Protein AF-A2FIH8-F1 (afdb_monomer_lite)

Organism: Trichomonas vaginalis (strain ATCC PRA-98 / G3) (NCBI:txid412133)

pLDDT: mean 88.47, std 16.07, range [28.8, 98.81]

Structure (mmCIF, N/CA/C/O backbone):
data_AF-A2FIH8-F1
#
_entry.id   AF-A2FIH8-F1
#
loop_
_atom_site.group_PDB
_atom_site.id
_atom_site.type_symbol
_atom_site.label_atom_id
_atom_site.label_alt_id
_atom_site.label_comp_id
_atom_site.label_asym_id
_atom_site.label_entity_id
_atom_site.label_seq_id
_atom_site.pdbx_PDB_ins_code
_atom_site.Cartn_x
_atom_site.Cartn_y
_atom_site.Cartn_z
_atom_site.occupancy
_atom_site.B_iso_or_equiv
_atom_site.auth_seq_id
_atom_site.auth_comp_id
_atom_site.auth_asym_id
_atom_site.auth_atom_id
_atom_site.pdbx_PDB_model_num
ATOM 1 N N . MET A 1 1 ? -11.593 -13.345 50.453 1.00 40.41 1 MET A N 1
ATOM 2 C CA . MET A 1 1 ? -13.016 -12.948 50.441 1.00 40.41 1 MET A CA 1
ATOM 3 C C . MET A 1 1 ? -13.560 -13.349 49.084 1.00 40.41 1 MET A C 1
ATOM 5 O O . MET A 1 1 ? -12.862 -13.125 48.109 1.00 40.41 1 MET A O 1
ATOM 9 N N . LYS A 1 2 ? -14.701 -14.042 49.009 1.00 42.09 2 LYS A N 1
ATOM 10 C CA . LYS A 1 2 ? -15.338 -14.335 47.717 1.00 42.09 2 LYS A CA 1
ATOM 11 C C . LYS A 1 2 ? -15.876 -13.006 47.192 1.00 42.09 2 LYS A C 1
ATOM 13 O O . LYS A 1 2 ? -16.877 -12.533 47.719 1.00 42.09 2 LYS A O 1
ATOM 18 N N . GLU A 1 3 ? -15.170 -12.375 46.261 1.00 52.50 3 GLU A N 1
ATOM 19 C CA . GLU A 1 3 ? -15.692 -11.205 45.562 1.00 52.50 3 GLU A CA 1
ATOM 20 C C . GLU A 1 3 ? -16.969 -11.637 44.844 1.00 52.50 3 GLU A C 1
ATOM 22 O O . GLU A 1 3 ? -16.988 -12.576 44.047 1.00 52.50 3 GLU A O 1
ATOM 27 N N . HIS A 1 4 ? -18.085 -11.041 45.248 1.00 57.72 4 HIS A N 1
ATOM 28 C CA . HIS A 1 4 ? -19.348 -11.223 44.567 1.00 57.72 4 HIS A CA 1
ATOM 29 C C . HIS A 1 4 ? -19.239 -10.493 43.229 1.00 57.72 4 HIS A C 1
ATOM 31 O O . HIS A 1 4 ? -19.389 -9.276 43.194 1.00 57.72 4 HIS A O 1
ATOM 37 N N . ASN A 1 5 ? -18.972 -11.227 42.148 1.00 67.12 5 ASN A N 1
ATOM 38 C CA . ASN A 1 5 ? -19.037 -10.679 40.795 1.00 67.12 5 ASN A CA 1
ATOM 39 C C . ASN A 1 5 ? -20.421 -10.066 40.569 1.00 67.12 5 ASN A C 1
ATOM 41 O O . ASN A 1 5 ? -21.445 -10.763 40.620 1.00 67.12 5 ASN A O 1
ATOM 45 N N . ILE A 1 6 ? -20.459 -8.759 40.336 1.00 81.56 6 ILE A N 1
ATOM 46 C CA . ILE A 1 6 ? -21.687 -8.039 40.027 1.00 81.56 6 ILE A CA 1
ATOM 47 C C . ILE A 1 6 ? -21.989 -8.306 38.554 1.00 81.56 6 ILE A C 1
ATOM 49 O O . ILE A 1 6 ? -21.209 -7.962 37.674 1.00 81.56 6 ILE A O 1
ATOM 53 N N . LYS A 1 7 ? -23.133 -8.924 38.244 1.00 86.50 7 LYS A N 1
ATOM 54 C CA . LYS A 1 7 ? -23.483 -9.206 36.839 1.00 86.50 7 LYS A CA 1
ATOM 55 C C . LYS A 1 7 ? -23.610 -7.935 35.999 1.00 86.50 7 LYS A C 1
ATOM 57 O O . LYS A 1 7 ? -23.255 -7.935 34.828 1.00 86.50 7 LYS A O 1
ATOM 62 N N . SER A 1 8 ? -24.158 -6.869 36.577 1.00 89.50 8 SER A N 1
ATOM 63 C CA . SER A 1 8 ? -24.327 -5.599 35.883 1.00 89.50 8 SER A CA 1
ATOM 64 C C . SER A 1 8 ? -24.445 -4.434 36.861 1.00 89.50 8 SER A C 1
ATOM 66 O O . SER A 1 8 ? -25.097 -4.565 37.898 1.00 89.50 8 SER A O 1
ATOM 68 N N . ILE A 1 9 ? -23.833 -3.303 36.510 1.00 87.88 9 ILE A N 1
ATOM 69 C CA . ILE A 1 9 ? -24.056 -1.994 37.131 1.00 87.88 9 ILE A CA 1
ATOM 70 C C . ILE A 1 9 ? -24.791 -1.111 36.121 1.00 87.88 9 ILE A C 1
ATOM 72 O O . ILE A 1 9 ? -24.395 -1.039 34.957 1.00 87.88 9 ILE A O 1
ATOM 76 N N . ILE A 1 10 ? -25.848 -0.438 36.576 1.00 89.75 10 ILE A N 1
ATOM 77 C CA . ILE A 1 10 ? -26.603 0.535 35.783 1.00 89.75 10 ILE A CA 1
ATOM 78 C C . ILE A 1 10 ? -26.381 1.914 36.402 1.00 89.75 10 ILE A C 1
ATOM 80 O O . ILE A 1 10 ? -26.689 2.118 37.577 1.00 89.75 10 ILE A O 1
ATOM 84 N N . ILE A 1 11 ? -25.855 2.843 35.610 1.00 86.69 11 ILE A N 1
ATOM 85 C CA . ILE A 1 11 ? -25.694 4.253 35.971 1.00 86.69 11 ILE A CA 1
ATOM 86 C C . ILE A 1 11 ? -26.791 5.016 35.230 1.00 86.69 11 ILE A C 1
ATOM 88 O O . ILE A 1 11 ? -26.694 5.188 34.021 1.00 86.69 11 ILE A O 1
ATOM 92 N N . ASP A 1 12 ? -27.848 5.426 35.931 1.00 87.25 12 ASP A N 1
ATOM 93 C CA . ASP A 1 12 ? -28.987 6.162 35.360 1.00 87.25 12 ASP A CA 1
ATOM 94 C C . ASP A 1 12 ? -29.260 7.401 36.215 1.00 87.25 12 ASP A C 1
ATOM 96 O O . ASP A 1 12 ? -30.013 7.364 37.190 1.00 87.25 12 ASP A O 1
ATOM 100 N N . ILE A 1 13 ? -28.549 8.482 35.896 1.00 82.25 13 ILE A N 1
ATOM 101 C CA . ILE A 1 13 ? -28.681 9.770 36.575 1.00 82.25 13 ILE A CA 1
ATOM 102 C C . ILE A 1 13 ? -29.328 10.735 35.588 1.00 82.25 13 ILE A C 1
ATOM 104 O O . ILE A 1 13 ? -28.809 10.960 34.491 1.00 82.25 13 ILE A O 1
ATOM 108 N N . ASN A 1 14 ? -30.470 11.293 35.988 1.00 81.38 14 ASN A N 1
ATOM 109 C CA . ASN A 1 14 ? -31.190 12.293 35.216 1.00 81.38 14 ASN A CA 1
ATOM 110 C C . ASN A 1 14 ? -31.171 13.623 35.956 1.00 81.38 14 ASN A C 1
ATOM 112 O O . ASN A 1 14 ? -31.549 13.684 37.127 1.00 81.38 14 ASN A O 1
ATOM 116 N N . ASP A 1 15 ? -30.766 14.673 35.256 1.00 74.94 15 ASP A N 1
ATOM 117 C CA . ASP A 1 15 ? -30.843 16.046 35.735 1.00 74.94 15 ASP A CA 1
ATOM 118 C C . ASP A 1 15 ? -31.382 16.935 34.611 1.00 74.94 15 ASP A C 1
ATOM 120 O O . ASP A 1 15 ? -31.087 16.738 33.430 1.00 74.94 15 ASP A O 1
ATOM 124 N N . ASN A 1 16 ? -32.225 17.890 34.988 1.00 70.31 16 ASN A N 1
ATOM 125 C CA . ASN A 1 16 ? -32.771 18.897 34.082 1.00 70.31 16 ASN A CA 1
ATOM 126 C C . ASN A 1 16 ? -31.943 20.191 34.107 1.00 70.31 16 ASN A C 1
ATOM 128 O O . ASN A 1 16 ? -32.297 21.146 33.414 1.00 70.31 16 ASN A O 1
ATOM 132 N N . SER A 1 17 ? -30.886 20.252 34.923 1.00 66.88 17 SER A N 1
ATOM 133 C CA . SER A 1 17 ? -29.901 21.326 34.875 1.00 66.88 17 SER A CA 1
ATOM 134 C C . SER A 1 17 ? -29.022 21.177 33.622 1.00 66.88 17 SER A C 1
ATOM 136 O O . SER A 1 17 ? -28.568 20.087 33.283 1.00 66.88 17 SER A O 1
ATOM 138 N N . ASP A 1 18 ? -28.830 22.274 32.885 1.00 64.19 18 ASP A N 1
ATOM 139 C CA . ASP A 1 18 ? -28.063 22.306 31.629 1.00 64.19 18 ASP A CA 1
ATOM 140 C C . ASP A 1 18 ? -26.560 22.509 31.905 1.00 64.19 18 ASP A C 1
ATOM 142 O O . ASP A 1 18 ? -25.910 23.369 31.309 1.00 64.19 18 ASP A O 1
ATOM 146 N N . ASP A 1 19 ? -26.011 21.784 32.889 1.00 70.25 19 ASP A N 1
ATOM 147 C CA . ASP A 1 19 ? -24.574 21.831 33.170 1.00 70.25 19 ASP A CA 1
ATOM 148 C C . ASP A 1 19 ? -23.824 21.053 32.082 1.00 70.25 19 ASP A C 1
ATOM 150 O O . ASP A 1 19 ? -23.879 19.824 31.991 1.00 70.25 19 ASP A O 1
ATOM 154 N N . SER A 1 20 ? -23.146 21.796 31.209 1.00 61.72 20 SER A N 1
ATOM 155 C CA . SER A 1 20 ? -22.473 21.257 30.030 1.00 61.72 20 SER A CA 1
ATOM 156 C C . SER A 1 20 ? -21.194 20.472 30.344 1.00 61.72 20 SER A C 1
ATOM 158 O O . SER A 1 20 ? -20.646 19.865 29.428 1.00 61.72 20 SER A O 1
ATOM 160 N N . ASN A 1 21 ? -20.708 20.480 31.593 1.00 68.69 21 ASN A N 1
ATOM 161 C CA . ASN A 1 21 ? -19.395 19.936 31.973 1.00 68.69 21 ASN A CA 1
ATOM 162 C C . ASN A 1 21 ? -19.459 18.689 32.869 1.00 68.69 21 ASN A C 1
ATOM 164 O O . ASN A 1 21 ? -18.487 18.350 33.542 1.00 68.69 21 ASN A O 1
ATOM 168 N N . THR A 1 22 ? -20.586 17.984 32.902 1.00 85.12 22 THR A N 1
ATOM 169 C CA . THR A 1 22 ? -20.729 16.768 33.709 1.00 85.12 22 THR A CA 1
ATOM 170 C C . THR A 1 22 ? -19.931 15.598 33.117 1.00 85.12 22 THR A C 1
ATOM 172 O O . THR A 1 22 ? -20.224 15.063 32.039 1.00 85.12 22 THR A O 1
ATOM 175 N N . GLU A 1 23 ? -18.922 15.164 33.866 1.00 89.56 23 GLU A N 1
ATOM 176 C CA . GLU A 1 23 ? -17.960 14.136 33.469 1.00 89.56 23 GLU A CA 1
ATOM 177 C C . GLU A 1 23 ? -18.119 12.873 34.321 1.00 89.56 23 GLU A C 1
ATOM 179 O O . GLU A 1 23 ? -18.250 12.934 35.545 1.00 89.56 23 GLU A O 1
ATOM 184 N N . LEU A 1 24 ? -18.137 11.710 33.668 1.00 90.44 24 LEU A N 1
ATOM 185 C CA . LEU A 1 24 ? -18.090 10.428 34.358 1.00 90.44 24 LEU A CA 1
ATOM 186 C C . LEU A 1 24 ? -16.641 10.102 34.717 1.00 90.44 24 LEU A C 1
ATOM 188 O O . LEU A 1 24 ? -15.840 9.786 33.840 1.00 90.44 24 LEU A O 1
ATOM 192 N N . GLU A 1 25 ? -16.326 10.144 36.006 1.00 89.94 25 GLU A N 1
ATOM 193 C CA . GLU A 1 25 ? -14.991 9.839 36.519 1.00 89.94 25 GLU A CA 1
ATOM 194 C C . GLU A 1 25 ? -14.814 8.352 36.861 1.00 89.94 25 GLU A C 1
ATOM 196 O O . GLU A 1 25 ? -15.781 7.608 37.078 1.00 89.94 25 GLU A O 1
ATOM 201 N N . SER A 1 26 ? -13.550 7.927 36.959 1.00 87.25 26 SER A N 1
ATOM 202 C CA . SER A 1 26 ? -13.189 6.565 37.352 1.00 87.25 26 SER A CA 1
ATOM 203 C C . SER A 1 26 ? -13.689 6.229 38.756 1.00 87.25 26 SER A C 1
ATOM 205 O O . SER A 1 26 ? -13.557 7.020 39.689 1.00 87.25 26 SER A O 1
ATOM 207 N N . GLN A 1 27 ? -14.231 5.025 38.921 1.00 82.00 27 GLN A N 1
ATOM 208 C CA . GLN A 1 27 ? -14.691 4.520 40.208 1.00 82.00 27 GLN A CA 1
ATOM 209 C C . GLN A 1 27 ? -14.147 3.117 40.448 1.00 82.00 27 GLN A C 1
ATOM 211 O O . GLN A 1 27 ? -14.195 2.249 39.574 1.00 82.00 27 GLN A O 1
ATOM 216 N N . SER A 1 28 ? -13.685 2.862 41.673 1.00 79.38 28 SER A N 1
ATOM 217 C CA . SER A 1 28 ? -13.065 1.584 42.049 1.00 79.38 28 SER A CA 1
ATOM 218 C C . SER A 1 28 ? -14.000 0.382 41.910 1.00 79.38 28 SER A C 1
ATOM 220 O O . SER A 1 28 ? -13.530 -0.738 41.754 1.00 79.38 28 SER A O 1
ATOM 222 N N . TYR A 1 29 ? -15.318 0.592 41.950 1.00 77.44 29 TYR A N 1
ATOM 223 C CA . TYR A 1 29 ? -16.305 -0.481 41.847 1.00 77.44 29 TYR A CA 1
ATOM 224 C C . TYR A 1 29 ? -16.631 -0.891 40.403 1.00 77.44 29 TYR A C 1
ATOM 226 O O . TYR A 1 29 ? -17.295 -1.909 40.209 1.00 77.44 29 TYR A O 1
ATOM 234 N N . TYR A 1 30 ? -16.172 -0.156 39.381 1.00 81.25 30 TYR A N 1
ATOM 235 C CA . TYR A 1 30 ? -16.390 -0.539 37.979 1.00 81.25 30 TYR A CA 1
ATOM 236 C C . TYR A 1 30 ? -15.738 -1.882 37.630 1.00 81.25 30 TYR A C 1
ATOM 238 O O . TYR A 1 30 ? -16.295 -2.651 36.849 1.00 81.25 30 TYR A O 1
ATOM 246 N N . SER A 1 31 ? -14.603 -2.208 38.253 1.00 75.94 31 SER A N 1
ATOM 247 C CA . SER A 1 31 ? -13.896 -3.481 38.064 1.00 75.94 31 SER A CA 1
ATOM 248 C C . SER A 1 31 ? -14.617 -4.696 38.656 1.00 75.94 31 SER A C 1
ATOM 250 O O . SER A 1 31 ? -14.272 -5.826 38.322 1.00 75.94 31 SER A O 1
ATOM 252 N N . LEU A 1 32 ? -15.626 -4.488 39.509 1.00 82.88 32 LEU A N 1
ATOM 253 C CA . LEU A 1 32 ? -16.391 -5.565 40.148 1.00 82.88 32 LEU A CA 1
ATOM 254 C C . LEU A 1 32 ? -17.546 -6.075 39.273 1.00 82.88 32 LEU A C 1
ATOM 256 O O . LEU A 1 32 ? -18.202 -7.057 39.635 1.00 82.88 32 LEU A O 1
ATOM 260 N N . ALA A 1 33 ? -17.834 -5.391 38.162 1.00 85.25 33 ALA A N 1
ATOM 261 C CA . ALA A 1 33 ? -18.976 -5.666 37.306 1.00 85.25 33 ALA A CA 1
ATOM 262 C C . ALA A 1 33 ? -18.586 -6.377 36.011 1.00 85.25 33 ALA A C 1
ATOM 264 O O . ALA A 1 33 ? -17.587 -6.034 35.394 1.00 85.25 33 ALA A O 1
ATOM 265 N N . GLU A 1 34 ? -19.420 -7.310 35.546 1.00 86.31 34 GLU A N 1
ATOM 266 C CA . GLU A 1 34 ? -19.250 -7.918 34.220 1.00 86.31 34 GLU A CA 1
ATOM 267 C C . GLU A 1 34 ? -19.699 -6.994 33.080 1.00 86.31 34 GLU A C 1
ATOM 269 O O . GLU A 1 34 ? -19.125 -7.013 31.987 1.00 86.31 34 GLU A O 1
ATOM 274 N N . LYS A 1 35 ? -20.712 -6.162 33.341 1.00 88.50 35 LYS A N 1
ATOM 275 C CA . LYS A 1 35 ? -21.293 -5.214 32.387 1.00 88.50 35 LYS A CA 1
ATOM 276 C C . LYS A 1 35 ? -21.629 -3.884 33.056 1.00 88.50 35 LYS A C 1
ATOM 278 O O . LYS A 1 35 ? -22.243 -3.873 34.124 1.00 88.50 35 LYS A O 1
ATOM 283 N N . ILE A 1 36 ? -21.320 -2.774 32.391 1.00 88.62 36 ILE A N 1
ATOM 284 C CA . ILE A 1 36 ? -21.755 -1.432 32.800 1.00 88.62 36 ILE A CA 1
ATOM 285 C C . ILE A 1 36 ? -22.676 -0.856 31.726 1.00 88.62 36 ILE A C 1
ATOM 287 O O . ILE A 1 36 ? -22.338 -0.830 30.543 1.00 88.62 36 ILE A O 1
ATOM 291 N N . GLU A 1 37 ? -23.856 -0.406 32.141 1.00 89.50 37 GLU A N 1
ATOM 292 C CA . GLU A 1 37 ? -24.815 0.272 31.273 1.00 89.50 37 GLU A CA 1
ATOM 293 C C . GLU A 1 37 ? -24.999 1.714 31.752 1.00 89.50 37 GLU A C 1
ATOM 295 O O . GLU A 1 37 ? -25.418 1.946 32.889 1.00 89.50 37 GLU A O 1
ATOM 300 N N . ILE A 1 38 ? -24.668 2.678 30.893 1.00 87.81 38 ILE A N 1
ATOM 301 C CA . ILE A 1 38 ? -24.764 4.108 31.200 1.00 87.81 38 ILE A CA 1
ATOM 302 C C . ILE A 1 38 ? -25.980 4.683 30.470 1.00 87.81 38 ILE A C 1
ATOM 304 O O . ILE A 1 38 ? -26.053 4.670 29.236 1.00 87.81 38 ILE A O 1
ATOM 308 N N . LYS A 1 39 ? -26.934 5.176 31.257 1.00 85.81 39 LYS A N 1
ATOM 309 C CA . LYS A 1 39 ? -28.219 5.758 30.857 1.00 85.81 39 LYS A CA 1
ATOM 310 C C . LYS A 1 39 ? -28.384 7.155 31.454 1.00 85.81 39 LYS A C 1
ATOM 312 O O . LYS A 1 39 ? -27.552 7.632 32.224 1.00 85.81 39 LYS A O 1
ATOM 317 N N . GLY A 1 40 ? -29.486 7.790 31.077 1.00 83.12 40 GLY A N 1
ATOM 318 C CA . GLY A 1 40 ? -29.867 9.109 31.554 1.00 83.12 40 GLY A CA 1
ATOM 319 C C . GLY A 1 40 ? -29.187 10.241 30.789 1.00 83.12 40 GLY A C 1
ATOM 320 O O . GLY A 1 40 ? -28.516 10.024 29.776 1.00 83.12 40 GLY A O 1
ATOM 321 N N . ASN A 1 41 ? -29.415 11.469 31.239 1.00 84.06 41 ASN A N 1
ATOM 322 C CA . ASN A 1 41 ? -28.978 12.682 30.546 1.00 84.06 41 ASN A CA 1
ATOM 323 C C . ASN A 1 41 ? -27.984 13.541 31.345 1.00 84.06 41 ASN A C 1
ATOM 325 O O . ASN A 1 41 ? -27.585 14.597 30.845 1.00 84.06 41 ASN A O 1
ATOM 329 N N . PHE A 1 42 ? -27.606 13.110 32.557 1.00 86.38 42 PHE A N 1
ATOM 330 C CA . PHE A 1 42 ? -26.732 13.890 33.428 1.00 86.38 42 PHE A CA 1
ATOM 331 C C . PHE A 1 42 ? -25.346 14.051 32.819 1.00 86.38 42 PHE A C 1
ATOM 333 O O . PHE A 1 42 ? -24.975 15.169 32.502 1.00 86.38 42 PHE A O 1
ATOM 340 N N . PHE A 1 43 ? -24.614 12.955 32.597 1.00 88.44 43 PHE A N 1
ATOM 341 C CA . PHE A 1 43 ? -23.251 12.995 32.061 1.00 88.44 43 PHE A CA 1
ATOM 342 C C . PHE A 1 43 ? -23.225 13.345 30.567 1.00 88.44 43 PHE A C 1
ATOM 344 O O . PHE A 1 43 ? -23.979 12.774 29.767 1.00 88.44 43 PHE A O 1
ATOM 351 N N . LYS A 1 44 ? -22.315 14.243 30.182 1.00 89.19 44 LYS A N 1
ATOM 352 C CA . LYS A 1 44 ? -22.032 14.596 28.779 1.00 89.19 44 LYS A CA 1
ATOM 353 C C . LYS A 1 44 ? -20.745 13.958 28.257 1.00 89.19 44 LYS A C 1
ATOM 355 O O . LYS A 1 44 ? -20.652 13.683 27.062 1.00 89.19 44 LYS A O 1
ATOM 360 N N . LYS A 1 45 ? -19.804 13.644 29.150 1.00 92.06 45 LYS A N 1
ATOM 361 C CA . LYS A 1 45 ? -18.473 13.132 28.811 1.00 92.06 45 LYS A CA 1
ATOM 362 C C . LYS A 1 45 ? -18.102 11.901 29.640 1.00 92.06 45 LYS A C 1
ATOM 364 O O . LYS A 1 45 ? -18.418 11.831 30.827 1.00 92.06 45 LYS A O 1
ATOM 369 N N . ILE A 1 46 ? -17.394 10.950 29.031 1.00 93.81 46 ILE A N 1
ATOM 370 C CA . ILE A 1 46 ? -16.589 9.969 29.777 1.00 93.81 46 ILE A CA 1
ATOM 371 C C . ILE A 1 46 ? -15.234 10.593 30.049 1.00 93.81 46 ILE A C 1
ATOM 373 O O . ILE A 1 46 ? -14.559 11.010 29.107 1.00 93.81 46 ILE A O 1
ATOM 377 N N . GLY A 1 47 ? -14.846 10.637 31.314 1.00 94.69 47 GLY A N 1
ATOM 378 C CA . GLY A 1 47 ? -13.610 11.272 31.705 1.00 94.69 47 GLY A CA 1
ATOM 379 C C . GLY A 1 47 ? -12.353 10.528 31.299 1.00 94.69 47 GLY A C 1
ATOM 380 O O . GLY A 1 47 ? -12.374 9.343 30.936 1.00 94.69 47 GLY A O 1
ATOM 381 N N . ASP A 1 48 ? -11.239 11.241 31.391 1.00 95.88 48 ASP A N 1
ATOM 382 C CA . ASP A 1 48 ? -9.926 10.697 31.072 1.00 95.88 48 ASP A CA 1
ATOM 383 C C . ASP A 1 48 ? -9.633 9.477 31.956 1.00 95.88 48 ASP A C 1
ATOM 385 O O . ASP A 1 48 ? -9.846 9.487 33.172 1.00 95.88 48 ASP A O 1
ATOM 389 N N . ARG A 1 49 ? -9.143 8.395 31.341 1.00 94.94 49 ARG A N 1
ATOM 390 C CA . ARG A 1 49 ? -8.822 7.121 32.016 1.00 94.94 49 ARG A CA 1
ATOM 391 C C . ARG A 1 49 ? -9.958 6.519 32.866 1.00 94.94 49 ARG A C 1
ATOM 393 O O . ARG A 1 49 ? -9.686 5.653 33.698 1.00 94.94 49 ARG A O 1
ATOM 400 N N . CYS A 1 50 ? -11.219 6.917 32.661 1.00 93.81 50 CYS A N 1
ATOM 401 C CA . CYS A 1 50 ? -12.362 6.504 33.490 1.00 93.81 50 CYS A CA 1
ATOM 402 C C . CYS A 1 50 ? -12.459 4.976 33.682 1.00 93.81 50 CYS A C 1
ATOM 404 O O . CYS A 1 50 ? -12.665 4.483 34.794 1.00 93.81 50 CYS A O 1
ATOM 406 N N . PHE A 1 51 ? -12.255 4.227 32.601 1.00 93.31 51 PHE A N 1
ATOM 407 C CA . PHE A 1 51 ? -12.268 2.766 32.530 1.00 93.31 51 PHE A CA 1
ATOM 408 C C . PHE A 1 51 ? -10.912 2.200 32.079 1.00 93.31 51 PHE A C 1
ATOM 410 O O . PHE A 1 51 ? -10.861 1.139 31.451 1.00 93.31 51 PHE A O 1
ATOM 417 N N . ALA A 1 52 ? -9.810 2.894 32.369 1.00 92.75 52 ALA A N 1
ATOM 418 C CA . ALA A 1 52 ? -8.480 2.382 32.068 1.00 92.75 52 ALA A CA 1
ATOM 419 C C . ALA A 1 52 ? -8.083 1.261 33.043 1.00 92.75 52 ALA A C 1
ATOM 421 O O . ALA A 1 52 ? -8.432 1.297 34.223 1.00 92.75 52 ALA A O 1
ATOM 422 N N . ASN A 1 53 ? -7.298 0.292 32.567 1.00 90.75 53 ASN A N 1
ATOM 423 C CA . ASN A 1 53 ? -6.736 -0.808 33.365 1.00 90.75 53 ASN A CA 1
ATOM 424 C C . ASN A 1 53 ? -7.794 -1.598 34.164 1.00 90.75 53 ASN A C 1
ATOM 426 O O . ASN A 1 53 ? -7.580 -1.948 35.326 1.00 90.75 53 ASN A O 1
ATOM 430 N N . THR A 1 54 ? -8.955 -1.853 33.558 1.00 84.94 54 THR A N 1
ATOM 431 C CA . THR A 1 54 ? -10.047 -2.583 34.218 1.00 84.94 54 THR A CA 1
ATOM 432 C C . THR A 1 54 ? -9.699 -4.056 34.449 1.00 84.94 54 THR A C 1
ATOM 434 O O . THR A 1 54 ? -8.914 -4.669 33.722 1.00 84.94 54 THR A O 1
ATOM 437 N N . ASP A 1 55 ? -10.291 -4.635 35.496 1.00 75.56 55 ASP A N 1
ATOM 438 C CA . ASP A 1 55 ? -10.062 -6.028 35.893 1.00 75.56 55 ASP A CA 1
ATOM 439 C C . ASP A 1 55 ? -10.770 -7.027 34.950 1.00 75.56 55 ASP A C 1
ATOM 441 O O . ASP A 1 55 ? -11.611 -6.665 34.128 1.00 75.56 55 ASP A O 1
ATOM 445 N N . ILE A 1 56 ? -10.437 -8.313 35.072 1.00 74.75 56 ILE A N 1
ATOM 446 C CA . ILE A 1 56 ? -10.877 -9.441 34.241 1.00 74.75 56 ILE A CA 1
ATOM 447 C C . ILE A 1 56 ? -12.390 -9.630 34.168 1.00 74.75 56 ILE A C 1
ATOM 449 O O . ILE A 1 56 ? -12.873 -10.328 33.273 1.00 74.75 56 ILE A O 1
ATOM 453 N N . PHE A 1 57 ? -13.140 -9.045 35.097 1.00 80.75 57 PHE A N 1
ATOM 454 C CA . PHE A 1 57 ? -14.584 -9.195 35.133 1.00 80.75 57 PHE A CA 1
ATOM 455 C C . PHE A 1 57 ? -15.284 -8.322 34.091 1.00 80.75 57 PHE A C 1
ATOM 457 O O . PHE A 1 57 ? -16.204 -8.828 33.452 1.00 80.75 57 PHE A O 1
ATOM 464 N N . LEU A 1 58 ? -14.835 -7.081 33.858 1.00 83.06 58 LEU A N 1
ATOM 465 C CA . LEU A 1 58 ? -15.541 -6.127 32.998 1.00 83.06 58 LEU A CA 1
ATOM 466 C C . LEU A 1 58 ? -15.373 -6.459 31.514 1.00 83.06 58 LEU A C 1
ATOM 468 O O . LEU A 1 58 ? -14.300 -6.291 30.938 1.00 83.06 58 LEU A O 1
ATOM 472 N N . LYS A 1 59 ? -16.466 -6.898 30.887 1.00 85.06 59 LYS A N 1
ATOM 473 C CA . LYS A 1 59 ? -16.491 -7.376 29.496 1.00 85.06 59 LYS A CA 1
ATOM 474 C C . LYS A 1 59 ? -17.263 -6.474 28.550 1.00 85.06 59 LYS A C 1
ATOM 476 O O . LYS A 1 59 ? -16.997 -6.495 27.352 1.00 85.06 59 LYS A O 1
ATOM 481 N N . GLU A 1 60 ? -18.241 -5.721 29.033 1.00 85.38 60 GLU A N 1
ATOM 482 C CA . GLU A 1 60 ? -19.130 -4.961 28.153 1.00 85.38 60 GLU A CA 1
ATOM 483 C C . GLU A 1 60 ? -19.484 -3.607 28.756 1.00 85.38 60 GLU A C 1
ATOM 485 O O . GLU A 1 60 ? -19.858 -3.513 29.928 1.00 85.38 60 GLU A O 1
ATOM 490 N N . ILE A 1 61 ? -19.407 -2.567 27.928 1.00 84.00 61 ILE A N 1
ATOM 491 C CA . ILE A 1 61 ? -19.881 -1.227 28.267 1.00 84.00 61 ILE A CA 1
ATOM 492 C C . ILE A 1 61 ? -20.836 -0.773 27.169 1.00 84.00 61 ILE A C 1
ATOM 494 O O . ILE A 1 61 ? -20.486 -0.761 25.986 1.00 84.00 61 ILE A O 1
ATOM 498 N N . VAL A 1 62 ? -22.056 -0.424 27.576 1.00 81.75 62 VAL A N 1
ATOM 499 C CA . VAL A 1 62 ? -23.110 0.068 26.683 1.00 81.75 62 VAL A CA 1
ATOM 500 C C . VAL A 1 62 ? -23.496 1.471 27.107 1.00 81.75 62 VAL A C 1
ATOM 502 O O . VAL A 1 62 ? -23.824 1.705 28.272 1.00 81.75 62 VAL A O 1
ATOM 505 N N . ILE A 1 63 ? -23.479 2.393 26.148 1.00 82.56 63 ILE A N 1
ATOM 506 C CA . ILE A 1 63 ? -23.816 3.796 26.376 1.00 82.56 63 ILE A CA 1
ATOM 507 C C . ILE A 1 63 ? -25.067 4.120 25.570 1.00 82.56 63 ILE A C 1
ATOM 509 O O . ILE A 1 63 ? -25.076 4.033 24.342 1.00 82.56 63 ILE A O 1
ATOM 513 N N . SER A 1 64 ? -26.137 4.464 26.279 1.00 73.25 64 SER A N 1
ATOM 514 C CA . SER A 1 64 ? -27.434 4.867 25.713 1.00 73.25 64 SER A CA 1
ATOM 515 C C . SER A 1 64 ? -27.911 6.202 26.301 1.00 73.25 64 SER A C 1
ATOM 517 O O . SER A 1 64 ? -29.107 6.479 26.345 1.00 73.25 64 SER A O 1
ATOM 519 N N . SER A 1 65 ? -26.968 6.997 26.803 1.00 72.81 65 SER A N 1
ATOM 520 C CA . SER A 1 65 ? -27.165 8.294 27.449 1.00 72.81 65 SER A CA 1
ATOM 521 C C . SER A 1 65 ? -26.924 9.459 26.482 1.00 72.81 65 SER A C 1
ATOM 523 O O . SER A 1 65 ? -26.595 9.267 25.312 1.00 72.81 65 SER A O 1
ATOM 525 N N . SER A 1 66 ? -27.035 10.694 26.981 1.00 81.06 66 SER A N 1
ATOM 526 C CA . SER A 1 66 ? -26.633 11.903 26.244 1.00 81.06 66 SER A CA 1
ATOM 527 C C . SER A 1 66 ? -25.115 12.126 26.159 1.00 81.06 66 SER A C 1
ATOM 529 O O . SER A 1 66 ? -24.697 13.229 25.812 1.00 81.06 66 SER A O 1
ATOM 531 N N . ILE A 1 67 ? -24.292 11.134 26.523 1.00 89.25 67 ILE A N 1
ATOM 532 C CA . ILE A 1 67 ? -22.833 11.251 26.443 1.00 89.25 67 ILE A CA 1
ATOM 533 C C . ILE A 1 67 ? -22.428 11.382 24.977 1.00 89.25 67 ILE A C 1
ATOM 535 O O . ILE A 1 67 ? -22.742 10.507 24.164 1.00 89.25 67 ILE A O 1
ATOM 539 N N . ASN A 1 68 ? -21.715 12.460 24.663 1.00 91.31 68 ASN A N 1
ATOM 540 C CA . ASN A 1 68 ? -21.267 12.789 23.316 1.00 91.31 68 ASN A CA 1
ATOM 541 C C . ASN A 1 68 ? -19.733 12.833 23.175 1.00 91.31 68 ASN A C 1
ATOM 543 O O . ASN A 1 68 ? -19.255 12.827 22.042 1.00 91.31 68 ASN A O 1
ATOM 547 N N . GLU A 1 69 ? -18.980 12.799 24.280 1.00 93.81 69 GLU A N 1
ATOM 548 C CA . GLU A 1 69 ? -17.513 12.871 24.293 1.00 93.81 69 GLU A CA 1
ATOM 549 C C . GLU A 1 69 ? -16.874 11.716 25.087 1.00 93.81 69 GLU A C 1
ATOM 551 O O . GLU A 1 69 ? -17.383 11.301 26.135 1.00 93.81 69 GLU A O 1
ATOM 556 N N . ILE A 1 70 ? -15.722 11.228 24.613 1.00 95.50 70 ILE A N 1
ATOM 557 C CA . ILE A 1 70 ? -14.821 10.336 25.359 1.00 95.50 70 ILE A CA 1
ATOM 558 C C . ILE A 1 70 ? -13.456 11.009 25.545 1.00 95.50 70 ILE A C 1
ATOM 560 O O . ILE A 1 70 ? -12.833 11.401 24.560 1.00 95.50 70 ILE A O 1
ATOM 564 N N . GLY A 1 71 ? -12.987 11.086 26.790 1.00 96.81 71 GLY A N 1
ATOM 565 C CA . GLY A 1 71 ? -11.682 11.623 27.174 1.00 96.81 71 GLY A CA 1
ATOM 566 C C . GLY A 1 71 ? -10.480 10.747 26.804 1.00 96.81 71 GLY A C 1
ATOM 567 O O . GLY A 1 71 ? -10.609 9.650 26.248 1.00 96.81 71 GLY A O 1
ATOM 568 N N . ASP A 1 72 ? -9.286 11.248 27.114 1.00 97.56 72 ASP A N 1
ATOM 569 C CA . ASP A 1 72 ? -8.016 10.598 26.784 1.00 97.56 72 ASP A CA 1
ATOM 570 C C . ASP A 1 72 ? -7.866 9.271 27.532 1.00 97.56 72 ASP A C 1
ATOM 572 O O . ASP A 1 72 ? -8.127 9.171 28.736 1.00 97.56 72 ASP A O 1
ATOM 576 N N . GLU A 1 73 ? -7.416 8.237 26.816 1.00 97.88 73 GLU A N 1
ATOM 577 C CA . GLU A 1 73 ? -7.125 6.916 27.391 1.00 97.88 73 GLU A CA 1
ATOM 578 C C . GLU A 1 73 ? -8.305 6.300 28.175 1.00 97.88 73 GLU A C 1
ATOM 580 O O . GLU A 1 73 ? -8.096 5.442 29.035 1.00 97.88 73 GLU A O 1
ATOM 585 N N . ALA A 1 74 ? -9.548 6.726 27.909 1.00 96.62 74 ALA A N 1
ATOM 586 C CA . ALA A 1 74 ? -10.709 6.397 28.737 1.00 96.62 74 ALA A CA 1
ATOM 587 C C . ALA A 1 74 ? -10.918 4.891 28.957 1.00 96.62 74 ALA A C 1
ATOM 589 O O . ALA A 1 74 ? -11.405 4.509 30.014 1.00 96.62 74 ALA A O 1
ATOM 590 N N . PHE A 1 75 ? -10.524 4.040 28.008 1.00 96.75 75 PHE A N 1
ATOM 591 C CA . PHE A 1 75 ? -10.575 2.579 28.101 1.00 96.75 75 PHE A CA 1
ATOM 592 C C . PHE A 1 75 ? -9.200 1.933 27.891 1.00 96.75 75 PHE A C 1
ATOM 594 O O . PHE A 1 75 ? -9.131 0.740 27.611 1.00 96.75 75 PHE A O 1
ATOM 601 N N . LYS A 1 76 ? -8.094 2.670 28.028 1.00 97.38 76 LYS A N 1
ATOM 602 C CA . LYS A 1 76 ? -6.752 2.123 27.795 1.00 97.38 76 LYS A CA 1
ATOM 603 C C . LYS A 1 76 ? -6.486 0.889 28.660 1.00 97.38 76 LYS A C 1
ATOM 605 O O . LYS A 1 76 ? -6.735 0.906 29.866 1.00 97.38 76 LYS A O 1
ATOM 610 N N . SER A 1 77 ? -5.963 -0.178 28.063 1.00 96.00 77 SER A N 1
ATOM 611 C CA . SER A 1 77 ? -5.693 -1.462 28.727 1.00 96.00 77 SER A CA 1
ATOM 612 C C . SER A 1 77 ? -6.922 -2.081 29.407 1.00 96.00 77 SER A C 1
ATOM 614 O O . SER A 1 77 ? -6.789 -2.884 30.334 1.00 96.00 77 SER A O 1
ATOM 616 N N . SER A 1 78 ? -8.129 -1.693 28.989 1.00 93.62 78 SER A N 1
ATOM 617 C CA . SER A 1 78 ? -9.374 -2.252 29.503 1.00 93.62 78 SER A CA 1
ATOM 618 C C . SER A 1 78 ? -9.598 -3.660 28.957 1.00 93.62 78 SER A C 1
ATOM 620 O O . SER A 1 78 ? -9.206 -3.997 27.836 1.00 93.62 78 SER A O 1
ATOM 622 N N . ARG A 1 79 ? -10.256 -4.508 29.748 1.00 91.50 79 ARG A N 1
ATOM 623 C CA . ARG A 1 79 ? -10.544 -5.904 29.384 1.00 91.50 79 ARG A CA 1
ATOM 624 C C . ARG A 1 79 ? -11.905 -6.098 28.723 1.00 91.50 79 ARG A C 1
ATOM 626 O O . ARG A 1 79 ? -12.322 -7.239 28.520 1.00 91.50 79 ARG A O 1
ATOM 633 N N . ILE A 1 80 ? -12.555 -4.997 28.345 1.00 93.62 80 ILE A N 1
ATOM 634 C CA . ILE A 1 80 ? -13.803 -5.028 27.591 1.00 93.62 80 ILE A CA 1
ATOM 635 C C . ILE A 1 80 ? -13.635 -5.823 26.295 1.00 93.62 80 ILE A C 1
ATOM 637 O O . ILE A 1 80 ? -12.647 -5.696 25.580 1.00 93.62 80 ILE A O 1
ATOM 641 N N . GLU A 1 81 ? -14.636 -6.634 25.983 1.00 95.06 81 GLU A N 1
ATOM 642 C CA . GLU A 1 81 ? -14.738 -7.390 24.741 1.00 95.06 81 GLU A CA 1
ATOM 643 C C . GLU A 1 81 ? -15.559 -6.637 23.691 1.00 95.06 81 GLU A C 1
ATOM 645 O O . GLU A 1 81 ? -15.412 -6.888 22.493 1.00 95.06 81 GLU A O 1
ATOM 650 N N . LYS A 1 82 ? -16.450 -5.729 24.112 1.00 93.69 82 LYS A N 1
ATOM 651 C CA . LYS A 1 82 ? -17.350 -4.998 23.211 1.00 93.69 82 LYS A CA 1
ATOM 652 C C . LYS A 1 82 ? -17.599 -3.573 23.687 1.00 93.69 82 LYS A C 1
ATOM 654 O O . LYS A 1 82 ? -17.841 -3.352 24.875 1.00 93.69 82 LYS A O 1
ATOM 659 N N . PHE A 1 83 ? -17.629 -2.646 22.733 1.00 93.44 83 PHE A N 1
ATOM 660 C CA . PHE A 1 83 ? -18.046 -1.263 22.942 1.00 93.44 83 PHE A CA 1
ATOM 661 C C . PHE A 1 83 ? -19.073 -0.835 21.889 1.00 93.44 83 PHE A C 1
ATOM 663 O O . PHE A 1 83 ? -18.859 -1.033 20.688 1.00 93.44 83 PHE A O 1
ATOM 670 N N . GLN A 1 84 ? -20.176 -0.227 22.331 1.00 91.00 84 GLN A N 1
ATOM 671 C CA . GLN A 1 84 ? -21.213 0.299 21.444 1.00 91.00 84 GLN A CA 1
ATOM 672 C C . GLN A 1 84 ? -21.762 1.638 21.948 1.00 91.00 84 GLN A C 1
ATOM 674 O O . GLN A 1 84 ? -22.174 1.753 23.105 1.00 91.00 84 GLN A O 1
ATOM 679 N N . SER A 1 85 ? -21.828 2.619 21.045 1.00 88.75 85 SER A N 1
ATOM 680 C CA . SER A 1 85 ? -22.527 3.889 21.251 1.00 88.75 85 SER A CA 1
ATOM 681 C C . SER A 1 85 ? -22.863 4.560 19.917 1.00 88.75 85 SER A C 1
ATOM 683 O O . SER A 1 85 ? -22.005 4.674 19.052 1.00 88.75 85 SER A O 1
ATOM 685 N N . ASP A 1 86 ? -24.085 5.066 19.763 1.00 84.69 86 ASP A N 1
ATOM 686 C CA . ASP A 1 86 ? -24.454 5.917 18.620 1.00 84.69 86 ASP A CA 1
ATOM 687 C C . ASP A 1 86 ? -24.486 7.415 18.980 1.00 84.69 86 ASP A C 1
ATOM 689 O O . ASP A 1 86 ? -24.640 8.251 18.094 1.00 84.69 86 ASP A O 1
ATOM 693 N N . SER A 1 87 ? -24.333 7.761 20.264 1.00 88.50 87 SER A N 1
ATOM 694 C CA . SER A 1 87 ? -24.421 9.139 20.772 1.00 88.50 87 SER A CA 1
ATOM 695 C C . SER A 1 87 ? -23.084 9.881 20.775 1.00 88.50 87 SER A C 1
ATOM 697 O O . SER A 1 87 ? -23.067 11.109 20.815 1.00 88.50 87 SER A O 1
ATOM 699 N N . ILE A 1 88 ? -21.969 9.147 20.757 1.00 90.44 88 ILE A N 1
ATOM 700 C CA . ILE A 1 88 ? -20.624 9.717 20.853 1.00 90.44 88 ILE A CA 1
ATOM 701 C C . ILE A 1 88 ? -20.225 10.356 19.525 1.00 90.44 88 ILE A C 1
ATOM 703 O O . ILE A 1 88 ? -20.184 9.690 18.490 1.00 90.44 88 ILE A O 1
ATOM 707 N N . MET A 1 89 ? -19.909 11.646 19.594 1.00 91.75 89 MET A N 1
ATOM 708 C CA . MET A 1 89 ? -19.567 12.512 18.469 1.00 91.75 89 MET A CA 1
ATOM 709 C C . MET A 1 89 ? -18.079 12.858 18.441 1.00 91.75 89 MET A C 1
ATOM 711 O O . MET A 1 89 ? -17.524 13.056 17.361 1.00 91.75 89 MET A O 1
ATOM 715 N N . THR A 1 90 ? -17.434 12.923 19.609 1.00 93.69 90 THR A N 1
ATOM 716 C CA . THR A 1 90 ? -16.011 13.241 19.766 1.00 93.69 90 THR A CA 1
ATOM 717 C C . THR A 1 90 ? -15.322 12.222 20.670 1.00 93.69 90 THR A C 1
ATOM 719 O O . THR A 1 90 ? -15.906 11.666 21.600 1.00 93.69 90 THR A O 1
ATOM 722 N N . ALA A 1 91 ? -14.056 11.950 20.376 1.00 96.50 91 ALA A N 1
ATOM 723 C CA . ALA A 1 91 ? -13.217 11.047 21.146 1.00 96.50 91 ALA A CA 1
ATOM 724 C C . ALA A 1 91 ? -11.781 11.576 21.136 1.00 96.50 91 ALA A C 1
ATOM 726 O O . ALA A 1 91 ? -11.299 12.020 20.090 1.00 96.50 91 ALA A O 1
ATOM 727 N N . SER A 1 92 ? -11.111 11.523 22.282 1.00 96.88 92 SER A N 1
ATOM 728 C CA . SER A 1 92 ? -9.724 11.965 22.427 1.00 96.88 92 SER A CA 1
ATOM 729 C C . SER A 1 92 ? -8.727 10.838 22.122 1.00 96.88 92 SER A C 1
ATOM 731 O O . SER A 1 92 ? -9.067 9.813 21.538 1.00 96.88 92 SER A O 1
ATOM 733 N N . THR A 1 93 ? -7.450 11.034 22.417 1.00 97.50 93 THR A N 1
ATOM 734 C CA . THR A 1 93 ? -6.367 10.166 21.939 1.00 97.50 93 THR A CA 1
ATOM 735 C C . THR A 1 93 ? -6.298 8.865 22.761 1.00 97.50 93 THR A C 1
ATOM 737 O O . THR A 1 93 ? -6.648 8.831 23.942 1.00 97.50 93 THR A O 1
ATOM 740 N N . ASN A 1 94 ? -5.875 7.761 22.132 1.00 98.12 94 ASN A N 1
ATOM 741 C CA . ASN A 1 94 ? -5.617 6.468 22.792 1.00 98.12 94 ASN A CA 1
ATOM 742 C C . ASN A 1 94 ? -6.821 5.830 23.529 1.00 98.12 94 ASN A C 1
ATOM 744 O O . ASN A 1 94 ? -6.618 5.036 24.447 1.00 98.12 94 ASN A O 1
ATOM 748 N N . VAL A 1 95 ? -8.068 6.138 23.141 1.00 98.06 95 VAL A N 1
ATOM 749 C CA . VAL A 1 95 ? -9.290 5.696 23.853 1.00 98.06 95 VAL A CA 1
ATOM 750 C C . VAL A 1 95 ? -9.285 4.215 24.239 1.00 98.06 95 VAL A C 1
ATOM 752 O O . VAL A 1 95 ? -9.535 3.898 25.395 1.00 98.06 95 VAL A O 1
ATOM 755 N N . PHE A 1 96 ? -8.999 3.327 23.291 1.00 98.25 96 PHE A N 1
ATOM 756 C CA . PHE A 1 96 ? -8.980 1.872 23.439 1.00 98.25 96 PHE A CA 1
ATOM 757 C C . PHE A 1 96 ? -7.571 1.285 23.274 1.00 98.25 96 PHE A C 1
ATOM 759 O O . PHE A 1 96 ? -7.444 0.093 23.002 1.00 98.25 96 PHE A O 1
ATOM 766 N N . GLU A 1 97 ? -6.505 2.079 23.410 1.00 98.56 97 GLU A N 1
ATOM 767 C CA . GLU A 1 97 ? -5.132 1.558 23.318 1.00 98.56 97 GLU A CA 1
ATOM 768 C C . GLU A 1 97 ? -4.948 0.338 24.235 1.00 98.56 97 GLU A C 1
ATOM 770 O O . GLU A 1 97 ? -5.411 0.333 25.374 1.00 98.56 97 GLU A O 1
ATOM 775 N N . ASP A 1 98 ? -4.287 -0.706 23.736 1.00 98.38 98 ASP A N 1
ATOM 776 C CA . ASP A 1 98 ? -3.984 -1.935 24.475 1.00 98.38 98 ASP A CA 1
ATOM 777 C C . ASP A 1 98 ? -5.221 -2.669 25.043 1.00 98.38 98 ASP A C 1
ATOM 779 O O . ASP A 1 98 ? -5.097 -3.498 25.949 1.00 98.38 98 ASP A O 1
ATOM 783 N N . CYS A 1 99 ? -6.427 -2.453 24.498 1.00 97.44 99 CYS A N 1
ATOM 784 C CA . CYS A 1 99 ? -7.590 -3.302 24.795 1.00 97.44 99 CYS A CA 1
ATOM 785 C C . CYS A 1 99 ? -7.443 -4.690 24.142 1.00 97.44 99 CYS A C 1
ATOM 787 O O . CYS A 1 99 ? -8.121 -5.022 23.168 1.00 97.44 99 CYS A O 1
ATOM 789 N N . LEU A 1 100 ? -6.560 -5.536 24.678 1.00 96.75 100 LEU A N 1
ATOM 790 C CA . LEU A 1 100 ? -6.146 -6.806 24.056 1.00 96.75 100 LEU A CA 1
ATOM 791 C C . LEU A 1 100 ? -7.278 -7.835 23.862 1.00 96.75 100 LEU A C 1
ATOM 793 O O . LEU A 1 100 ? -7.091 -8.812 23.136 1.00 96.75 100 LEU A O 1
ATOM 797 N N . TYR A 1 101 ? -8.425 -7.640 24.520 1.00 95.75 101 TYR A N 1
ATOM 798 C CA . TYR A 1 101 ? -9.597 -8.524 24.472 1.00 95.75 101 TYR A CA 1
ATOM 799 C C . TYR A 1 101 ? -10.789 -7.916 23.727 1.00 95.75 101 TYR A C 1
ATOM 801 O O . TYR A 1 101 ? -11.790 -8.607 23.534 1.00 95.75 101 TYR A O 1
ATOM 809 N N . LEU A 1 102 ? -10.694 -6.652 23.303 1.00 97.44 102 LEU A N 1
ATOM 810 C CA . LEU A 1 102 ? -11.761 -5.964 22.587 1.00 97.44 102 LEU A CA 1
ATOM 811 C C . LEU A 1 102 ? -11.937 -6.603 21.217 1.00 97.44 102 LEU A C 1
ATOM 813 O O . LEU A 1 102 ? -11.005 -6.622 20.425 1.00 97.44 102 LEU A O 1
ATOM 817 N N . LYS A 1 103 ? -13.135 -7.125 20.951 1.00 97.81 103 LYS A N 1
ATOM 818 C CA . LYS A 1 103 ? -13.508 -7.827 19.715 1.00 97.81 103 LYS A CA 1
ATOM 819 C C . LYS A 1 103 ? -14.305 -6.951 18.768 1.00 97.81 103 LYS A C 1
ATOM 821 O O . LYS A 1 103 ? -14.170 -7.089 17.553 1.00 97.81 103 LYS A O 1
ATOM 826 N N . THR A 1 104 ? -15.153 -6.070 19.300 1.00 96.94 104 THR A N 1
ATOM 827 C CA . THR A 1 104 ? -16.040 -5.248 18.468 1.00 96.94 104 THR A CA 1
ATOM 828 C C . THR A 1 104 ? -16.175 -3.819 18.971 1.00 96.94 104 THR A C 1
ATOM 830 O O . THR A 1 104 ? -16.467 -3.611 20.151 1.00 96.94 104 THR A O 1
ATOM 833 N N . ILE A 1 105 ? -16.088 -2.861 18.048 1.00 96.56 105 ILE A N 1
ATOM 834 C CA . ILE A 1 105 ? -16.438 -1.452 18.268 1.00 96.56 105 ILE A CA 1
ATOM 835 C C . ILE A 1 105 ? -17.561 -1.068 17.299 1.00 96.56 105 ILE A C 1
ATOM 837 O O . ILE A 1 105 ? -17.449 -1.292 16.093 1.00 96.56 105 ILE A O 1
ATOM 841 N N . SER A 1 106 ? -18.632 -0.465 17.810 1.00 94.31 106 SER A N 1
ATOM 842 C CA . SER A 1 106 ? -19.684 0.156 16.997 1.00 94.31 106 SER A CA 1
ATOM 843 C C . SER A 1 106 ? -19.920 1.586 17.471 1.00 94.31 106 SER A C 1
ATOM 845 O O . SER A 1 106 ? -20.501 1.791 18.536 1.00 94.31 106 SER A O 1
ATOM 847 N N . MET A 1 107 ? -19.460 2.561 16.686 1.00 91.69 107 MET A N 1
ATOM 848 C CA . MET A 1 107 ? -19.531 3.991 16.997 1.00 91.69 107 MET A CA 1
ATOM 849 C C . MET A 1 107 ? -19.955 4.801 15.776 1.00 91.69 107 MET A C 1
ATOM 851 O O . MET A 1 107 ? -19.121 5.370 15.075 1.00 91.69 107 MET A O 1
ATOM 855 N N . ASN A 1 108 ? -21.258 4.836 15.485 1.00 91.56 108 ASN A N 1
ATOM 856 C CA . ASN A 1 108 ? -21.731 5.473 14.254 1.00 91.56 108 ASN A CA 1
ATOM 857 C C . ASN A 1 108 ? -21.713 7.002 14.308 1.00 91.56 108 ASN A C 1
ATOM 859 O O . ASN A 1 108 ? -21.626 7.601 13.246 1.00 91.56 108 ASN A O 1
ATOM 863 N N . GLY A 1 109 ? -21.788 7.627 15.488 1.00 91.38 109 GLY A N 1
ATOM 864 C CA . GLY A 1 109 ? -21.807 9.090 15.633 1.00 91.38 109 GLY A CA 1
ATOM 865 C C . GLY A 1 109 ? -20.460 9.782 15.382 1.00 91.38 109 GLY A C 1
ATOM 866 O O . GLY A 1 109 ? -20.437 10.948 14.994 1.00 91.38 109 GLY A O 1
ATOM 867 N N . LEU A 1 110 ? -19.345 9.064 15.545 1.00 93.88 110 LEU A N 1
ATOM 868 C CA . LEU A 1 110 ? -17.996 9.626 15.519 1.00 93.88 110 LEU A CA 1
ATOM 869 C C . LEU A 1 110 ? -17.573 10.005 14.089 1.00 93.88 110 LEU A C 1
ATOM 871 O O . LEU A 1 110 ? -17.471 9.135 13.222 1.00 93.88 110 LEU A O 1
ATOM 875 N N . SER A 1 111 ? -17.298 11.290 13.845 1.00 92.94 111 SER A N 1
ATOM 876 C CA . SER A 1 111 ? -16.864 11.786 12.527 1.00 92.94 111 SER A CA 1
ATOM 877 C C . SER A 1 111 ? -15.353 11.695 12.305 1.00 92.94 111 SER A C 1
ATOM 879 O O . SER A 1 111 ? -14.895 11.474 11.186 1.00 92.94 111 SER A O 1
ATOM 881 N N . GLU A 1 112 ? -14.562 11.860 13.362 1.00 95.94 112 GLU A N 1
ATOM 882 C CA . GLU A 1 112 ? -13.102 11.793 13.316 1.00 95.94 112 GLU A CA 1
ATOM 883 C C . GLU A 1 112 ? -12.615 10.728 14.299 1.00 95.94 112 GLU A C 1
ATOM 885 O O . GLU A 1 112 ? -12.840 10.838 15.503 1.00 95.94 112 GLU A O 1
ATOM 890 N N . VAL A 1 113 ? -11.948 9.693 13.787 1.00 97.50 113 VAL A N 1
ATOM 891 C CA . VAL A 1 113 ? -11.308 8.671 14.619 1.00 97.50 113 VAL A CA 1
ATOM 892 C C . VAL A 1 113 ? -9.943 9.206 15.056 1.00 97.50 113 VAL A C 1
ATOM 894 O O . VAL A 1 113 ? -9.104 9.445 14.185 1.00 97.50 113 VAL A O 1
ATOM 897 N N . PRO A 1 114 ? -9.700 9.406 16.361 1.00 98.19 114 PRO A N 1
ATOM 898 C CA . PRO A 1 114 ? -8.518 10.095 16.876 1.00 98.19 114 PRO A CA 1
ATOM 899 C C . PRO A 1 114 ? -7.237 9.251 16.791 1.00 98.19 114 PRO A C 1
ATOM 901 O O . PRO A 1 114 ? -7.248 8.077 16.407 1.00 98.19 114 PRO A O 1
ATOM 904 N N . ASN A 1 115 ? -6.100 9.872 17.129 1.00 98.62 115 ASN A N 1
ATOM 905 C CA . ASN A 1 115 ? -4.796 9.207 17.112 1.00 98.62 115 ASN A CA 1
ATOM 906 C C . ASN A 1 115 ? -4.807 7.968 18.015 1.00 98.62 115 ASN A C 1
ATOM 908 O O . ASN A 1 115 ? -5.319 8.019 19.136 1.00 98.62 115 ASN A O 1
ATOM 912 N N . SER A 1 116 ? -4.219 6.871 17.529 1.00 98.62 116 SER A N 1
ATOM 913 C CA . SER A 1 116 ? -4.034 5.630 18.300 1.00 98.62 116 SER A CA 1
ATOM 914 C C . SER A 1 116 ? -5.314 5.089 18.960 1.00 98.62 116 SER A C 1
ATOM 916 O O . SER A 1 116 ? -5.245 4.384 19.964 1.00 98.62 116 SER A O 1
ATOM 918 N N . PHE A 1 117 ? -6.485 5.414 18.401 1.00 98.44 117 PHE A N 1
ATOM 919 C CA . PHE A 1 117 ? -7.804 5.152 18.975 1.00 98.44 117 PHE A CA 1
ATOM 920 C C . PHE A 1 117 ? -7.998 3.731 19.523 1.00 98.44 117 PHE A C 1
ATOM 922 O O . PHE A 1 117 ? -8.517 3.584 20.618 1.00 98.44 117 PHE A O 1
ATOM 929 N N . ALA A 1 118 ? -7.571 2.706 18.795 1.00 98.44 118 ALA A N 1
ATOM 930 C CA . ALA A 1 118 ? -7.597 1.293 19.167 1.00 98.44 118 ALA A CA 1
ATOM 931 C C . ALA A 1 118 ? -6.232 0.635 18.887 1.00 98.44 118 ALA A C 1
ATOM 933 O O . ALA A 1 118 ? -6.146 -0.493 18.399 1.00 98.44 118 ALA A O 1
ATOM 934 N N . TYR A 1 119 ? -5.147 1.359 19.171 1.00 98.69 119 TYR A N 1
ATOM 935 C CA . TYR A 1 119 ? -3.781 0.867 18.997 1.00 98.69 119 TYR A CA 1
ATOM 936 C C . TYR A 1 119 ? -3.573 -0.463 19.738 1.00 98.69 119 TYR A C 1
ATOM 938 O O . TYR A 1 119 ? -3.948 -0.593 20.903 1.00 98.69 119 TYR A O 1
ATOM 946 N N . ASN A 1 120 ? -2.977 -1.450 19.063 1.00 98.62 120 ASN A N 1
ATOM 947 C CA . ASN A 1 120 ? -2.637 -2.764 19.616 1.00 98.62 120 ASN A CA 1
ATOM 948 C C . ASN A 1 120 ? -3.842 -3.554 20.186 1.00 98.62 120 ASN A C 1
ATOM 950 O O . ASN A 1 120 ? -3.701 -4.395 21.074 1.00 98.62 120 ASN A O 1
ATOM 954 N N . CYS A 1 121 ? -5.054 -3.345 19.658 1.00 98.56 121 CYS A N 1
ATOM 955 C CA . CYS A 1 121 ? -6.213 -4.187 19.978 1.00 98.56 121 CYS A CA 1
ATOM 956 C C . CYS A 1 121 ? -6.155 -5.525 19.217 1.00 98.56 121 CYS A C 1
ATOM 958 O O . CYS A 1 121 ? -6.827 -5.724 18.204 1.00 98.56 121 CYS A O 1
ATOM 960 N N . LEU A 1 122 ? -5.337 -6.464 19.702 1.00 98.31 122 LEU A N 1
ATOM 961 C CA . LEU A 1 122 ? -4.989 -7.700 18.983 1.00 98.31 122 LEU A CA 1
ATOM 962 C C . LEU A 1 122 ? -6.188 -8.595 18.613 1.00 98.31 122 LEU A C 1
ATOM 964 O O . LEU A 1 122 ? -6.131 -9.297 17.601 1.00 98.31 122 LEU A O 1
ATOM 968 N N . GLN A 1 123 ? -7.261 -8.585 19.412 1.00 98.44 123 GLN A N 1
ATOM 969 C CA . GLN A 1 123 ? -8.481 -9.378 19.186 1.00 98.44 123 GLN A CA 1
ATOM 970 C C . GLN A 1 123 ? -9.605 -8.603 18.488 1.00 98.44 123 GLN A C 1
ATOM 972 O O . GLN A 1 123 ? -10.683 -9.162 18.307 1.00 98.44 123 GLN A O 1
ATOM 977 N N . LEU A 1 124 ? -9.384 -7.348 18.082 1.00 98.62 124 LEU A N 1
ATOM 978 C CA . LEU A 1 124 ? -10.426 -6.540 17.451 1.00 98.62 124 LEU A CA 1
ATOM 979 C C . LEU A 1 124 ? -10.747 -7.113 16.078 1.00 98.62 124 LEU A C 1
ATOM 981 O O . LEU A 1 124 ? -9.929 -7.033 15.175 1.00 98.62 124 LEU A O 1
ATOM 985 N N . GLU A 1 125 ? -11.928 -7.703 15.925 1.00 98.38 125 GLU A N 1
ATOM 986 C CA . GLU A 1 125 ? -12.367 -8.389 14.707 1.00 98.38 125 GLU A CA 1
ATOM 987 C C . GLU A 1 125 ? -13.179 -7.467 13.791 1.00 98.38 125 GLU A C 1
ATOM 989 O O . GLU A 1 125 ? -13.083 -7.570 12.561 1.00 98.38 125 GLU A O 1
ATOM 994 N N . SER A 1 126 ? -13.982 -6.576 14.390 1.00 97.75 126 SER A N 1
ATOM 995 C CA . SER A 1 126 ? -14.952 -5.738 13.683 1.00 97.75 126 SER A CA 1
ATOM 996 C C . SER A 1 126 ? -15.027 -4.317 14.231 1.00 97.75 126 SER A C 1
ATOM 998 O O . SER A 1 126 ? -15.254 -4.116 15.425 1.00 97.75 126 SER A O 1
ATOM 1000 N N . VAL A 1 127 ? -14.978 -3.333 13.334 1.00 97.19 127 VAL A N 1
ATOM 1001 C CA . VAL A 1 127 ? -15.275 -1.926 13.642 1.00 97.19 127 VAL A CA 1
ATOM 1002 C C . VAL A 1 127 ? -16.341 -1.400 12.684 1.00 97.19 127 VAL A C 1
ATOM 1004 O O . VAL A 1 127 ? -16.255 -1.610 11.472 1.00 97.19 127 VAL A O 1
ATOM 1007 N N . ILE A 1 128 ? -17.352 -0.733 13.242 1.00 95.69 128 ILE A N 1
ATOM 1008 C CA . ILE A 1 128 ? -18.448 -0.096 12.504 1.00 95.69 128 ILE A CA 1
ATOM 1009 C C . ILE A 1 128 ? -18.499 1.381 12.901 1.00 95.69 128 ILE A C 1
ATOM 1011 O O . ILE A 1 128 ? -18.775 1.700 14.058 1.00 95.69 128 ILE A O 1
ATOM 1015 N N . MET A 1 129 ? -18.229 2.273 11.948 1.00 93.75 129 MET A N 1
ATOM 1016 C CA . MET A 1 129 ? -18.194 3.727 12.145 1.00 93.75 129 MET A CA 1
ATOM 1017 C C . MET A 1 129 ? -18.730 4.446 10.903 1.00 93.75 129 MET A C 1
ATOM 1019 O O . MET A 1 129 ? -17.983 4.988 10.088 1.00 93.75 129 MET A O 1
ATOM 1023 N N . LYS A 1 130 ? -20.053 4.421 10.723 1.00 92.19 130 LYS A N 1
ATOM 1024 C CA . LYS A 1 130 ? -20.699 4.862 9.473 1.00 92.19 130 LYS A CA 1
ATOM 1025 C C . LYS A 1 130 ? -20.548 6.349 9.148 1.00 92.19 130 LYS A C 1
ATOM 1027 O O . LYS A 1 130 ? -20.638 6.689 7.975 1.00 92.19 130 LYS A O 1
ATOM 1032 N N . ASN A 1 131 ? -20.314 7.213 10.137 1.00 93.31 131 ASN A N 1
ATOM 1033 C CA . ASN A 1 131 ? -20.131 8.650 9.899 1.00 93.31 131 ASN A CA 1
ATOM 1034 C C . ASN A 1 131 ? -18.661 9.087 9.939 1.00 93.31 131 ASN A C 1
ATOM 1036 O O . ASN A 1 131 ? -18.393 10.274 9.770 1.00 93.31 131 ASN A O 1
ATOM 1040 N N . ALA A 1 132 ? -17.715 8.163 10.146 1.00 94.56 132 ALA A N 1
ATOM 1041 C CA . ALA A 1 132 ? -16.301 8.509 10.167 1.00 94.56 132 ALA A CA 1
ATOM 1042 C C . ALA A 1 132 ? -15.849 8.982 8.779 1.00 94.56 132 ALA A C 1
ATOM 1044 O O . ALA A 1 132 ? -15.975 8.255 7.791 1.00 94.56 132 ALA A O 1
ATOM 1045 N N . THR A 1 133 ? -15.308 10.197 8.723 1.00 95.44 133 THR A N 1
ATOM 1046 C CA . THR A 1 133 ? -14.731 10.808 7.522 1.00 95.44 133 THR A CA 1
ATOM 1047 C C . THR A 1 133 ? -13.210 10.853 7.594 1.00 95.44 133 THR A C 1
ATOM 1049 O O . THR A 1 133 ? -12.550 10.736 6.572 1.00 95.44 133 THR A O 1
ATOM 1052 N N . VAL A 1 134 ? -12.626 10.977 8.786 1.00 96.62 134 VAL A N 1
ATOM 1053 C CA . VAL A 1 134 ? -11.169 11.065 8.964 1.00 96.62 134 VAL A CA 1
ATOM 1054 C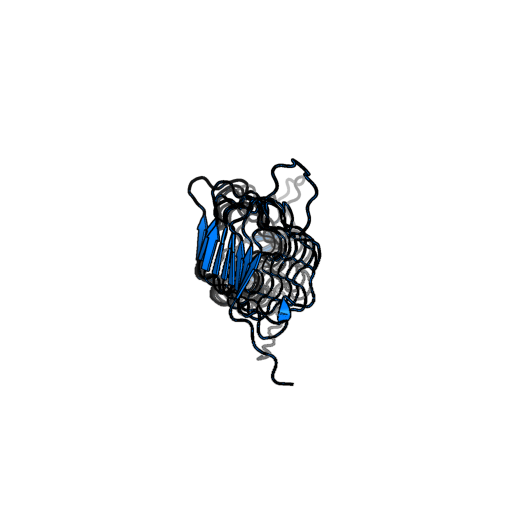 C . VAL A 1 134 ? -10.705 9.998 9.939 1.00 96.62 134 VAL A C 1
ATOM 1056 O O . VAL A 1 134 ? -11.269 9.848 11.022 1.00 96.62 134 VAL A O 1
ATOM 1059 N N . ILE A 1 135 ? -9.643 9.283 9.572 1.00 97.88 135 ILE A N 1
ATOM 1060 C CA . ILE A 1 135 ? -8.986 8.305 10.436 1.00 97.88 135 ILE A CA 1
ATOM 1061 C C . ILE A 1 135 ? -7.576 8.800 10.716 1.00 97.88 135 ILE A C 1
ATOM 1063 O O . ILE A 1 135 ? -6.744 8.875 9.816 1.00 97.88 135 ILE A O 1
ATOM 1067 N N . LYS A 1 136 ? -7.289 9.169 11.961 1.00 98.44 136 LYS A N 1
ATOM 1068 C CA . LYS A 1 136 ? -5.997 9.746 12.339 1.00 98.44 136 LYS A CA 1
ATOM 1069 C C . LYS A 1 136 ? -4.876 8.699 12.415 1.00 98.44 136 LYS A C 1
ATOM 1071 O O . LYS A 1 136 ? -5.130 7.490 12.378 1.00 98.44 136 LYS A O 1
ATOM 1076 N N . PRO A 1 137 ? -3.609 9.154 12.484 1.00 98.81 137 PRO A N 1
ATOM 1077 C CA . PRO A 1 137 ? -2.453 8.287 12.662 1.00 98.81 137 PRO A CA 1
ATOM 1078 C C . PRO A 1 137 ? -2.631 7.187 13.715 1.00 98.81 137 PRO A C 1
ATOM 1080 O O . PRO A 1 137 ? -3.121 7.424 14.817 1.00 98.81 137 PRO A O 1
ATOM 1083 N N . PHE A 1 138 ? -2.194 5.980 13.360 1.00 98.81 138 PHE A N 1
ATOM 1084 C CA . PHE A 1 138 ? -2.151 4.792 14.216 1.00 98.81 138 PHE A CA 1
ATOM 1085 C C . PHE A 1 138 ? -3.496 4.311 14.792 1.00 98.81 138 PHE A C 1
ATOM 1087 O O . PHE A 1 138 ? -3.491 3.418 15.636 1.00 98.81 138 PHE A O 1
ATOM 1094 N N . ALA A 1 139 ? -4.637 4.845 14.332 1.00 98.56 139 ALA A N 1
ATOM 1095 C CA . ALA A 1 139 ? -5.959 4.576 14.906 1.00 98.56 139 ALA A CA 1
ATOM 1096 C C . ALA A 1 139 ? -6.279 3.084 15.129 1.00 98.56 139 ALA A C 1
ATOM 1098 O O . ALA A 1 139 ? -6.860 2.748 16.151 1.00 98.56 139 ALA A O 1
ATOM 1099 N N . PHE A 1 140 ? -5.874 2.193 14.224 1.00 98.62 140 PHE A N 1
ATOM 1100 C CA . PHE A 1 140 ? -6.053 0.737 14.318 1.00 98.62 140 PHE A CA 1
ATOM 1101 C C . PHE A 1 140 ? -4.738 -0.020 14.059 1.00 98.62 140 PHE A C 1
ATOM 1103 O O . PHE A 1 140 ? -4.732 -1.134 13.525 1.00 98.62 140 PHE A O 1
ATOM 1110 N N . TYR A 1 141 ? -3.603 0.589 14.413 1.00 98.81 141 TYR A N 1
ATOM 1111 C CA . TYR A 1 141 ? -2.290 -0.044 14.293 1.00 98.81 141 TYR A CA 1
ATOM 1112 C C . TYR A 1 141 ? -2.237 -1.345 15.109 1.00 98.81 141 TYR A C 1
ATOM 1114 O O . TYR A 1 141 ? -2.697 -1.381 16.249 1.00 98.81 141 TYR A O 1
ATOM 1122 N N . GLU A 1 142 ? -1.677 -2.412 14.531 1.00 98.56 142 GLU A N 1
ATOM 1123 C CA . GLU A 1 142 ? -1.561 -3.736 15.171 1.00 98.56 142 GLU A CA 1
ATOM 1124 C C . GLU A 1 142 ? -2.895 -4.367 15.607 1.00 98.56 142 GLU A C 1
ATOM 1126 O O . GLU A 1 142 ? -2.922 -5.291 16.417 1.00 98.56 142 GLU A O 1
ATOM 1131 N N . CYS A 1 143 ? -4.018 -3.974 14.999 1.00 98.62 143 CYS A N 1
ATOM 1132 C CA . CYS A 1 143 ? -5.273 -4.720 15.117 1.00 98.62 143 CYS A CA 1
ATOM 1133 C C . CYS A 1 143 ? -5.233 -5.988 14.244 1.00 98.62 143 CYS A C 1
ATOM 1135 O O . CYS A 1 143 ? -5.912 -6.091 13.220 1.00 98.62 143 CYS A O 1
ATOM 1137 N N . ILE A 1 144 ? -4.406 -6.964 14.630 1.00 98.50 144 ILE A N 1
ATOM 1138 C CA . ILE A 1 144 ? -4.067 -8.132 13.800 1.00 98.50 144 ILE A CA 1
ATOM 1139 C C . ILE A 1 144 ? -5.263 -9.031 13.463 1.00 98.50 144 ILE A C 1
ATOM 1141 O O . ILE A 1 144 ? -5.198 -9.759 12.476 1.00 98.50 144 ILE A O 1
ATOM 1145 N N . SER A 1 145 ? -6.357 -8.974 14.228 1.00 98.50 145 SER A N 1
ATOM 1146 C CA . SER A 1 145 ? -7.592 -9.727 13.952 1.00 98.50 145 SER A CA 1
ATOM 1147 C C . SER A 1 145 ? -8.621 -8.936 13.133 1.00 98.50 145 SER A C 1
ATOM 1149 O O . SER A 1 145 ? -9.627 -9.509 12.704 1.00 98.50 145 SER A O 1
ATOM 1151 N N . LEU A 1 146 ? -8.376 -7.644 12.871 1.00 98.50 146 LEU A N 1
ATOM 1152 C CA . LEU A 1 146 ? -9.361 -6.750 12.262 1.00 98.50 146 LEU A CA 1
ATOM 1153 C C . LEU A 1 146 ? -9.553 -7.126 10.806 1.00 98.50 146 LEU A C 1
ATOM 1155 O O . LEU A 1 146 ? -8.706 -6.842 9.962 1.00 98.50 146 LEU A O 1
ATOM 1159 N N . SER A 1 147 ? -10.670 -7.788 10.530 1.00 96.81 147 SER A N 1
ATOM 1160 C CA . SER A 1 147 ? -11.010 -8.318 9.207 1.00 96.81 147 SER A CA 1
ATOM 1161 C C . SER A 1 147 ? -12.285 -7.704 8.643 1.00 96.81 147 SER A C 1
ATOM 1163 O O . SER A 1 147 ? -12.491 -7.738 7.426 1.00 96.81 147 SER A O 1
ATOM 1165 N N . LYS A 1 148 ? -13.113 -7.104 9.507 1.00 96.06 148 LYS A N 1
ATOM 1166 C CA . LYS A 1 148 ? -14.339 -6.409 9.136 1.00 96.06 148 LYS A CA 1
ATOM 1167 C C . LYS A 1 148 ? -14.249 -4.929 9.509 1.00 96.06 148 LYS A C 1
ATOM 1169 O O . LYS A 1 148 ? -14.178 -4.577 10.683 1.00 96.06 148 LYS A O 1
ATOM 1174 N N . PHE A 1 149 ? -14.304 -4.066 8.503 1.00 90.50 149 PHE A N 1
ATOM 1175 C CA . PHE A 1 149 ? -14.302 -2.619 8.688 1.00 90.50 149 PHE A CA 1
ATOM 1176 C C . PHE A 1 149 ? -15.416 -1.996 7.844 1.00 90.50 149 PHE A C 1
ATOM 1178 O O . PHE A 1 149 ? -15.408 -2.129 6.622 1.00 90.50 149 PHE A O 1
ATOM 1185 N N . GLU A 1 150 ? -16.396 -1.373 8.500 1.00 91.69 150 GLU A N 1
ATOM 1186 C CA . GLU A 1 150 ? -17.508 -0.661 7.858 1.00 91.69 150 GLU A CA 1
ATOM 1187 C C . GLU A 1 150 ? -17.417 0.833 8.196 1.00 91.69 150 GLU A C 1
ATOM 1189 O O . GLU A 1 150 ? -17.553 1.218 9.359 1.00 91.69 150 GLU A O 1
ATOM 1194 N N . PHE A 1 151 ? -17.207 1.669 7.180 1.00 86.38 151 PHE A N 1
ATOM 1195 C CA . PHE A 1 151 ? -17.038 3.119 7.303 1.00 86.38 151 PHE A CA 1
ATOM 1196 C C . PHE A 1 151 ? -17.934 3.874 6.316 1.00 86.38 151 PHE A C 1
ATOM 1198 O O . PHE A 1 151 ? -18.514 3.275 5.409 1.00 86.38 151 PHE A O 1
ATOM 1205 N N . GLY A 1 152 ? -18.072 5.183 6.536 1.00 81.38 152 GLY A N 1
ATOM 1206 C CA . GLY A 1 152 ? -18.767 6.097 5.630 1.00 81.38 152 GLY A CA 1
ATOM 1207 C C . GLY A 1 152 ? -17.902 6.545 4.452 1.00 81.38 152 GLY A C 1
ATOM 1208 O O . GLY A 1 152 ? -17.129 5.782 3.883 1.00 81.38 152 GLY A O 1
ATOM 1209 N N . THR A 1 153 ? -18.005 7.819 4.089 1.00 90.44 153 THR A N 1
ATOM 1210 C CA . THR A 1 153 ? -17.185 8.452 3.045 1.00 90.44 153 THR A CA 1
ATOM 1211 C C . THR A 1 153 ? -15.857 8.943 3.632 1.00 90.44 153 THR A C 1
ATOM 1213 O O . THR A 1 153 ? -15.665 10.146 3.817 1.00 90.44 153 THR A O 1
ATOM 1216 N N . VAL A 1 154 ? -14.960 8.015 3.987 1.00 94.62 154 VAL A N 1
ATOM 1217 C CA . VAL A 1 154 ? -13.635 8.370 4.529 1.00 94.62 154 VAL A CA 1
ATOM 1218 C C . VAL A 1 154 ? -12.830 9.148 3.486 1.00 94.62 154 VAL A C 1
ATOM 1220 O O . VAL A 1 154 ? -12.576 8.656 2.387 1.00 94.62 154 VAL A O 1
ATOM 1223 N N . THR A 1 155 ? -12.424 10.361 3.854 1.00 96.00 155 THR A N 1
ATOM 1224 C CA . THR A 1 155 ? -11.604 11.264 3.049 1.00 96.00 155 THR A CA 1
ATOM 1225 C C . THR A 1 155 ? -10.115 11.007 3.270 1.00 96.00 155 THR A C 1
ATOM 1227 O O . THR A 1 155 ? -9.331 11.067 2.324 1.00 96.00 155 THR A O 1
ATOM 1230 N N . ASP A 1 156 ? -9.713 10.648 4.495 1.00 96.94 156 ASP A N 1
ATOM 1231 C CA . ASP A 1 156 ? -8.299 10.572 4.871 1.00 96.94 156 ASP A CA 1
ATOM 1232 C C . ASP A 1 156 ? -7.991 9.362 5.762 1.00 96.94 156 ASP A C 1
ATOM 1234 O O . ASP A 1 156 ? -8.565 9.190 6.843 1.00 96.94 156 ASP A O 1
ATOM 1238 N N . PHE A 1 157 ? -7.023 8.552 5.325 1.00 97.75 157 PHE A N 1
ATOM 1239 C CA . PHE A 1 157 ? -6.434 7.469 6.114 1.00 97.75 157 PHE A CA 1
ATOM 1240 C C . PHE A 1 157 ? -5.078 7.913 6.663 1.00 97.75 157 PHE A C 1
ATOM 1242 O O . PHE A 1 157 ? -4.142 8.143 5.906 1.00 97.75 157 PHE A O 1
ATOM 1249 N N . GLY A 1 158 ? -4.934 8.020 7.979 1.00 98.38 158 GLY A N 1
ATOM 1250 C CA . GLY A 1 158 ? -3.720 8.523 8.617 1.00 98.38 158 GLY A CA 1
ATOM 1251 C C . GLY A 1 158 ? -2.520 7.577 8.521 1.00 98.38 158 GLY A C 1
ATOM 1252 O O . GLY A 1 158 ? -2.654 6.393 8.194 1.00 98.38 158 GLY A O 1
ATOM 1253 N N . LEU A 1 159 ? -1.338 8.112 8.860 1.00 98.69 159 LEU A N 1
ATOM 1254 C CA . LEU A 1 159 ? -0.073 7.373 8.998 1.00 98.69 159 LEU A CA 1
ATOM 1255 C C . LEU A 1 159 ? -0.291 6.070 9.775 1.00 98.69 159 LEU A C 1
ATOM 1257 O O . LEU A 1 159 ? -0.752 6.109 10.914 1.00 98.69 159 LEU A O 1
ATOM 1261 N N . SER A 1 160 ? 0.036 4.931 9.165 1.00 98.75 160 SER A N 1
ATOM 1262 C CA . SER A 1 160 ? -0.041 3.604 9.793 1.00 98.75 160 SER A CA 1
ATOM 1263 C C . SER A 1 160 ? -1.398 3.253 10.432 1.00 98.75 160 SER A C 1
ATOM 1265 O O . SER A 1 160 ? -1.459 2.387 11.304 1.00 98.75 160 SER A O 1
ATOM 1267 N N . SER A 1 161 ? -2.492 3.901 10.012 1.00 98.56 161 SER A N 1
ATOM 1268 C CA . SER A 1 161 ? -3.821 3.763 10.631 1.00 98.56 161 SER A CA 1
ATOM 1269 C C . SER A 1 161 ? -4.369 2.333 10.631 1.00 98.56 161 SER A C 1
ATOM 1271 O O . SER A 1 161 ? -5.051 1.972 11.577 1.00 98.56 161 SER A O 1
ATOM 1273 N N . PHE A 1 162 ? -4.033 1.509 9.639 1.00 98.56 162 PHE A N 1
ATOM 1274 C CA . PHE A 1 162 ? -4.423 0.097 9.497 1.00 98.56 162 PHE A CA 1
ATOM 1275 C C . PHE A 1 162 ? -3.214 -0.823 9.259 1.00 98.56 162 PHE A C 1
ATOM 1277 O O . PHE A 1 162 ? -3.333 -1.897 8.652 1.00 98.56 162 PHE A O 1
ATOM 1284 N N . GLN A 1 163 ? -2.028 -0.416 9.714 1.00 98.75 163 GLN A N 1
ATOM 1285 C CA . GLN A 1 163 ? -0.829 -1.236 9.590 1.00 98.75 163 GLN A CA 1
ATOM 1286 C C . GLN A 1 163 ? -0.976 -2.524 10.414 1.00 98.75 163 GLN A C 1
ATOM 1288 O O . GLN A 1 163 ? -1.404 -2.486 11.568 1.00 98.75 163 GLN A O 1
ATOM 1293 N N . LYS A 1 164 ? -0.580 -3.662 9.823 1.00 98.62 164 LYS A N 1
ATOM 1294 C CA . LYS A 1 164 ? -0.692 -5.013 10.412 1.00 98.62 164 LYS A CA 1
ATOM 1295 C C . LYS A 1 164 ? -2.135 -5.412 10.772 1.00 98.62 164 LYS A C 1
ATOM 1297 O O . LYS A 1 164 ? -2.376 -5.980 11.832 1.00 98.62 164 LYS A O 1
ATOM 1302 N N . THR A 1 165 ? -3.094 -5.137 9.888 1.00 98.62 165 THR A N 1
ATOM 1303 C CA . THR A 1 165 ? -4.495 -5.585 10.028 1.00 98.62 165 THR A CA 1
ATOM 1304 C C . THR A 1 165 ? -4.811 -6.807 9.159 1.00 98.62 165 THR A C 1
ATOM 1306 O O . THR A 1 165 ? -4.139 -7.079 8.164 1.00 98.62 165 THR A O 1
ATOM 1309 N N . SER A 1 166 ? -5.875 -7.539 9.488 1.00 98.31 166 SER A N 1
ATOM 1310 C CA . SER A 1 166 ? -6.359 -8.689 8.700 1.00 98.31 166 SER A CA 1
ATOM 1311 C C . SER A 1 166 ? -7.413 -8.318 7.645 1.00 98.31 166 SER A C 1
ATOM 1313 O O . SER A 1 166 ? -8.163 -9.180 7.173 1.00 98.31 166 SER A O 1
ATOM 1315 N N . LEU A 1 167 ? -7.491 -7.040 7.257 1.00 97.62 167 LEU A N 1
ATOM 1316 C CA . LEU A 1 167 ? -8.428 -6.570 6.240 1.00 97.62 167 LEU A CA 1
ATOM 1317 C C . LEU A 1 167 ? -8.109 -7.224 4.902 1.00 97.62 167 LEU A C 1
ATOM 1319 O O . LEU A 1 167 ? -6.985 -7.141 4.425 1.00 97.62 167 LEU A O 1
ATOM 1323 N N . LYS A 1 168 ? -9.111 -7.854 4.282 1.00 97.19 168 LYS A N 1
ATOM 1324 C CA . LYS A 1 168 ? -8.947 -8.540 2.988 1.00 97.19 168 LYS A CA 1
ATOM 1325 C C . LYS A 1 168 ? -9.291 -7.670 1.791 1.00 97.19 168 LYS A C 1
ATOM 1327 O O . LYS A 1 168 ? -8.785 -7.904 0.697 1.00 97.19 168 LYS A O 1
ATOM 1332 N N . LYS A 1 169 ? -10.190 -6.707 1.972 1.00 96.38 169 LYS A N 1
ATOM 1333 C CA . LYS A 1 169 ? -10.679 -5.833 0.909 1.00 96.38 169 LYS A CA 1
ATOM 1334 C C . LYS A 1 169 ? -10.779 -4.410 1.418 1.00 96.38 169 LYS A C 1
ATOM 1336 O O . LYS A 1 169 ? -11.097 -4.204 2.587 1.00 96.38 169 LYS A O 1
ATOM 1341 N N . LEU A 1 170 ? -10.557 -3.465 0.519 1.00 95.31 170 LEU A N 1
ATOM 1342 C CA . LEU A 1 170 ? -10.732 -2.047 0.775 1.00 95.31 170 LEU A CA 1
ATOM 1343 C C . LEU A 1 170 ? -11.357 -1.395 -0.455 1.00 95.31 170 LEU A C 1
ATOM 1345 O O . LEU A 1 170 ? -10.840 -1.539 -1.562 1.00 95.31 170 LEU A O 1
ATOM 1349 N N . THR A 1 171 ? -12.448 -0.671 -0.249 1.00 94.25 171 THR A N 1
ATOM 1350 C CA . THR A 1 171 ? -13.004 0.229 -1.259 1.00 94.25 171 THR A CA 1
ATOM 1351 C C . THR A 1 171 ? -12.575 1.642 -0.896 1.00 94.25 171 THR A C 1
ATOM 1353 O O . THR A 1 171 ? -1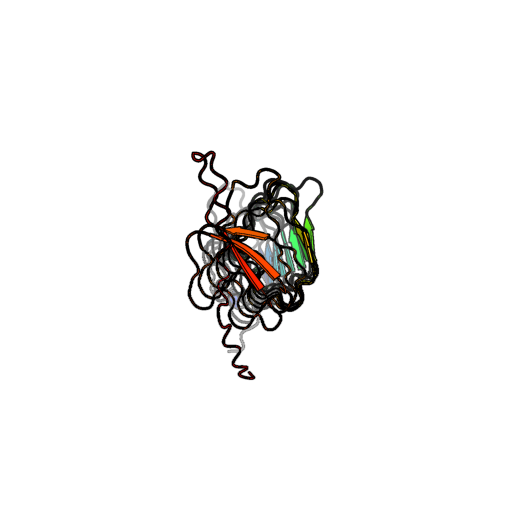2.824 2.080 0.221 1.00 94.25 171 THR A O 1
ATOM 1356 N N . ILE A 1 172 ? -11.892 2.336 -1.800 1.00 94.00 172 ILE A N 1
ATOM 1357 C CA . ILE A 1 172 ? -11.487 3.731 -1.626 1.00 94.00 172 ILE A CA 1
ATOM 1358 C C . ILE A 1 172 ? -12.640 4.621 -2.105 1.00 94.00 172 ILE A C 1
ATOM 1360 O O . ILE A 1 172 ? -12.943 4.583 -3.305 1.00 94.00 172 ILE A O 1
ATOM 1364 N N . PRO A 1 173 ? -13.276 5.403 -1.210 1.00 92.62 173 PRO A N 1
ATOM 1365 C CA . PRO A 1 173 ? -14.351 6.314 -1.588 1.00 92.62 173 PRO A CA 1
ATOM 1366 C C . PRO A 1 173 ? -13.872 7.370 -2.581 1.00 92.62 173 PRO A C 1
ATOM 1368 O O . PRO A 1 173 ? -12.716 7.801 -2.524 1.00 92.62 173 PRO A O 1
ATOM 1371 N N . LYS A 1 174 ? -14.763 7.851 -3.450 1.00 91.81 174 LYS A N 1
ATOM 1372 C CA . LYS A 1 174 ? -14.421 8.908 -4.423 1.00 91.81 174 LYS A CA 1
ATOM 1373 C C . LYS A 1 174 ? -14.022 10.236 -3.763 1.00 91.81 174 LYS A C 1
ATOM 1375 O O . LYS A 1 174 ? -13.352 11.044 -4.400 1.00 91.81 174 LYS A O 1
ATOM 1380 N N . GLU A 1 175 ? -14.451 10.474 -2.522 1.00 93.00 175 GLU A N 1
ATOM 1381 C CA . GLU A 1 175 ? -14.081 11.634 -1.703 1.00 93.00 175 GLU A CA 1
ATOM 1382 C C . GLU A 1 175 ? -12.711 11.487 -1.023 1.00 93.00 175 GLU A C 1
ATOM 1384 O O . GLU A 1 175 ? -12.247 12.442 -0.402 1.00 93.00 175 GLU A O 1
ATOM 1389 N N . CYS A 1 176 ? -12.057 10.323 -1.121 1.00 95.19 176 CYS A N 1
ATOM 1390 C CA . CYS A 1 176 ? -10.741 10.116 -0.530 1.00 95.19 176 CYS A CA 1
ATOM 1391 C C . CYS A 1 176 ? -9.702 11.038 -1.175 1.00 95.19 176 CYS A C 1
ATOM 1393 O O . CYS A 1 176 ? -9.527 11.042 -2.390 1.00 95.19 176 CYS A O 1
ATOM 1395 N N . THR A 1 177 ? -9.002 11.812 -0.352 1.00 95.00 177 THR A N 1
ATOM 1396 C CA . THR A 1 177 ? -7.955 12.755 -0.756 1.00 95.00 177 THR A CA 1
ATOM 1397 C C . THR A 1 177 ? -6.568 12.281 -0.356 1.00 95.00 177 THR A C 1
ATOM 1399 O O . THR A 1 177 ? -5.597 12.556 -1.070 1.00 95.00 177 THR A O 1
ATOM 1402 N N . GLU A 1 178 ? -6.451 11.536 0.746 1.00 95.88 178 GLU A N 1
ATOM 1403 C CA . GLU A 1 178 ? -5.162 11.076 1.253 1.00 95.88 178 GLU A CA 1
ATOM 1404 C C . GLU A 1 178 ? -5.196 9.644 1.800 1.00 95.88 178 GLU A C 1
ATOM 1406 O O . GLU A 1 178 ? -6.046 9.257 2.604 1.00 95.88 178 GLU A O 1
ATOM 1411 N N . ILE A 1 179 ? -4.174 8.877 1.418 1.00 97.44 179 ILE A N 1
ATOM 1412 C CA . ILE A 1 179 ? -3.779 7.637 2.079 1.00 97.44 179 ILE A CA 1
ATOM 1413 C C . ILE A 1 179 ? -2.370 7.839 2.636 1.00 97.44 179 ILE A C 1
ATOM 1415 O O . ILE A 1 179 ? -1.394 7.993 1.897 1.00 97.44 179 ILE A O 1
ATOM 1419 N N . GLY A 1 180 ? -2.285 7.869 3.960 1.00 97.94 180 GLY A N 1
ATOM 1420 C CA . GLY A 1 180 ? -1.095 8.168 4.738 1.00 97.94 180 GLY A CA 1
ATOM 1421 C C . GLY A 1 180 ? 0.025 7.148 4.560 1.00 97.94 180 GLY A C 1
ATOM 1422 O O . GLY A 1 180 ? -0.173 6.034 4.070 1.00 97.94 180 GLY A O 1
ATOM 1423 N N . ALA A 1 181 ? 1.235 7.535 4.974 1.00 97.75 181 ALA A N 1
ATOM 1424 C CA . ALA A 1 181 ? 2.387 6.650 4.859 1.00 97.75 181 ALA A CA 1
ATOM 1425 C C . ALA A 1 181 ? 2.138 5.374 5.675 1.00 97.75 181 ALA A C 1
ATOM 1427 O O . ALA A 1 181 ? 1.542 5.429 6.750 1.00 97.75 181 ALA A O 1
ATOM 1428 N N . SER A 1 182 ? 2.531 4.221 5.143 1.00 98.25 182 SER A N 1
ATOM 1429 C CA . SER A 1 182 ? 2.324 2.908 5.764 1.00 98.25 182 SER A CA 1
ATOM 1430 C C . SER A 1 182 ? 0.880 2.588 6.196 1.00 98.25 182 SER A C 1
ATOM 1432 O O . SER A 1 182 ? 0.694 1.626 6.939 1.00 98.25 182 SER A O 1
ATOM 1434 N N . ALA A 1 183 ? -0.142 3.334 5.741 1.00 98.38 183 ALA A N 1
ATOM 1435 C CA . ALA A 1 183 ? -1.514 3.232 6.249 1.00 98.38 183 ALA A CA 1
ATOM 1436 C C . ALA A 1 183 ? -2.043 1.793 6.274 1.00 98.38 183 ALA A C 1
ATOM 1438 O O . ALA A 1 183 ? -2.658 1.409 7.257 1.00 98.38 183 ALA A O 1
ATOM 1439 N N . PHE A 1 184 ? -1.733 0.978 5.264 1.00 98.44 184 PHE A N 1
ATOM 1440 C CA . PHE A 1 184 ? -2.126 -0.431 5.178 1.00 98.44 184 PHE A CA 1
ATOM 1441 C C . PHE A 1 184 ? -0.920 -1.376 5.046 1.00 98.44 184 PHE A C 1
ATOM 1443 O O . PHE A 1 184 ? -1.053 -2.498 4.544 1.00 98.44 184 PHE A O 1
ATOM 1450 N N . GLN A 1 185 ? 0.268 -0.952 5.489 1.00 98.50 185 GLN A N 1
ATOM 1451 C CA . GLN A 1 185 ? 1.474 -1.777 5.420 1.00 98.50 185 GLN A CA 1
ATOM 1452 C C . GLN A 1 185 ? 1.285 -3.079 6.217 1.00 98.50 185 GLN A C 1
ATOM 1454 O O . GLN A 1 185 ? 0.733 -3.056 7.317 1.00 98.50 185 GLN A O 1
ATOM 1459 N N . PHE A 1 186 ? 1.754 -4.216 5.696 1.00 98.44 186 PHE A N 1
ATOM 1460 C CA . PHE A 1 186 ? 1.570 -5.545 6.313 1.00 98.44 186 PHE A CA 1
ATOM 1461 C C . PHE A 1 186 ? 0.105 -5.963 6.534 1.00 98.44 186 PHE A C 1
ATOM 1463 O O . PHE A 1 186 ? -0.151 -6.905 7.284 1.00 98.44 186 PHE A O 1
ATOM 1470 N N . SER A 1 187 ? -0.864 -5.281 5.917 1.00 98.00 187 SER A N 1
ATOM 1471 C CA . SER A 1 187 ? -2.248 -5.749 5.947 1.00 98.00 187 SER A CA 1
ATOM 1472 C C . SER A 1 187 ? -2.442 -6.960 5.031 1.00 98.00 187 SER A C 1
ATOM 1474 O O . SER A 1 187 ? -1.720 -7.151 4.047 1.00 98.00 187 SER A O 1
ATOM 1476 N N . LEU A 1 188 ? -3.459 -7.774 5.311 1.00 98.12 188 LEU A N 1
ATOM 1477 C CA . LEU A 1 188 ? -3.821 -8.921 4.470 1.00 98.12 188 LEU A CA 1
ATOM 1478 C C . LEU A 1 188 ? -4.666 -8.541 3.240 1.00 98.12 188 LEU A C 1
ATOM 1480 O O . LEU A 1 188 ? -5.392 -9.388 2.715 1.00 98.12 188 LEU A O 1
ATOM 1484 N N . LEU A 1 189 ? -4.576 -7.289 2.769 1.00 98.31 189 LEU A N 1
ATOM 1485 C CA . LEU A 1 189 ? -5.387 -6.793 1.658 1.00 98.31 189 LEU A CA 1
ATOM 1486 C C . LEU A 1 189 ? -5.109 -7.603 0.393 1.00 98.31 189 LEU A C 1
ATOM 1488 O O . LEU A 1 189 ? -3.993 -7.602 -0.117 1.00 98.31 189 LEU A O 1
ATOM 1492 N N . GLU A 1 190 ? -6.141 -8.265 -0.125 1.00 97.88 190 GLU A N 1
ATOM 1493 C CA . GLU A 1 190 ? -6.110 -9.043 -1.365 1.00 97.88 190 GLU A CA 1
ATOM 1494 C C . GLU A 1 190 ? -6.596 -8.235 -2.576 1.00 97.88 190 GLU A C 1
ATOM 1496 O O . GLU A 1 190 ? -6.192 -8.511 -3.712 1.00 97.88 190 GLU A O 1
ATOM 1501 N N . SER A 1 191 ? -7.463 -7.244 -2.345 1.00 97.19 191 SER A N 1
ATOM 1502 C CA . SER A 1 191 ? -8.004 -6.357 -3.377 1.00 97.19 191 SER A CA 1
ATOM 1503 C C . SER A 1 191 ? -8.270 -4.952 -2.847 1.00 97.19 191 SER A C 1
ATOM 1505 O O . SER A 1 191 ? -8.833 -4.791 -1.761 1.00 97.19 191 SER A O 1
ATOM 1507 N N . ILE A 1 192 ? -7.945 -3.955 -3.665 1.00 96.25 192 ILE A N 1
ATOM 1508 C CA . ILE A 1 192 ? -8.351 -2.563 -3.478 1.00 96.25 192 ILE A CA 1
ATOM 1509 C C . ILE A 1 192 ? -9.172 -2.157 -4.698 1.00 96.25 192 ILE A C 1
ATOM 1511 O O . ILE A 1 192 ? -8.760 -2.411 -5.832 1.00 96.25 192 ILE A O 1
ATOM 1515 N N . GLU A 1 193 ? -10.323 -1.547 -4.456 1.00 95.00 193 GLU A N 1
ATOM 1516 C CA . GLU A 1 193 ? -11.218 -1.025 -5.487 1.00 95.00 193 GLU A CA 1
ATOM 1517 C C . GLU A 1 193 ? -11.375 0.482 -5.280 1.00 95.00 193 GLU A C 1
ATOM 1519 O O . GLU A 1 193 ? -11.672 0.922 -4.176 1.00 95.00 193 GLU A O 1
ATOM 1524 N N . PHE A 1 194 ? -11.163 1.280 -6.324 1.00 93.81 194 PHE A N 1
ATOM 1525 C CA . PHE A 1 194 ? -11.442 2.716 -6.291 1.00 93.81 194 PHE A CA 1
ATOM 1526 C C . PHE A 1 194 ? -12.848 2.952 -6.834 1.00 93.81 194 PHE A C 1
ATOM 1528 O O . PHE A 1 194 ? -13.190 2.422 -7.894 1.00 93.81 194 PHE A O 1
ATOM 1535 N N . GLU A 1 195 ? -13.660 3.744 -6.138 1.00 93.44 195 GLU A N 1
ATOM 1536 C CA . GLU A 1 195 ? -14.986 4.112 -6.638 1.00 93.44 195 GLU A CA 1
ATOM 1537 C C . GLU A 1 195 ? -14.908 4.900 -7.956 1.00 93.44 195 GLU A C 1
ATOM 1539 O O . GLU A 1 195 ? -13.890 5.512 -8.304 1.00 93.44 195 GLU A O 1
ATOM 1544 N N . GLU A 1 196 ? -16.006 4.920 -8.713 1.00 89.62 196 GLU A N 1
ATOM 1545 C CA . GLU A 1 196 ? -16.057 5.663 -9.970 1.00 89.62 196 GLU A CA 1
ATOM 1546 C C . GLU A 1 196 ? -15.772 7.156 -9.765 1.00 89.62 196 GLU A C 1
ATOM 1548 O O . GLU A 1 196 ? -16.379 7.814 -8.915 1.00 89.62 196 GLU A O 1
ATOM 1553 N N . ARG A 1 197 ? -14.925 7.715 -10.642 1.00 85.88 197 ARG A N 1
ATOM 1554 C CA . ARG A 1 197 ? -14.479 9.125 -10.639 1.00 85.88 197 ARG A CA 1
ATOM 1555 C C . ARG A 1 197 ? -13.530 9.496 -9.496 1.00 85.88 197 ARG A C 1
ATOM 1557 O O . ARG A 1 197 ? -13.262 10.681 -9.303 1.00 85.88 197 ARG A O 1
ATOM 1564 N N . THR A 1 198 ? -12.975 8.509 -8.798 1.00 87.81 198 THR A N 1
ATOM 1565 C CA . THR A 1 198 ? -11.874 8.733 -7.861 1.00 87.81 198 THR A CA 1
ATOM 1566 C C . THR A 1 198 ? -10.671 9.349 -8.582 1.00 87.81 198 THR A C 1
ATOM 1568 O O . THR A 1 198 ? -10.128 8.748 -9.509 1.00 87.81 198 THR A O 1
ATOM 1571 N N . THR A 1 199 ? -10.266 10.559 -8.185 1.00 86.44 199 THR A N 1
ATOM 1572 C CA . THR A 1 199 ? -9.139 11.309 -8.772 1.00 86.44 199 THR A CA 1
ATOM 1573 C C . THR A 1 199 ? -8.471 12.184 -7.712 1.00 86.44 199 THR A C 1
ATOM 1575 O O . THR A 1 199 ? -9.073 12.463 -6.681 1.00 86.44 199 THR A O 1
ATOM 1578 N N . ASN A 1 200 ? -7.251 12.667 -7.977 1.00 87.44 200 ASN A N 1
ATOM 1579 C CA . ASN A 1 200 ? -6.512 13.594 -7.102 1.00 87.44 200 ASN A CA 1
ATOM 1580 C C . ASN A 1 200 ? -6.192 13.038 -5.701 1.00 87.44 200 ASN A C 1
ATOM 1582 O O . ASN A 1 200 ? -6.090 13.800 -4.741 1.00 87.44 200 ASN A O 1
ATOM 1586 N N . ILE A 1 201 ? -6.002 11.721 -5.590 1.00 91.81 201 ILE A N 1
ATOM 1587 C CA . ILE A 1 201 ? -5.587 11.084 -4.335 1.00 91.81 201 ILE A CA 1
ATOM 1588 C C . ILE A 1 201 ? -4.074 11.203 -4.165 1.00 91.81 201 ILE A C 1
ATOM 1590 O O . ILE A 1 201 ? -3.300 10.892 -5.075 1.00 91.81 201 ILE A O 1
ATOM 1594 N N . THR A 1 202 ? -3.636 11.580 -2.968 1.00 93.81 202 THR A N 1
ATOM 1595 C CA . THR A 1 202 ? -2.236 11.440 -2.555 1.00 93.81 202 THR A CA 1
ATOM 1596 C C . THR A 1 202 ? -2.050 10.139 -1.787 1.00 93.81 202 THR A C 1
ATOM 1598 O O . THR A 1 202 ? -2.591 9.979 -0.696 1.00 93.81 202 THR A O 1
ATOM 1601 N N . ILE A 1 203 ? -1.259 9.214 -2.333 1.00 94.88 203 ILE A N 1
ATOM 1602 C CA . ILE A 1 203 ? -0.911 7.956 -1.670 1.00 94.88 203 ILE A CA 1
ATOM 1603 C C . ILE A 1 203 ? 0.562 8.009 -1.262 1.00 94.88 203 ILE A C 1
ATOM 1605 O O . ILE A 1 203 ? 1.471 7.992 -2.099 1.00 94.88 203 ILE A O 1
ATOM 1609 N N . LYS A 1 204 ? 0.794 8.113 0.046 1.00 95.75 204 LYS A N 1
ATOM 1610 C CA . LYS A 1 204 ? 2.123 8.300 0.634 1.00 95.75 204 LYS A CA 1
ATOM 1611 C C . LYS A 1 204 ? 2.918 6.990 0.704 1.00 95.75 204 LYS A C 1
ATOM 1613 O O . LYS A 1 204 ? 2.410 5.897 0.451 1.00 95.75 204 LYS A O 1
ATOM 1618 N N . SER A 1 205 ? 4.196 7.132 1.058 1.00 95.00 205 SER A N 1
ATOM 1619 C CA . SER A 1 205 ? 5.186 6.055 1.085 1.00 95.00 205 SER A CA 1
ATOM 1620 C C . SER A 1 205 ? 4.712 4.809 1.832 1.00 95.00 205 SER A C 1
ATOM 1622 O O . SER A 1 205 ? 4.181 4.888 2.936 1.00 95.00 205 SER A O 1
ATOM 1624 N N . ASN A 1 206 ? 4.937 3.635 1.241 1.00 96.12 206 ASN A N 1
ATOM 1625 C CA . ASN A 1 206 ? 4.659 2.320 1.822 1.00 96.12 206 ASN A CA 1
ATOM 1626 C C . ASN A 1 206 ? 3.197 2.022 2.167 1.00 96.12 206 ASN A C 1
ATOM 1628 O O . ASN A 1 206 ? 2.945 1.023 2.844 1.00 96.12 206 ASN A O 1
ATOM 1632 N N . ALA A 1 207 ? 2.235 2.834 1.710 1.00 97.25 207 ALA A N 1
ATOM 1633 C CA . ALA A 1 207 ? 0.827 2.674 2.070 1.00 97.25 207 ALA A CA 1
ATOM 1634 C C . ALA A 1 207 ? 0.302 1.246 1.846 1.00 97.25 207 ALA A C 1
ATOM 1636 O O . ALA A 1 207 ? -0.452 0.761 2.684 1.00 97.25 207 ALA A O 1
ATOM 1637 N N . PHE A 1 208 ? 0.747 0.555 0.788 1.00 97.62 208 PHE A N 1
ATOM 1638 C CA . PHE A 1 208 ? 0.357 -0.826 0.474 1.00 97.62 208 PHE A CA 1
ATOM 1639 C C . PHE A 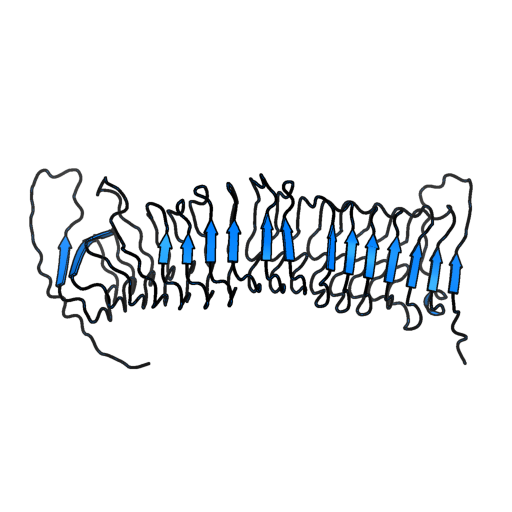1 208 ? 1.539 -1.808 0.431 1.00 97.62 208 PHE A C 1
ATOM 1641 O O . PHE A 1 208 ? 1.418 -2.890 -0.148 1.00 97.62 208 PHE A O 1
ATOM 1648 N N . SER A 1 209 ? 2.676 -1.475 1.049 1.00 97.81 209 SER A N 1
ATOM 1649 C CA . SER A 1 209 ? 3.835 -2.375 1.098 1.00 97.81 209 SER A CA 1
ATOM 1650 C C . SER A 1 209 ? 3.540 -3.619 1.948 1.00 97.81 209 SER A C 1
ATOM 1652 O O . SER A 1 209 ? 2.844 -3.546 2.963 1.00 97.81 209 SER A O 1
ATOM 1654 N N . ASN A 1 210 ? 4.108 -4.768 1.573 1.00 98.06 210 ASN A N 1
ATOM 1655 C CA . ASN A 1 210 ? 3.882 -6.064 2.232 1.00 98.06 210 ASN A CA 1
ATOM 1656 C C . ASN A 1 210 ? 2.395 -6.497 2.300 1.00 98.06 210 ASN A C 1
ATOM 1658 O O . ASN A 1 210 ? 1.989 -7.189 3.234 1.00 98.06 210 ASN A O 1
ATOM 1662 N N . THR A 1 211 ? 1.574 -6.105 1.321 1.00 98.38 211 THR A N 1
ATOM 1663 C CA . THR A 1 211 ? 0.175 -6.558 1.214 1.00 98.38 211 THR A CA 1
ATOM 1664 C C . THR A 1 211 ? 0.036 -7.839 0.384 1.00 98.38 211 THR A C 1
ATOM 1666 O O . THR A 1 211 ? 0.980 -8.301 -0.265 1.00 98.38 211 THR A O 1
ATOM 1669 N N . GLN A 1 212 ? -1.160 -8.432 0.398 1.00 98.06 212 GLN A N 1
ATOM 1670 C CA . GLN A 1 212 ? -1.509 -9.655 -0.338 1.00 98.06 212 GLN A CA 1
ATOM 1671 C C . GLN A 1 212 ? -2.208 -9.357 -1.680 1.00 98.06 212 GLN A C 1
ATOM 1673 O O . GLN A 1 212 ? -2.938 -10.194 -2.221 1.00 98.06 212 GLN A O 1
ATOM 1678 N N . LEU A 1 213 ? -2.001 -8.157 -2.234 1.00 98.25 213 LEU A N 1
ATOM 1679 C CA . LEU A 1 213 ? -2.645 -7.733 -3.472 1.00 98.25 213 LEU A CA 1
ATOM 1680 C C . LEU A 1 213 ? -2.229 -8.647 -4.621 1.00 98.25 213 LEU A C 1
ATOM 1682 O O . LEU A 1 213 ? -1.047 -8.912 -4.818 1.00 98.25 213 LEU A O 1
ATOM 1686 N N . LYS A 1 214 ? -3.204 -9.106 -5.409 1.00 97.62 214 LYS A N 1
ATOM 1687 C CA . LYS A 1 214 ? -2.958 -9.918 -6.619 1.00 97.62 214 LYS A CA 1
ATOM 1688 C C . LYS A 1 214 ? -2.868 -9.057 -7.875 1.00 97.62 214 LYS A C 1
ATOM 1690 O O . LYS A 1 214 ? -2.107 -9.369 -8.792 1.00 97.62 214 LYS A O 1
ATOM 1695 N N . LYS A 1 215 ? -3.646 -7.979 -7.910 1.00 98.06 215 LYS A N 1
ATOM 1696 C CA . LYS A 1 215 ? -3.670 -6.968 -8.965 1.00 98.06 215 LYS A CA 1
ATOM 1697 C C . LYS A 1 215 ? -4.034 -5.615 -8.366 1.00 98.06 215 LYS A C 1
ATOM 1699 O O . LYS A 1 215 ? -4.680 -5.578 -7.317 1.00 98.06 215 LYS A O 1
ATOM 1704 N N . ILE A 1 216 ? -3.671 -4.541 -9.051 1.00 96.88 216 ILE A N 1
ATOM 1705 C CA . ILE A 1 216 ? -4.080 -3.189 -8.683 1.00 96.88 216 ILE A CA 1
ATOM 1706 C C . ILE A 1 216 ? -4.226 -2.314 -9.927 1.00 96.88 216 ILE A C 1
ATOM 1708 O O . ILE A 1 216 ? -3.360 -2.327 -10.803 1.00 96.88 216 ILE A O 1
ATOM 1712 N N . ASP A 1 217 ? -5.318 -1.556 -9.969 1.00 95.31 217 ASP A N 1
ATOM 1713 C CA . ASP A 1 217 ? -5.627 -0.587 -11.015 1.00 95.31 217 ASP A CA 1
ATOM 1714 C C . ASP A 1 217 ? -5.717 0.800 -10.349 1.00 95.31 217 ASP A C 1
ATOM 1716 O O . ASP A 1 217 ? -6.648 1.065 -9.589 1.00 95.31 217 ASP A O 1
ATOM 1720 N N . ILE A 1 218 ? -4.710 1.656 -10.560 1.00 93.25 218 ILE A N 1
ATOM 1721 C CA . ILE A 1 218 ? -4.619 2.997 -9.955 1.00 93.25 218 ILE A CA 1
ATOM 1722 C C . ILE A 1 218 ? -5.179 4.046 -10.935 1.00 93.25 218 ILE A C 1
ATOM 1724 O O . ILE A 1 218 ? -4.694 4.112 -12.072 1.00 93.25 218 ILE A O 1
ATOM 1728 N N . PRO A 1 219 ? -6.160 4.877 -10.522 1.00 89.44 219 PRO A N 1
ATOM 1729 C CA . PRO A 1 219 ? -6.827 5.833 -11.407 1.00 89.44 219 PRO A CA 1
ATOM 1730 C C . PRO A 1 219 ? -5.957 7.053 -11.779 1.00 89.44 219 PRO A C 1
ATOM 1732 O O . PRO A 1 219 ? -4.760 7.139 -11.485 1.00 89.44 219 PRO A O 1
ATOM 1735 N N . ASP A 1 220 ? -6.561 8.001 -12.495 1.00 84.88 220 ASP A N 1
ATOM 1736 C CA . ASP A 1 220 ? -5.931 9.251 -12.921 1.00 84.88 220 ASP A CA 1
ATOM 1737 C C . ASP A 1 220 ? -5.586 10.178 -11.742 1.00 84.88 220 ASP A C 1
ATOM 1739 O O . ASP A 1 220 ? -6.322 10.296 -10.760 1.00 84.88 220 ASP A O 1
ATOM 1743 N N . LYS A 1 221 ? -4.487 10.922 -11.904 1.00 82.56 221 LYS A N 1
ATOM 1744 C CA . LYS A 1 221 ? -4.003 11.988 -11.015 1.00 82.56 221 LYS A CA 1
ATOM 1745 C C . LYS A 1 221 ? -3.738 11.515 -9.587 1.00 82.56 221 LYS A C 1
ATOM 1747 O O . LYS A 1 221 ? -4.054 12.216 -8.631 1.00 82.56 221 LYS A O 1
ATOM 1752 N N . VAL A 1 222 ? -3.147 10.333 -9.449 1.00 80.69 222 VAL A N 1
ATOM 1753 C CA . VAL A 1 222 ? -2.705 9.808 -8.156 1.00 80.69 222 VAL A CA 1
ATOM 1754 C C . VAL A 1 222 ? -1.217 10.094 -7.974 1.00 80.69 222 VAL A C 1
ATOM 1756 O O . VAL A 1 222 ? -0.395 9.676 -8.791 1.00 80.69 222 VAL A O 1
ATOM 1759 N N . SER A 1 223 ? -0.863 10.799 -6.901 1.00 80.06 223 SER A N 1
ATOM 1760 C CA . SER A 1 223 ? 0.537 10.966 -6.498 1.00 80.06 223 SER A CA 1
ATOM 1761 C C . SER A 1 223 ? 0.971 9.728 -5.721 1.00 80.06 223 SER A C 1
ATOM 1763 O O . SER A 1 223 ? 0.332 9.382 -4.727 1.00 80.06 223 SER A O 1
ATOM 1765 N N . ILE A 1 224 ? 2.019 9.043 -6.186 1.00 80.75 224 ILE A N 1
ATOM 1766 C CA . ILE A 1 224 ? 2.474 7.765 -5.626 1.00 80.75 224 ILE A CA 1
ATOM 1767 C C . ILE A 1 224 ? 3.904 7.854 -5.092 1.00 80.75 224 ILE A C 1
ATOM 1769 O O . ILE A 1 224 ? 4.798 8.404 -5.738 1.00 80.75 224 ILE A O 1
ATOM 1773 N N . GLN A 1 225 ? 4.130 7.264 -3.917 1.00 83.81 225 GLN A N 1
ATOM 1774 C CA . GLN A 1 225 ? 5.459 7.071 -3.338 1.00 83.81 225 GLN A CA 1
ATOM 1775 C C . GLN A 1 225 ? 5.567 5.650 -2.767 1.00 83.81 225 GLN A C 1
ATOM 1777 O O . GLN A 1 225 ? 4.707 5.222 -2.008 1.00 83.81 225 GLN A O 1
ATOM 1782 N N . ASN A 1 226 ? 6.618 4.921 -3.142 1.00 82.12 226 ASN A N 1
ATOM 1783 C CA . ASN A 1 226 ? 7.080 3.625 -2.625 1.00 82.12 226 ASN A CA 1
ATOM 1784 C C . ASN A 1 226 ? 5.932 2.662 -2.279 1.00 82.12 226 ASN A C 1
ATOM 1786 O O . ASN A 1 226 ? 5.771 2.276 -1.126 1.00 82.12 226 ASN A O 1
ATOM 1790 N N . LEU A 1 227 ? 5.067 2.357 -3.248 1.00 88.75 227 LEU A N 1
ATOM 1791 C CA . LEU A 1 227 ? 3.707 1.932 -2.923 1.00 88.75 227 LEU A CA 1
ATOM 1792 C C . LEU A 1 227 ? 3.543 0.433 -2.642 1.00 88.75 227 LEU A C 1
ATOM 1794 O O . LEU A 1 227 ? 2.806 0.056 -1.733 1.00 88.75 227 LEU A O 1
ATOM 1798 N N . PHE A 1 228 ? 4.206 -0.411 -3.428 1.00 95.75 228 PHE A N 1
ATOM 1799 C CA . PHE A 1 228 ? 3.974 -1.855 -3.483 1.00 95.75 228 PHE A CA 1
ATOM 1800 C C . PHE A 1 228 ? 5.207 -2.668 -3.094 1.00 95.75 228 PHE A C 1
ATOM 1802 O O . PHE A 1 228 ? 5.315 -3.829 -3.484 1.00 95.75 228 PHE A O 1
ATOM 1809 N N . GLN A 1 229 ? 6.155 -2.102 -2.346 1.00 96.94 229 GLN A N 1
ATOM 1810 C CA . GLN A 1 229 ? 7.354 -2.838 -1.950 1.00 96.94 229 GLN A CA 1
ATOM 1811 C C . GLN A 1 229 ? 6.974 -4.146 -1.237 1.00 96.94 229 GLN A C 1
ATOM 1813 O O . GLN A 1 229 ? 6.118 -4.163 -0.352 1.00 96.94 229 GLN A O 1
ATOM 1818 N N . GLU A 1 230 ? 7.615 -5.249 -1.628 1.00 98.00 230 GLU A N 1
ATOM 1819 C CA . GLU A 1 230 ? 7.437 -6.578 -1.031 1.00 98.00 230 GLU A CA 1
ATOM 1820 C C . GLU A 1 230 ? 5.991 -7.117 -1.102 1.00 98.00 230 GLU A C 1
ATOM 1822 O O . GLU A 1 230 ? 5.599 -7.987 -0.328 1.00 98.00 230 GLU A O 1
ATOM 1827 N N . CYS A 1 231 ? 5.191 -6.675 -2.081 1.00 98.19 231 CYS A N 1
ATOM 1828 C CA . CYS A 1 231 ? 3.925 -7.336 -2.418 1.00 98.19 231 CYS A CA 1
ATOM 1829 C C . CYS A 1 231 ? 4.210 -8.654 -3.157 1.00 98.19 231 CYS A C 1
ATOM 1831 O O . CYS A 1 231 ? 4.158 -8.743 -4.386 1.00 98.19 231 CYS A O 1
ATOM 1833 N N . PHE A 1 232 ? 4.571 -9.695 -2.403 1.00 98.06 232 PHE A N 1
ATOM 1834 C CA . PHE A 1 232 ? 5.167 -10.922 -2.943 1.00 98.06 232 PHE A CA 1
ATOM 1835 C C . PHE A 1 232 ? 4.282 -11.686 -3.935 1.00 98.06 232 PHE A C 1
ATOM 1837 O O . PHE A 1 232 ? 4.819 -12.419 -4.770 1.00 98.06 232 PHE A O 1
ATOM 1844 N N . ILE A 1 233 ? 2.958 -11.515 -3.869 1.00 98.19 233 ILE A N 1
ATOM 1845 C CA . ILE A 1 233 ? 1.980 -12.196 -4.733 1.00 98.19 233 ILE A CA 1
ATOM 1846 C C . ILE A 1 233 ? 1.307 -11.284 -5.772 1.00 98.19 233 ILE A C 1
ATOM 1848 O O . ILE A 1 233 ? 0.463 -11.760 -6.535 1.00 98.19 233 ILE A O 1
ATOM 1852 N N . LEU A 1 234 ? 1.704 -10.008 -5.846 1.00 98.56 234 LEU A N 1
ATOM 1853 C CA . LEU A 1 234 ? 1.203 -9.055 -6.838 1.00 98.56 234 LEU A CA 1
ATOM 1854 C C . LEU A 1 234 ? 1.659 -9.468 -8.230 1.00 98.56 234 LEU A C 1
ATOM 1856 O O . LEU A 1 234 ? 2.853 -9.626 -8.449 1.00 98.56 234 LEU A O 1
ATOM 1860 N N . LYS A 1 235 ? 0.715 -9.651 -9.160 1.00 98.56 235 LYS A N 1
ATOM 1861 C CA . LYS A 1 235 ? 0.974 -10.109 -10.535 1.00 98.56 235 LYS A CA 1
ATOM 1862 C C . LYS A 1 235 ? 0.890 -9.001 -11.571 1.00 98.56 235 LYS A C 1
ATOM 1864 O O . LYS A 1 235 ? 1.650 -9.017 -12.538 1.00 98.56 235 LYS A O 1
ATOM 1869 N N . THR A 1 236 ? -0.018 -8.050 -11.375 1.00 98.50 236 THR A N 1
ATOM 1870 C CA . THR A 1 236 ? -0.309 -7.016 -12.370 1.00 98.50 236 THR A CA 1
ATOM 1871 C C . THR A 1 236 ? -0.503 -5.663 -11.707 1.00 98.50 236 THR A C 1
ATOM 1873 O O . THR A 1 236 ? -1.230 -5.553 -10.721 1.00 98.50 236 THR A O 1
ATOM 1876 N N . ILE A 1 237 ? 0.129 -4.643 -12.281 1.00 98.19 237 ILE A N 1
ATOM 1877 C CA . ILE A 1 237 ? -0.076 -3.237 -11.929 1.00 98.19 237 ILE A CA 1
ATOM 1878 C C . ILE A 1 237 ? -0.539 -2.501 -13.187 1.00 98.19 237 ILE A C 1
ATOM 1880 O O . ILE A 1 237 ? 0.147 -2.558 -14.211 1.00 98.19 237 ILE A O 1
ATOM 1884 N N . THR A 1 238 ? -1.653 -1.780 -13.089 1.00 97.56 238 THR A N 1
ATOM 1885 C CA . THR A 1 238 ? -2.128 -0.846 -14.116 1.00 97.56 238 THR A CA 1
ATOM 1886 C C . THR A 1 238 ? -2.154 0.561 -13.537 1.00 97.56 238 THR A C 1
ATOM 1888 O O . THR A 1 238 ? -2.763 0.794 -12.494 1.00 97.56 238 THR A O 1
ATOM 1891 N N . LEU A 1 239 ? -1.498 1.497 -14.214 1.00 95.25 239 LEU A N 1
ATOM 1892 C CA . LEU A 1 239 ? -1.435 2.911 -13.863 1.00 95.25 239 LEU A CA 1
ATOM 1893 C C . LEU A 1 239 ? -1.997 3.753 -15.009 1.00 95.25 239 LEU A C 1
ATOM 1895 O O . LEU A 1 239 ? -1.878 3.395 -16.182 1.00 95.25 239 LEU A O 1
ATOM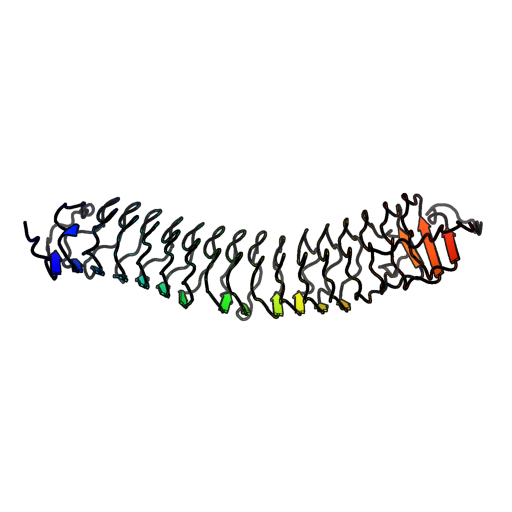 1899 N N . SER A 1 240 ? -2.570 4.900 -14.667 1.00 91.94 240 SER A N 1
ATOM 1900 C CA . SER A 1 240 ? -3.018 5.886 -15.646 1.00 91.94 240 SER A CA 1
ATOM 1901 C C . SER A 1 240 ? -1.881 6.550 -16.434 1.00 91.94 240 SER A C 1
ATOM 1903 O O . SER A 1 240 ? -0.728 6.597 -16.006 1.00 91.94 240 SER A O 1
ATOM 1905 N N . ASN A 1 241 ? -2.236 7.188 -17.557 1.00 91.75 241 ASN A N 1
ATOM 1906 C CA .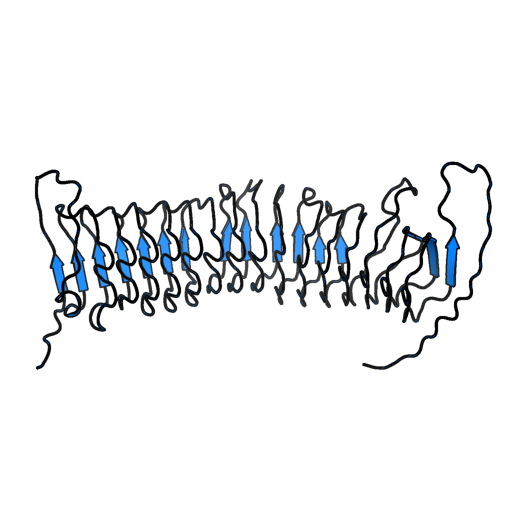 ASN A 1 241 ? -1.329 8.034 -18.348 1.00 91.75 241 ASN A CA 1
ATOM 1907 C C . ASN A 1 241 ? -0.803 9.262 -17.582 1.00 91.75 241 ASN A C 1
ATOM 1909 O O . ASN A 1 241 ? 0.157 9.891 -18.010 1.00 91.75 241 ASN A O 1
ATOM 1913 N N . SER A 1 242 ? -1.446 9.638 -16.475 1.00 92.44 242 SER A N 1
ATOM 1914 C CA . SER A 1 242 ? -1.067 10.822 -15.696 1.00 92.44 242 SER A CA 1
ATOM 1915 C C . SER A 1 242 ? 0.165 10.616 -14.807 1.00 92.44 242 SER A C 1
ATOM 1917 O O . SER A 1 242 ? 0.753 11.590 -14.339 1.00 92.44 242 SER A O 1
ATOM 1919 N N . ILE A 1 243 ? 0.562 9.364 -14.568 1.00 93.12 243 ILE A N 1
ATOM 1920 C CA . ILE A 1 243 ? 1.687 9.019 -13.698 1.00 93.12 243 ILE A CA 1
ATOM 1921 C C . ILE A 1 243 ? 2.970 9.003 -14.537 1.00 93.12 243 ILE A C 1
ATOM 1923 O O . ILE A 1 243 ? 3.297 8.005 -15.176 1.00 93.12 243 ILE A O 1
ATOM 1927 N N . SER A 1 244 ? 3.698 10.122 -14.532 1.00 93.94 244 SER A N 1
ATOM 1928 C CA . SER A 1 244 ? 4.946 10.295 -15.293 1.00 93.94 244 SER A CA 1
ATOM 1929 C C . SER A 1 244 ? 6.187 9.720 -14.610 1.00 93.94 244 SER A C 1
ATOM 1931 O O . SER A 1 244 ? 7.190 9.448 -15.270 1.00 93.94 244 SER A O 1
ATOM 1933 N N . GLN A 1 245 ? 6.133 9.497 -13.297 1.00 94.69 245 GLN A N 1
ATOM 1934 C CA . GLN A 1 245 ? 7.262 9.005 -12.519 1.00 94.69 245 GLN A CA 1
ATOM 1935 C C . GLN A 1 245 ? 6.852 7.826 -11.642 1.00 94.69 245 GLN A C 1
ATOM 1937 O O . GLN A 1 245 ? 5.897 7.917 -10.870 1.00 94.69 245 GLN A O 1
ATOM 1942 N N . LEU A 1 246 ? 7.633 6.748 -11.704 1.00 95.94 246 LEU A N 1
ATOM 1943 C CA . LEU A 1 246 ? 7.580 5.661 -10.732 1.00 95.94 246 LEU A CA 1
ATOM 1944 C C . LEU A 1 246 ? 8.664 5.906 -9.689 1.00 95.94 246 LEU A C 1
ATOM 1946 O O . LEU A 1 246 ? 9.845 5.999 -10.024 1.00 95.94 246 LEU A O 1
ATOM 1950 N N . SER A 1 247 ? 8.238 6.079 -8.441 1.00 95.25 247 SER A N 1
ATOM 1951 C CA . SER A 1 247 ? 9.095 6.461 -7.320 1.00 95.25 247 SER A CA 1
ATOM 1952 C C . SER A 1 247 ? 10.121 5.385 -6.959 1.00 95.25 247 SER A C 1
ATOM 1954 O O . SER A 1 247 ? 10.095 4.257 -7.459 1.00 95.25 247 SER A O 1
ATOM 1956 N N . GLU A 1 248 ? 11.005 5.723 -6.022 1.00 95.69 248 GLU A N 1
ATOM 1957 C CA . GLU A 1 248 ? 11.946 4.761 -5.463 1.00 95.69 248 GLU A CA 1
ATOM 1958 C C . GLU A 1 248 ? 11.206 3.553 -4.876 1.00 95.69 248 GLU A C 1
ATOM 1960 O O . GLU A 1 248 ? 10.083 3.667 -4.389 1.00 95.69 248 GLU A O 1
ATOM 1965 N N . PHE A 1 249 ? 11.788 2.363 -4.987 1.00 96.62 249 PHE A N 1
ATOM 1966 C CA . PHE A 1 249 ? 11.217 1.117 -4.451 1.00 96.62 249 PHE A CA 1
ATOM 1967 C C . PHE A 1 249 ? 9.764 0.786 -4.864 1.00 96.62 249 PHE A C 1
ATOM 1969 O O . PHE A 1 249 ? 9.169 -0.106 -4.258 1.00 96.62 249 PHE A O 1
ATOM 1976 N N . PHE A 1 250 ? 9.198 1.452 -5.881 1.00 96.81 250 PHE A N 1
ATOM 1977 C CA . PHE A 1 250 ? 7.771 1.434 -6.238 1.00 96.81 250 PHE A CA 1
ATOM 1978 C C . PHE A 1 250 ? 7.095 0.055 -6.143 1.00 96.81 250 PHE A C 1
ATOM 1980 O O . PHE A 1 250 ? 6.050 -0.068 -5.513 1.00 96.81 250 PHE A O 1
ATOM 1987 N N . ALA A 1 251 ? 7.704 -0.972 -6.730 1.00 97.69 251 ALA A N 1
ATOM 1988 C CA . ALA A 1 251 ? 7.307 -2.375 -6.659 1.00 97.69 251 ALA A CA 1
ATOM 1989 C C . ALA A 1 251 ? 8.530 -3.276 -6.390 1.00 97.69 251 ALA A C 1
ATOM 1991 O O . ALA A 1 251 ? 8.643 -4.386 -6.914 1.00 97.69 251 ALA A O 1
ATOM 1992 N N . SER A 1 252 ? 9.486 -2.791 -5.591 1.00 98.00 252 SER A N 1
ATOM 1993 C CA . SER A 1 252 ? 10.698 -3.539 -5.246 1.00 98.00 252 SER A CA 1
ATOM 1994 C C . SER A 1 252 ? 10.347 -4.865 -4.570 1.00 98.00 252 SER A C 1
ATOM 1996 O O . SER A 1 252 ? 9.492 -4.915 -3.688 1.00 98.00 252 SER A O 1
ATOM 1998 N N . LYS A 1 253 ? 11.025 -5.947 -4.961 1.00 98.31 253 LYS A N 1
ATOM 1999 C CA . LYS A 1 253 ? 10.838 -7.315 -4.453 1.00 98.31 253 LYS A CA 1
ATOM 2000 C C . LYS A 1 253 ? 9.418 -7.879 -4.627 1.00 98.31 253 LYS A C 1
ATOM 2002 O O . LYS A 1 253 ? 9.047 -8.831 -3.940 1.00 98.31 253 LYS A O 1
ATOM 2007 N N . CYS A 1 254 ? 8.641 -7.382 -5.590 1.00 98.38 254 CYS A N 1
ATOM 2008 C CA . CYS A 1 254 ? 7.407 -8.039 -6.025 1.00 98.38 254 CYS A CA 1
ATOM 2009 C C . CYS A 1 254 ? 7.735 -9.289 -6.857 1.00 98.38 254 CYS A C 1
ATOM 2011 O O . CYS A 1 254 ? 7.744 -9.274 -8.088 1.00 98.38 254 CYS A O 1
ATOM 2013 N N . TYR A 1 255 ? 8.063 -10.394 -6.183 1.00 98.12 255 TYR A N 1
ATOM 2014 C CA . TYR A 1 255 ? 8.595 -11.598 -6.832 1.00 98.12 255 TYR A CA 1
ATOM 2015 C C . TYR A 1 255 ? 7.628 -12.269 -7.812 1.00 98.12 255 TYR A C 1
ATOM 2017 O O . TYR A 1 255 ? 8.093 -12.948 -8.727 1.00 98.12 255 TYR A O 1
ATOM 2025 N N . SER A 1 256 ? 6.317 -12.077 -7.650 1.00 98.44 256 SER A N 1
ATOM 2026 C CA . SER A 1 256 ? 5.290 -12.613 -8.555 1.00 98.44 256 SER A CA 1
ATOM 2027 C C . SER A 1 256 ? 4.839 -11.636 -9.640 1.00 98.44 256 SER A C 1
ATOM 2029 O O . SER A 1 256 ? 4.004 -12.023 -10.452 1.00 98.44 256 SER A O 1
ATOM 2031 N N . LEU A 1 257 ? 5.370 -10.407 -9.679 1.00 98.75 257 LEU A N 1
ATOM 2032 C CA . LEU A 1 257 ? 4.930 -9.391 -10.637 1.00 98.75 257 LEU A CA 1
ATOM 2033 C C . LEU A 1 257 ? 5.270 -9.851 -12.046 1.00 98.75 257 LEU A C 1
ATOM 2035 O O . LEU A 1 257 ? 6.429 -10.129 -12.321 1.00 98.75 257 LEU A O 1
ATOM 2039 N N . GLU A 1 258 ? 4.271 -9.949 -12.919 1.00 98.69 258 GLU A N 1
ATOM 2040 C CA . GLU A 1 258 ? 4.413 -10.434 -14.294 1.00 98.69 258 GLU A CA 1
ATOM 2041 C C . GLU A 1 258 ? 4.317 -9.295 -15.310 1.00 98.69 258 GLU A C 1
ATOM 2043 O O . GLU A 1 258 ? 5.058 -9.292 -16.297 1.00 98.69 258 GLU A O 1
ATOM 2048 N N . THR A 1 259 ? 3.428 -8.328 -15.071 1.00 98.62 259 THR A N 1
ATOM 2049 C CA . THR A 1 259 ? 3.132 -7.246 -16.020 1.00 98.62 259 THR A CA 1
ATOM 2050 C C . THR A 1 259 ? 2.933 -5.905 -15.326 1.00 98.62 259 THR A C 1
ATOM 2052 O O . THR A 1 259 ? 2.219 -5.826 -14.323 1.00 98.62 259 THR A O 1
ATOM 2055 N N . VAL A 1 260 ? 3.473 -4.841 -15.917 1.00 98.44 260 VAL A N 1
ATOM 2056 C CA . VAL A 1 260 ? 3.195 -3.453 -15.515 1.00 98.44 260 VAL A CA 1
ATOM 2057 C C . VAL A 1 260 ? 2.728 -2.668 -16.731 1.00 98.44 260 VAL A C 1
ATOM 2059 O O . VAL A 1 260 ? 3.436 -2.600 -17.732 1.00 98.44 260 VAL A O 1
ATOM 2062 N N . ASN A 1 261 ? 1.553 -2.060 -16.644 1.00 98.06 261 ASN A N 1
ATOM 2063 C CA . ASN A 1 261 ? 1.048 -1.136 -17.649 1.00 98.06 261 ASN A CA 1
ATOM 2064 C C . ASN A 1 261 ? 1.058 0.281 -17.064 1.00 98.06 261 ASN A C 1
ATOM 2066 O O . ASN A 1 261 ? 0.184 0.620 -16.275 1.00 98.06 261 ASN A O 1
ATOM 2070 N N . ALA A 1 262 ? 2.066 1.079 -17.410 1.00 96.56 262 ALA A N 1
ATOM 2071 C CA . ALA A 1 262 ? 2.258 2.452 -16.946 1.00 96.56 262 ALA A CA 1
ATOM 2072 C C . ALA A 1 262 ? 2.600 3.385 -18.129 1.00 96.56 262 ALA A C 1
ATOM 2074 O O . ALA A 1 262 ? 3.692 3.949 -18.184 1.00 96.56 262 ALA A O 1
ATOM 2075 N N . PRO A 1 263 ? 1.680 3.547 -19.095 1.00 95.81 263 PRO A N 1
ATOM 2076 C CA . PRO A 1 263 ? 1.914 4.230 -20.376 1.00 95.81 263 PRO A CA 1
ATOM 2077 C C . PRO A 1 263 ? 2.342 5.704 -20.269 1.00 95.81 263 PRO A C 1
ATOM 2079 O O . PRO A 1 263 ? 2.936 6.234 -21.203 1.00 95.81 263 PRO A O 1
ATOM 2082 N N . GLY A 1 264 ? 2.067 6.366 -19.142 1.00 94.44 264 GLY A N 1
ATOM 2083 C CA . GLY A 1 264 ? 2.530 7.729 -18.873 1.00 94.44 264 GLY A CA 1
ATOM 2084 C C . GLY A 1 264 ? 3.952 7.822 -18.317 1.00 94.44 264 GLY A C 1
ATOM 2085 O O . GLY A 1 264 ? 4.543 8.897 -18.357 1.00 94.44 264 GLY A O 1
ATOM 2086 N N . ALA A 1 265 ? 4.509 6.724 -17.796 1.00 95.31 265 ALA A N 1
ATOM 2087 C CA . ALA A 1 265 ? 5.752 6.760 -17.038 1.00 95.31 265 ALA A CA 1
ATOM 2088 C C . ALA A 1 265 ? 6.956 7.021 -17.952 1.00 95.31 265 ALA A C 1
ATOM 2090 O O . ALA A 1 265 ? 7.242 6.237 -18.857 1.00 95.31 265 ALA A O 1
ATOM 2091 N N . THR A 1 266 ? 7.681 8.104 -17.676 1.00 94.94 266 THR A N 1
ATOM 2092 C CA . THR A 1 266 ? 8.914 8.505 -18.366 1.00 94.94 266 THR A CA 1
ATOM 2093 C C . THR A 1 266 ? 10.139 8.455 -17.453 1.00 94.94 266 THR A C 1
ATOM 2095 O O . THR A 1 266 ? 11.265 8.455 -17.940 1.00 94.94 266 THR A O 1
ATOM 2098 N N . VAL A 1 267 ? 9.952 8.394 -16.133 1.00 95.94 267 VAL A N 1
ATOM 2099 C CA . VAL A 1 267 ? 11.043 8.348 -15.149 1.00 95.94 267 VAL A CA 1
ATOM 2100 C C . VAL A 1 267 ? 10.844 7.159 -14.219 1.00 95.94 267 VAL A C 1
ATOM 2102 O O . VAL A 1 267 ? 9.848 7.086 -13.497 1.00 95.94 267 VAL A O 1
ATOM 2105 N N . ILE A 1 268 ? 11.802 6.234 -14.211 1.00 97.69 268 ILE A N 1
ATOM 2106 C CA . ILE A 1 268 ? 11.785 5.044 -13.355 1.00 97.69 268 ILE A CA 1
ATOM 2107 C C . ILE A 1 268 ? 12.885 5.192 -12.307 1.00 97.69 268 ILE A C 1
ATOM 2109 O O . ILE A 1 268 ? 14.060 5.039 -12.630 1.00 97.69 268 ILE A O 1
ATOM 2113 N N . LYS A 1 269 ? 12.534 5.516 -11.061 1.00 97.75 269 LYS A N 1
ATOM 2114 C CA . LYS A 1 269 ? 13.516 5.843 -10.014 1.00 97.75 269 LYS A CA 1
ATOM 2115 C C . LYS A 1 269 ? 14.244 4.618 -9.451 1.00 97.75 269 LYS A C 1
ATOM 2117 O O . LYS A 1 269 ? 14.020 3.469 -9.840 1.00 97.75 269 LYS A O 1
ATOM 2122 N N . GLU A 1 270 ? 15.183 4.897 -8.551 1.00 98.06 270 GLU A N 1
ATOM 2123 C CA . GLU A 1 270 ? 16.053 3.902 -7.939 1.00 98.06 270 GLU A CA 1
ATOM 2124 C C . GLU A 1 270 ? 15.264 2.742 -7.303 1.00 98.06 270 GLU A C 1
ATOM 2126 O O . GLU A 1 270 ? 14.260 2.925 -6.618 1.00 98.06 270 GLU A O 1
ATOM 2131 N N . ASN A 1 271 ? 15.720 1.513 -7.550 1.00 98.19 271 ASN A N 1
ATOM 2132 C CA . ASN A 1 271 ? 15.124 0.277 -7.038 1.00 98.19 271 ASN A CA 1
ATOM 2133 C C . ASN A 1 271 ? 13.635 0.044 -7.383 1.00 98.19 271 ASN A C 1
ATOM 2135 O O . ASN A 1 271 ? 13.037 -0.872 -6.809 1.00 98.19 271 ASN A O 1
ATOM 2139 N N . ALA A 1 272 ? 13.028 0.810 -8.303 1.00 98.12 272 ALA A N 1
ATOM 2140 C CA . ALA A 1 272 ? 11.585 0.771 -8.573 1.00 98.12 272 ALA A CA 1
ATOM 2141 C C . ALA A 1 272 ? 11.033 -0.646 -8.815 1.00 98.12 272 ALA A C 1
ATOM 2143 O O . ALA A 1 272 ? 9.988 -0.992 -8.278 1.00 98.12 272 ALA A O 1
ATOM 2144 N N . PHE A 1 273 ? 11.760 -1.490 -9.546 1.00 98.56 273 PHE A N 1
ATOM 2145 C CA . PHE A 1 273 ? 11.430 -2.896 -9.802 1.00 98.56 273 PHE A CA 1
ATOM 2146 C C . PHE A 1 273 ? 12.558 -3.844 -9.380 1.00 98.56 273 PHE A C 1
ATOM 2148 O O . PHE A 1 273 ? 12.666 -4.960 -9.895 1.00 98.56 273 PHE A O 1
ATOM 2155 N N . TYR A 1 274 ? 13.395 -3.433 -8.422 1.00 98.62 274 TYR A N 1
ATOM 2156 C CA . TYR A 1 274 ? 14.504 -4.253 -7.936 1.00 98.62 274 TYR A CA 1
ATOM 2157 C C . TYR A 1 274 ? 14.022 -5.661 -7.568 1.00 98.62 274 TYR A C 1
ATOM 2159 O O . TYR A 1 274 ? 13.092 -5.823 -6.780 1.00 98.62 274 TYR A O 1
ATOM 2167 N N . PHE A 1 275 ? 14.654 -6.692 -8.125 1.00 98.44 275 PHE A N 1
ATOM 2168 C CA . PHE A 1 275 ? 14.357 -8.098 -7.845 1.00 98.44 275 PHE A CA 1
ATOM 2169 C C . PHE A 1 275 ? 12.944 -8.580 -8.241 1.00 98.44 275 PHE A C 1
ATOM 2171 O O . PHE A 1 275 ? 12.488 -9.610 -7.733 1.00 98.44 275 PHE A O 1
ATOM 2178 N N . CYS A 1 276 ? 12.267 -7.927 -9.194 1.00 98.50 276 CYS A N 1
ATOM 2179 C CA . CYS A 1 276 ? 11.022 -8.432 -9.799 1.00 98.50 276 CYS A CA 1
ATOM 2180 C C . CYS A 1 276 ? 11.298 -9.600 -10.765 1.00 98.50 276 CYS A C 1
ATOM 2182 O O . CYS A 1 276 ? 11.197 -9.496 -11.987 1.00 98.50 276 CYS A O 1
ATOM 2184 N N . LYS A 1 277 ? 11.684 -10.753 -10.210 1.00 97.00 277 LYS A N 1
ATOM 2185 C CA . LYS A 1 277 ? 12.203 -11.922 -10.948 1.00 97.00 277 LYS A CA 1
ATOM 2186 C C . LYS A 1 277 ? 11.259 -12.498 -12.009 1.00 97.00 277 LYS A C 1
ATOM 2188 O O . LYS A 1 277 ? 11.743 -13.153 -12.937 1.00 97.00 277 LYS A O 1
ATOM 2193 N N . ASN A 1 278 ? 9.950 -12.308 -11.861 1.00 98.31 278 ASN A N 1
ATOM 2194 C CA . ASN A 1 278 ? 8.939 -12.808 -12.791 1.00 98.31 278 ASN A CA 1
ATOM 2195 C C . ASN A 1 278 ? 8.388 -11.736 -13.732 1.00 98.31 278 ASN A C 1
ATOM 2197 O O . ASN A 1 278 ? 7.535 -12.076 -14.549 1.00 98.31 278 ASN A O 1
ATOM 2201 N N . LEU A 1 279 ? 8.896 -10.498 -13.675 1.00 98.75 279 LEU A N 1
ATOM 2202 C CA . LEU A 1 279 ? 8.421 -9.421 -14.538 1.00 98.75 279 LEU A CA 1
ATOM 2203 C C . LEU A 1 279 ? 8.781 -9.772 -15.978 1.00 98.75 279 LEU A C 1
ATOM 2205 O O . LEU A 1 279 ? 9.956 -9.962 -16.288 1.00 98.75 279 LEU A O 1
ATOM 2209 N N . LYS A 1 280 ? 7.767 -9.932 -16.830 1.00 98.44 280 LYS A N 1
ATOM 2210 C CA . LYS A 1 280 ? 7.902 -10.373 -18.226 1.00 98.44 280 LYS A CA 1
ATOM 2211 C C . LYS A 1 280 ? 7.791 -9.207 -19.191 1.00 98.44 280 LYS A C 1
ATOM 2213 O O . LYS A 1 280 ? 8.547 -9.160 -20.155 1.00 98.44 280 LYS A O 1
ATOM 2218 N N . ALA A 1 281 ? 6.851 -8.301 -18.941 1.00 96.88 281 ALA A N 1
ATOM 2219 C CA . ALA A 1 281 ? 6.535 -7.210 -19.848 1.00 96.88 281 ALA A CA 1
ATOM 2220 C C . ALA A 1 281 ? 6.176 -5.940 -19.078 1.00 96.88 281 ALA A C 1
ATOM 2222 O O . ALA A 1 281 ? 5.542 -5.984 -18.020 1.00 96.88 281 ALA A O 1
ATOM 2223 N N . VAL A 1 282 ? 6.560 -4.812 -19.657 1.00 98.00 282 VAL A N 1
ATOM 2224 C CA . VAL A 1 282 ? 6.217 -3.477 -19.177 1.00 98.00 282 VAL A CA 1
ATOM 2225 C C . VAL A 1 282 ? 5.732 -2.640 -20.352 1.00 98.00 282 VAL A C 1
ATOM 2227 O O . VAL A 1 282 ? 6.203 -2.812 -21.474 1.00 98.00 282 VAL A O 1
ATOM 2230 N N . THR A 1 283 ? 4.785 -1.749 -20.098 1.00 97.00 283 THR A N 1
ATOM 2231 C CA . THR A 1 283 ? 4.400 -0.676 -21.019 1.00 97.00 283 THR A CA 1
ATOM 2232 C C . THR A 1 283 ? 4.700 0.639 -20.326 1.00 97.00 283 THR A C 1
ATOM 2234 O O . THR A 1 283 ? 4.159 0.891 -19.252 1.00 97.00 283 THR A O 1
ATOM 2237 N N . PHE A 1 284 ? 5.572 1.443 -20.924 1.00 95.44 284 PHE A N 1
ATOM 2238 C CA . PHE A 1 284 ? 5.953 2.769 -20.446 1.00 95.44 284 PHE A CA 1
ATOM 2239 C C . PHE A 1 284 ? 5.765 3.799 -21.558 1.00 95.44 284 PHE A C 1
ATOM 2241 O O . PHE A 1 284 ? 5.537 3.429 -22.712 1.00 95.44 284 PHE A O 1
ATOM 2248 N N . GLY A 1 285 ? 5.861 5.078 -21.204 1.00 92.50 285 GLY A N 1
ATOM 2249 C CA . GLY A 1 285 ? 5.968 6.154 -22.180 1.00 92.50 285 GLY A CA 1
ATOM 2250 C C . GLY A 1 285 ? 7.387 6.256 -22.746 1.00 92.50 285 GLY A C 1
ATOM 2251 O O . GLY A 1 285 ? 8.180 5.313 -22.710 1.00 92.50 285 GLY A O 1
ATOM 2252 N N . SER A 1 286 ? 7.739 7.442 -23.232 1.00 91.06 286 SER A N 1
ATOM 2253 C CA . SER A 1 286 ? 9.102 7.780 -23.652 1.00 91.06 286 SER A CA 1
ATOM 2254 C C . SER A 1 286 ? 10.033 7.915 -22.440 1.00 91.06 286 SER A C 1
ATOM 2256 O O . SER A 1 286 ? 10.243 9.015 -21.933 1.00 91.06 286 SER A O 1
ATOM 2258 N N . VAL A 1 287 ? 10.572 6.796 -21.945 1.00 94.06 287 VAL A N 1
ATOM 2259 C CA . VAL A 1 287 ? 11.449 6.779 -20.760 1.00 94.06 287 VAL A CA 1
ATOM 2260 C C . VAL A 1 287 ? 12.736 7.590 -20.967 1.00 94.06 287 VAL A C 1
ATOM 2262 O O . VAL A 1 287 ? 13.564 7.284 -21.818 1.00 94.06 287 VAL A O 1
ATOM 2265 N N . THR A 1 288 ? 12.947 8.617 -20.154 1.00 94.00 288 THR A N 1
ATOM 2266 C CA . THR A 1 288 ? 14.151 9.460 -20.176 1.00 94.00 288 THR A CA 1
ATOM 2267 C C . THR A 1 288 ? 15.149 9.086 -19.082 1.00 94.00 288 THR A C 1
ATOM 2269 O O . THR A 1 288 ? 16.326 9.426 -19.187 1.00 94.00 288 THR A O 1
ATOM 2272 N N . GLU A 1 289 ? 14.712 8.361 -18.047 1.00 95.88 289 GLU A N 1
ATOM 2273 C CA . GLU A 1 289 ? 15.539 8.023 -16.888 1.00 95.88 289 GLU A CA 1
ATOM 2274 C C . GLU A 1 289 ? 15.248 6.619 -16.346 1.00 95.88 289 GLU A C 1
ATOM 2276 O O . GLU A 1 289 ? 14.111 6.283 -16.002 1.00 95.88 289 GLU A O 1
ATOM 2281 N N . PHE A 1 290 ? 16.319 5.844 -16.180 1.00 97.88 290 PHE A N 1
ATOM 2282 C CA . PHE A 1 290 ? 16.372 4.624 -15.387 1.00 97.88 290 PHE A CA 1
ATOM 2283 C C . PHE A 1 290 ? 17.318 4.837 -14.207 1.00 97.88 290 PHE A C 1
ATOM 2285 O O . PHE A 1 290 ? 18.534 4.894 -14.379 1.00 97.88 290 PHE A O 1
ATOM 2292 N N . GLY A 1 291 ? 16.773 4.936 -13.001 1.00 98.38 291 GLY A N 1
ATOM 2293 C CA . GLY A 1 291 ? 17.532 5.093 -11.767 1.00 98.38 291 GLY A CA 1
ATOM 2294 C C . GLY A 1 291 ? 18.367 3.859 -11.422 1.00 98.38 291 GLY A C 1
ATOM 2295 O O . GLY A 1 291 ? 18.216 2.777 -12.010 1.00 98.38 291 GLY A O 1
ATOM 2296 N N . SER A 1 292 ? 19.246 4.017 -10.434 1.00 98.69 292 SER A N 1
ATOM 2297 C CA . SER A 1 292 ? 20.127 2.947 -9.967 1.00 98.69 292 SER A CA 1
ATOM 2298 C C . SER A 1 292 ? 19.332 1.709 -9.552 1.00 98.69 292 SER A C 1
ATOM 2300 O O . SER A 1 292 ? 18.303 1.813 -8.887 1.00 98.69 292 SER A O 1
ATOM 2302 N N . ASN A 1 293 ? 19.780 0.523 -9.964 1.00 98.75 293 ASN A N 1
ATOM 2303 C CA . ASN A 1 293 ? 19.125 -0.761 -9.678 1.00 98.75 293 ASN A CA 1
ATOM 2304 C C . ASN A 1 293 ? 17.632 -0.858 -10.083 1.00 98.75 293 ASN A C 1
ATOM 2306 O O . ASN A 1 293 ? 16.953 -1.790 -9.646 1.00 98.75 293 ASN A O 1
ATOM 2310 N N . SER A 1 294 ? 17.105 0.067 -10.899 1.00 98.50 294 SER A N 1
ATOM 2311 C CA . SER A 1 294 ? 15.669 0.176 -11.218 1.00 98.50 294 SER A CA 1
ATOM 2312 C C . SER A 1 294 ? 15.047 -1.140 -11.688 1.00 98.50 294 SER A C 1
ATOM 2314 O O . SER A 1 294 ? 13.955 -1.473 -11.241 1.00 98.50 294 SER A O 1
ATOM 2316 N N . PHE A 1 295 ? 15.758 -1.926 -12.496 1.00 98.69 295 PHE A N 1
ATOM 2317 C CA . PHE A 1 295 ? 15.351 -3.256 -12.957 1.00 98.69 295 PHE A CA 1
ATOM 2318 C C . PHE A 1 295 ? 16.331 -4.365 -12.562 1.00 98.69 295 PHE A C 1
ATOM 2320 O O . PHE A 1 295 ? 16.214 -5.484 -13.064 1.00 98.69 295 PHE A O 1
ATOM 2327 N N . ALA A 1 296 ? 17.284 -4.122 -11.657 1.00 98.75 296 ALA A N 1
ATOM 2328 C CA . ALA A 1 296 ? 18.278 -5.137 -11.310 1.00 98.75 296 ALA A CA 1
ATOM 2329 C C . ALA A 1 296 ? 17.610 -6.464 -10.892 1.00 98.75 296 ALA A C 1
ATOM 2331 O O . ALA A 1 296 ? 16.673 -6.501 -10.093 1.00 98.75 296 ALA A O 1
ATOM 2332 N N . TYR A 1 297 ? 18.100 -7.565 -11.458 1.00 98.62 297 TYR A N 1
ATOM 2333 C CA . TYR A 1 297 ? 17.607 -8.936 -11.320 1.00 98.62 297 TYR A CA 1
ATOM 2334 C C . TYR A 1 297 ? 16.199 -9.211 -11.886 1.00 98.62 297 TYR A C 1
ATOM 2336 O O . TYR A 1 297 ? 15.624 -10.273 -11.609 1.00 98.62 297 TYR A O 1
ATOM 2344 N N . CYS A 1 298 ? 15.664 -8.343 -12.753 1.00 98.50 298 CYS A N 1
ATOM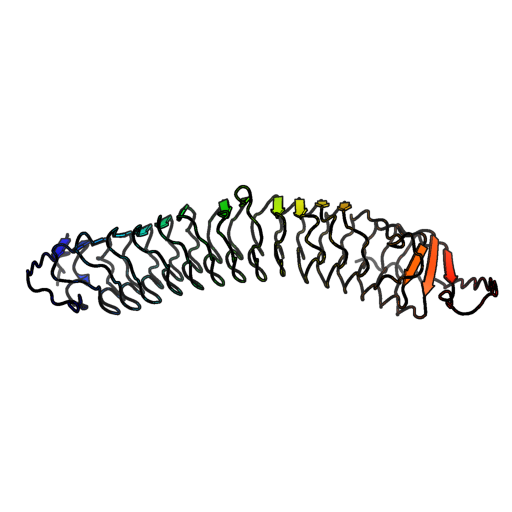 2345 C CA . CYS A 1 298 ? 14.477 -8.620 -13.575 1.00 98.50 298 CYS A CA 1
ATOM 2346 C C . CYS A 1 298 ? 14.809 -9.582 -14.730 1.00 98.50 298 CYS A C 1
ATOM 2348 O O . CYS A 1 298 ? 14.699 -9.263 -15.912 1.00 98.50 298 CYS A O 1
ATOM 2350 N N . LYS A 1 299 ? 15.233 -10.806 -14.395 1.00 97.06 299 LYS A N 1
ATOM 2351 C CA . LYS A 1 299 ? 15.784 -11.795 -15.344 1.00 97.06 299 LYS A CA 1
ATOM 2352 C C . LYS A 1 299 ? 14.849 -12.185 -16.498 1.00 97.06 299 LYS A C 1
ATOM 2354 O O . LYS A 1 299 ? 15.317 -12.714 -17.503 1.00 97.06 299 LYS A O 1
ATOM 2359 N N . ASN A 1 300 ? 13.542 -11.996 -16.324 1.00 98.00 300 ASN A N 1
ATOM 2360 C CA . ASN A 1 300 ? 12.517 -12.371 -17.293 1.00 98.00 300 ASN A CA 1
ATOM 2361 C C . ASN A 1 300 ? 11.995 -11.196 -18.128 1.00 98.00 300 ASN A C 1
ATOM 2363 O O . ASN A 1 300 ? 11.208 -11.448 -19.042 1.00 98.00 300 ASN A O 1
ATOM 2367 N N . LEU A 1 301 ? 12.443 -9.969 -17.845 1.00 98.31 301 LEU A N 1
ATOM 2368 C CA . LEU A 1 301 ? 11.910 -8.766 -18.465 1.00 98.31 301 LEU A CA 1
ATOM 2369 C C . LEU A 1 301 ? 12.331 -8.695 -19.927 1.00 98.31 301 LEU A C 1
ATOM 2371 O O . LEU A 1 301 ? 13.517 -8.580 -20.238 1.00 98.31 301 LEU A O 1
ATOM 2375 N N . VAL A 1 302 ? 11.340 -8.748 -20.811 1.00 97.44 302 VAL A N 1
ATOM 2376 C CA . VAL A 1 302 ? 11.487 -8.405 -22.220 1.00 97.44 302 VAL A CA 1
ATOM 2377 C C . VAL A 1 302 ? 11.088 -6.944 -22.361 1.00 97.44 302 VAL A C 1
ATOM 2379 O O . VAL A 1 302 ? 9.913 -6.595 -22.274 1.00 97.44 302 VAL A O 1
ATOM 2382 N N . TYR A 1 303 ? 12.088 -6.097 -22.555 1.00 95.88 303 TYR A N 1
ATOM 2383 C CA . TYR A 1 303 ? 11.923 -4.675 -22.813 1.00 95.88 303 TYR A CA 1
ATOM 2384 C C . TYR A 1 303 ? 12.964 -4.260 -23.845 1.00 95.88 303 TYR A C 1
ATOM 2386 O O . TYR A 1 303 ? 14.120 -4.687 -23.757 1.00 95.88 303 TYR A O 1
ATOM 2394 N N . GLU A 1 304 ? 12.538 -3.494 -24.844 1.00 93.88 304 GLU A N 1
ATOM 2395 C CA . GLU A 1 304 ? 13.430 -2.920 -25.841 1.00 93.88 304 GLU A CA 1
ATOM 2396 C C . GLU A 1 304 ? 13.752 -1.488 -25.439 1.00 93.88 304 GLU A C 1
ATOM 2398 O O . GLU A 1 304 ? 12.876 -0.627 -25.386 1.00 93.88 304 GLU A O 1
ATOM 2403 N N . ILE A 1 305 ? 15.018 -1.248 -25.118 1.00 91.00 305 ILE A N 1
ATOM 2404 C CA . ILE A 1 305 ? 15.508 0.097 -24.847 1.00 91.00 305 ILE A CA 1
ATOM 2405 C C . ILE A 1 305 ? 15.724 0.751 -26.205 1.00 91.00 305 ILE A C 1
ATOM 2407 O O . ILE A 1 305 ? 16.707 0.464 -26.890 1.00 91.00 305 ILE A O 1
ATOM 2411 N N . SER A 1 306 ? 14.774 1.589 -26.603 1.00 74.12 306 SER A N 1
ATOM 2412 C CA . SER A 1 306 ? 14.860 2.417 -27.800 1.00 74.12 306 SER A CA 1
ATOM 2413 C C . SER A 1 306 ? 15.220 3.858 -27.427 1.00 74.12 306 SER A C 1
ATOM 2415 O O . SER A 1 306 ? 14.896 4.297 -26.320 1.00 74.12 306 SER A O 1
ATOM 2417 N N . PRO A 1 307 ? 15.835 4.636 -28.337 1.00 63.88 307 PRO A N 1
ATOM 2418 C CA . PRO A 1 307 ? 15.837 6.090 -28.214 1.00 63.88 307 PRO A CA 1
ATOM 2419 C C . PRO A 1 307 ? 14.382 6.563 -28.099 1.00 63.88 307 PRO A C 1
ATOM 2421 O O . PRO A 1 307 ? 13.512 6.135 -28.857 1.00 63.88 307 PRO A O 1
ATOM 2424 N N . THR A 1 308 ? 14.091 7.352 -27.072 1.00 53.31 308 THR A N 1
ATOM 2425 C CA . THR A 1 308 ? 12.718 7.563 -26.595 1.00 53.31 308 THR A CA 1
ATOM 2426 C C . THR A 1 308 ? 11.960 8.665 -27.325 1.00 53.31 308 THR A C 1
ATOM 2428 O O . THR A 1 308 ? 10.780 8.890 -27.055 1.00 53.31 308 THR A O 1
ATOM 2431 N N . THR A 1 309 ? 12.586 9.286 -28.321 1.00 51.31 309 THR A N 1
ATOM 2432 C CA . THR A 1 309 ? 12.018 10.365 -29.125 1.00 51.31 309 THR A CA 1
ATOM 2433 C C . THR A 1 309 ? 12.387 10.201 -30.598 1.00 51.31 309 THR A C 1
ATOM 2435 O O . THR A 1 309 ? 13.497 9.798 -30.936 1.00 51.31 309 THR A O 1
ATOM 2438 N N . ASN A 1 310 ? 11.463 10.583 -31.490 1.00 49.81 310 ASN A N 1
ATOM 2439 C CA . ASN A 1 310 ? 11.747 10.781 -32.923 1.00 49.81 310 ASN A CA 1
ATOM 2440 C C . ASN A 1 310 ? 12.827 11.857 -33.160 1.00 49.81 310 ASN A C 1
ATOM 2442 O O . ASN A 1 310 ? 13.341 11.987 -34.265 1.00 49.81 310 ASN A O 1
ATOM 2446 N N . ASP A 1 311 ? 13.138 12.632 -32.121 1.00 54.41 311 ASP A N 1
ATOM 2447 C CA . ASP A 1 311 ? 14.269 13.539 -32.046 1.00 54.41 311 ASP A CA 1
ATOM 2448 C C . ASP A 1 311 ? 15.423 12.822 -31.328 1.00 54.41 311 ASP A C 1
ATOM 2450 O O . ASP A 1 311 ? 15.402 12.641 -30.112 1.00 54.41 311 ASP A O 1
ATOM 2454 N N . SER A 1 312 ? 16.413 12.345 -32.077 1.00 58.75 312 SER A N 1
ATOM 2455 C CA . SER A 1 312 ? 17.546 11.543 -31.594 1.00 58.75 312 SER A CA 1
ATOM 2456 C C . SER A 1 312 ? 18.557 12.330 -30.737 1.00 58.75 312 SER A C 1
ATOM 2458 O O . SER A 1 312 ? 19.721 11.942 -30.656 1.00 58.75 312 SER A O 1
ATOM 2460 N N . THR A 1 313 ? 18.145 13.449 -30.134 1.00 69.44 313 THR A N 1
ATOM 2461 C CA . THR A 1 313 ? 19.020 14.454 -29.506 1.00 69.44 313 THR A CA 1
ATOM 2462 C C . THR A 1 313 ? 18.909 14.534 -27.985 1.00 69.44 313 THR A C 1
ATOM 2464 O O . THR A 1 313 ? 19.721 15.219 -27.366 1.00 69.44 313 THR A O 1
ATOM 2467 N N . THR A 1 314 ? 17.982 13.809 -27.345 1.00 81.62 314 THR A N 1
ATOM 2468 C CA . THR A 1 314 ? 17.918 13.746 -25.872 1.00 81.62 314 THR A CA 1
ATOM 2469 C C . THR A 1 314 ? 18.517 12.433 -25.351 1.00 81.62 314 THR A C 1
ATOM 2471 O O . THR A 1 314 ? 17.995 11.362 -25.669 1.00 81.62 314 THR A O 1
ATOM 2474 N N . PRO A 1 315 ? 19.600 12.474 -24.550 1.00 88.69 315 PRO A N 1
ATOM 2475 C CA . PRO A 1 315 ? 20.214 11.272 -23.996 1.00 88.69 315 PRO A CA 1
ATOM 2476 C C . PRO A 1 315 ? 19.351 10.667 -22.885 1.00 88.69 315 PRO A C 1
ATOM 2478 O O . PRO A 1 315 ? 18.862 11.374 -22.004 1.00 88.69 315 PRO A O 1
ATOM 2481 N N . ILE A 1 316 ? 19.238 9.340 -22.874 1.00 91.88 316 ILE A N 1
ATOM 2482 C CA . ILE A 1 316 ? 18.622 8.593 -21.773 1.00 91.88 316 ILE A CA 1
ATOM 2483 C C . ILE A 1 316 ? 19.606 8.562 -20.599 1.00 91.88 316 ILE A C 1
ATOM 2485 O O . ILE A 1 316 ? 20.791 8.269 -20.774 1.00 91.88 316 ILE A O 1
ATOM 2489 N N . MET A 1 317 ? 19.125 8.818 -19.385 1.00 94.94 317 MET A N 1
ATOM 2490 C CA . MET A 1 317 ? 19.902 8.643 -18.157 1.00 94.94 317 MET A CA 1
ATOM 2491 C C . MET A 1 317 ? 19.795 7.196 -17.667 1.00 94.94 317 MET A C 1
ATOM 2493 O O . MET A 1 317 ? 18.694 6.692 -17.454 1.00 94.94 317 MET A O 1
ATOM 2497 N N . ILE A 1 318 ? 20.934 6.522 -17.476 1.00 96.81 318 ILE A N 1
ATOM 2498 C CA . ILE A 1 318 ? 20.986 5.120 -17.036 1.00 96.81 318 ILE A CA 1
ATOM 2499 C C . ILE A 1 318 ? 21.886 5.012 -15.804 1.00 96.81 318 ILE A C 1
ATOM 2501 O O . ILE A 1 318 ? 23.104 5.160 -15.899 1.00 96.81 318 ILE A O 1
ATOM 2505 N N . GLY A 1 319 ? 21.283 4.761 -14.645 1.00 98.12 319 GLY A N 1
ATOM 2506 C CA . GLY A 1 319 ? 21.945 4.671 -13.345 1.00 98.12 319 GLY A CA 1
ATOM 2507 C C . GLY A 1 319 ? 22.806 3.420 -13.157 1.00 98.12 319 GLY A C 1
ATOM 2508 O O . GLY A 1 319 ? 22.822 2.498 -13.980 1.00 98.12 319 GLY A O 1
ATOM 2509 N N . GLU A 1 320 ? 23.537 3.381 -12.041 1.00 98.56 320 GLU A N 1
ATOM 2510 C CA . GLU A 1 320 ? 24.355 2.223 -11.668 1.00 98.56 320 GLU A CA 1
ATOM 2511 C C . GLU A 1 320 ? 23.479 0.969 -11.584 1.00 98.56 320 GLU A C 1
ATOM 2513 O O . GLU A 1 320 ? 22.409 0.988 -10.975 1.00 98.56 320 GLU A O 1
ATOM 2518 N N . LYS A 1 321 ? 23.925 -0.140 -12.190 1.00 98.62 321 LYS A N 1
ATOM 2519 C CA . LYS A 1 321 ? 23.212 -1.431 -12.144 1.00 98.62 321 LYS A CA 1
ATOM 2520 C C . LYS A 1 321 ? 21.744 -1.378 -12.607 1.00 98.62 321 LYS A C 1
ATOM 2522 O O . LYS A 1 321 ? 20.997 -2.302 -12.294 1.00 98.62 321 LYS A O 1
ATOM 2527 N N . ALA A 1 322 ? 21.313 -0.352 -13.353 1.00 98.56 322 ALA A N 1
ATOM 2528 C CA . ALA A 1 322 ? 19.910 -0.171 -13.747 1.00 98.56 322 ALA A CA 1
ATOM 2529 C C . ALA A 1 322 ? 19.278 -1.452 -14.325 1.00 98.56 322 ALA A C 1
ATOM 2531 O O . ALA A 1 322 ? 18.185 -1.831 -13.917 1.00 98.56 322 ALA A O 1
ATOM 2532 N N . PHE A 1 323 ? 20.013 -2.178 -15.171 1.00 98.44 323 PHE A N 1
ATOM 2533 C CA . PHE A 1 323 ? 19.599 -3.436 -15.794 1.00 98.44 323 PHE A CA 1
ATOM 2534 C C . PHE A 1 323 ? 20.484 -4.629 -15.398 1.00 98.44 323 PHE A C 1
ATOM 2536 O O . PHE A 1 323 ? 20.610 -5.603 -16.142 1.00 98.44 323 PHE A O 1
ATOM 2543 N N . PHE A 1 324 ? 21.093 -4.593 -14.210 1.00 98.56 324 PHE A N 1
ATOM 2544 C CA . PHE A 1 324 ? 21.974 -5.659 -13.725 1.00 98.56 324 PHE A CA 1
ATOM 2545 C C . PHE A 1 324 ? 21.269 -7.027 -13.748 1.00 98.56 324 PHE A C 1
ATOM 2547 O O . PHE A 1 324 ? 20.181 -7.178 -13.201 1.00 98.56 324 PHE A O 1
ATOM 2554 N N . TYR A 1 325 ? 21.852 -8.033 -14.399 1.00 98.06 325 TYR A N 1
ATOM 2555 C CA . TYR A 1 325 ? 21.288 -9.373 -14.620 1.00 98.06 325 TYR A CA 1
ATOM 2556 C C . TYR A 1 325 ? 19.884 -9.405 -15.268 1.00 98.06 325 TYR A C 1
ATOM 2558 O O . TYR A 1 325 ? 19.114 -10.358 -15.078 1.00 98.06 325 TYR A O 1
ATOM 2566 N N . CYS A 1 326 ? 19.551 -8.412 -16.099 1.00 98.06 326 CYS A N 1
ATOM 2567 C CA . CYS A 1 326 ? 18.363 -8.431 -16.956 1.00 98.06 326 CYS A CA 1
ATOM 2568 C C . CYS A 1 326 ? 18.599 -9.258 -18.228 1.00 98.06 326 CYS A C 1
ATOM 2570 O O . CYS A 1 326 ? 18.822 -8.739 -19.320 1.00 98.06 326 CYS A O 1
ATOM 2572 N N . LYS A 1 327 ? 18.520 -10.585 -18.100 1.00 97.44 327 LYS A N 1
ATOM 2573 C CA . LYS A 1 327 ? 18.918 -11.530 -19.161 1.00 97.44 327 LYS A CA 1
ATOM 2574 C C . LYS A 1 327 ? 18.142 -11.402 -20.483 1.00 97.44 327 LYS A C 1
ATOM 2576 O O . LYS A 1 327 ? 18.639 -11.882 -21.500 1.00 97.44 327 LYS A O 1
ATOM 2581 N N . LYS A 1 328 ? 16.946 -10.800 -20.477 1.00 97.88 328 LYS A N 1
ATOM 2582 C CA . LYS A 1 328 ? 16.018 -10.723 -21.624 1.00 97.88 328 LYS A CA 1
ATOM 2583 C C . LYS A 1 328 ? 15.812 -9.320 -22.211 1.00 97.88 328 LYS A C 1
ATOM 2585 O O . LYS A 1 328 ? 15.045 -9.182 -23.165 1.00 97.88 328 LYS A O 1
ATOM 2590 N N . ILE A 1 329 ? 16.505 -8.305 -21.690 1.00 96.31 329 ILE A N 1
ATOM 2591 C CA . ILE A 1 329 ? 16.442 -6.949 -22.245 1.00 96.31 329 ILE A CA 1
ATOM 2592 C C . ILE A 1 329 ? 17.133 -6.895 -23.604 1.00 96.31 329 ILE A C 1
ATOM 2594 O O . ILE A 1 329 ? 18.178 -7.515 -23.814 1.00 96.31 329 ILE A O 1
ATOM 2598 N N . LYS A 1 330 ? 16.528 -6.139 -24.518 1.00 95.12 330 LYS A N 1
ATOM 2599 C CA . LYS A 1 330 ? 17.025 -5.899 -25.868 1.00 95.12 330 LYS A CA 1
ATOM 2600 C C . LYS A 1 330 ? 17.422 -4.436 -26.005 1.00 95.12 330 LYS A C 1
ATOM 2602 O O . LYS A 1 330 ? 16.756 -3.551 -25.475 1.00 95.12 330 LYS A O 1
ATOM 2607 N N . ALA A 1 331 ? 18.495 -4.202 -26.739 1.00 93.44 331 ALA A N 1
ATOM 2608 C CA . ALA A 1 331 ? 18.921 -2.879 -27.156 1.00 93.44 331 ALA A CA 1
ATOM 2609 C C . ALA A 1 331 ? 19.728 -3.023 -28.446 1.00 93.44 331 ALA A C 1
ATOM 2611 O O . ALA A 1 331 ? 20.527 -3.954 -28.565 1.00 93.44 331 ALA A O 1
ATOM 2612 N N . SER A 1 332 ? 19.507 -2.119 -29.396 1.00 90.81 332 SER A N 1
ATOM 2613 C CA . SER A 1 332 ? 20.226 -2.069 -30.676 1.00 90.81 332 SER A CA 1
ATOM 2614 C C . SER A 1 332 ? 20.976 -0.749 -30.852 1.00 90.81 332 SER A C 1
ATOM 2616 O O . SER A 1 332 ? 22.103 -0.748 -31.341 1.00 90.81 332 SER A O 1
ATOM 2618 N N . SER A 1 333 ? 20.387 0.357 -30.390 1.00 90.25 333 SER A N 1
ATOM 2619 C CA . SER A 1 333 ? 20.993 1.685 -30.370 1.00 90.25 333 SER A CA 1
ATOM 2620 C C . SER A 1 333 ? 20.603 2.427 -29.094 1.00 90.25 333 SER A C 1
ATOM 2622 O O . SER A 1 333 ? 19.419 2.496 -28.767 1.00 90.25 333 SER A O 1
ATOM 2624 N N . ILE A 1 334 ? 21.581 2.969 -28.364 1.00 90.25 334 ILE A N 1
ATOM 2625 C CA . ILE A 1 334 ? 21.350 3.744 -27.137 1.00 90.25 334 ILE A CA 1
ATOM 2626 C C . ILE A 1 334 ? 22.137 5.050 -27.201 1.00 90.25 334 ILE A C 1
ATOM 2628 O O . ILE A 1 334 ? 23.363 5.046 -27.323 1.00 90.25 334 ILE A O 1
ATOM 2632 N N . TYR A 1 335 ? 21.437 6.166 -27.019 1.00 90.44 335 TYR A N 1
ATOM 2633 C CA . TYR A 1 335 ? 22.060 7.451 -26.736 1.00 90.44 335 TYR A CA 1
ATOM 2634 C C . TYR A 1 335 ? 22.015 7.733 -25.230 1.00 90.44 335 TYR A C 1
ATOM 2636 O O . TYR A 1 335 ? 20.939 7.873 -24.651 1.00 90.44 335 TYR A O 1
ATOM 2644 N N . CYS A 1 336 ? 23.182 7.775 -24.585 1.00 90.62 336 CYS A N 1
ATOM 2645 C CA . CYS A 1 336 ? 23.330 7.977 -23.145 1.00 90.62 336 CYS A CA 1
ATOM 2646 C C . CYS A 1 336 ? 24.671 8.666 -22.873 1.00 90.62 336 CYS A C 1
ATOM 2648 O O . CYS A 1 336 ? 25.704 8.146 -23.277 1.00 90.62 336 CYS A O 1
ATOM 2650 N N . LEU A 1 337 ? 24.683 9.810 -22.173 1.00 90.44 337 LEU A N 1
ATOM 2651 C CA . LEU A 1 337 ? 25.932 10.553 -21.910 1.00 90.44 337 LEU A CA 1
ATOM 2652 C C . LEU A 1 337 ? 26.958 9.725 -21.125 1.00 90.44 337 LEU A C 1
ATOM 2654 O O . LEU A 1 337 ? 28.160 9.836 -21.362 1.00 90.44 337 LEU A O 1
ATOM 2658 N N . LYS A 1 338 ? 26.465 8.920 -20.177 1.00 92.69 338 LYS A N 1
ATOM 2659 C CA . LYS A 1 338 ? 27.265 8.133 -19.242 1.00 92.69 338 LYS A CA 1
ATOM 2660 C C . LYS A 1 338 ? 26.591 6.800 -18.955 1.00 92.69 338 LYS A C 1
ATOM 2662 O O . LYS A 1 338 ? 25.582 6.739 -18.252 1.00 92.69 338 LYS A O 1
ATOM 2667 N N . PHE A 1 339 ? 27.214 5.721 -19.410 1.00 94.12 339 PHE A N 1
ATOM 2668 C CA . PHE A 1 339 ? 26.851 4.370 -18.993 1.00 94.12 339 PHE A CA 1
ATOM 2669 C C . PHE A 1 339 ? 27.445 4.108 -17.606 1.00 94.12 339 PHE A C 1
ATOM 2671 O O . PHE A 1 339 ? 28.641 3.866 -17.487 1.00 94.12 339 PHE A O 1
ATOM 2678 N N . ASN A 1 340 ? 26.644 4.173 -16.540 1.00 96.81 340 ASN A N 1
ATOM 2679 C CA . ASN A 1 340 ? 27.146 3.982 -15.173 1.00 96.81 340 ASN A CA 1
ATOM 2680 C C . ASN A 1 340 ? 27.669 2.555 -14.907 1.00 96.81 340 ASN A C 1
ATOM 2682 O O . ASN A 1 340 ? 27.449 1.622 -15.685 1.00 96.81 340 ASN A O 1
ATOM 2686 N N . HIS A 1 341 ? 28.365 2.372 -13.780 1.00 97.25 341 HIS A N 1
ATOM 2687 C CA . HIS A 1 341 ? 28.956 1.087 -13.403 1.00 97.25 341 HIS A CA 1
ATOM 2688 C C . HIS A 1 341 ? 27.928 -0.052 -13.454 1.00 97.25 341 HIS A C 1
ATOM 2690 O O . HIS A 1 341 ? 26.805 0.076 -12.960 1.00 97.25 341 HIS A O 1
ATOM 2696 N N . TYR A 1 342 ? 28.308 -1.176 -14.066 1.00 97.94 342 TYR A N 1
ATOM 2697 C CA . TYR A 1 342 ? 27.477 -2.385 -14.162 1.00 97.94 342 TYR A CA 1
ATOM 2698 C C . TYR A 1 342 ? 26.061 -2.198 -14.755 1.00 97.94 342 TYR A C 1
ATOM 2700 O O . TYR A 1 342 ? 25.229 -3.093 -14.599 1.00 97.94 342 TYR A O 1
ATOM 2708 N N . CYS A 1 343 ? 25.747 -1.073 -15.413 1.00 97.56 343 CYS A N 1
ATOM 2709 C CA . CYS A 1 343 ? 24.371 -0.728 -15.798 1.00 97.56 343 CYS A CA 1
ATOM 2710 C C . CYS A 1 343 ? 23.681 -1.769 -16.694 1.00 97.56 343 CYS A C 1
ATOM 2712 O O . CYS A 1 343 ? 22.483 -1.979 -16.536 1.00 97.56 343 CYS A O 1
ATOM 2714 N N . PHE A 1 344 ? 24.428 -2.470 -17.545 1.00 97.69 344 PHE A N 1
ATOM 2715 C CA . PHE A 1 344 ? 23.966 -3.563 -18.404 1.00 97.69 344 PHE A CA 1
ATOM 2716 C C . PHE A 1 344 ? 24.604 -4.911 -18.064 1.00 97.69 344 PHE A C 1
ATOM 2718 O O . PHE A 1 344 ? 24.463 -5.865 -18.830 1.00 97.69 344 PHE A O 1
ATOM 2725 N N . ALA A 1 345 ? 25.306 -5.038 -16.936 1.00 97.38 345 ALA A N 1
ATOM 2726 C CA . ALA A 1 345 ? 26.038 -6.266 -16.672 1.00 97.38 345 ALA A CA 1
ATOM 2727 C C . ALA A 1 345 ? 25.079 -7.466 -16.549 1.00 97.38 345 ALA A C 1
ATOM 2729 O O . ALA A 1 345 ? 24.056 -7.372 -15.877 1.00 97.38 345 ALA A O 1
ATOM 2730 N N . GLY A 1 346 ? 25.376 -8.587 -17.207 1.00 96.81 346 GLY A N 1
ATOM 2731 C CA . GLY A 1 346 ? 24.514 -9.775 -17.255 1.00 96.81 346 GLY A CA 1
ATOM 2732 C C . GLY A 1 346 ? 23.336 -9.683 -18.238 1.00 96.81 346 GLY A C 1
ATOM 2733 O O . GLY A 1 346 ? 22.428 -10.521 -18.191 1.00 96.81 346 GLY A O 1
ATOM 2734 N N . CYS A 1 347 ? 23.309 -8.690 -19.136 1.00 97.00 347 CYS A N 1
ATOM 2735 C CA . CYS A 1 347 ? 22.287 -8.577 -20.183 1.00 97.00 347 CYS A CA 1
ATOM 2736 C C . CYS A 1 347 ? 22.579 -9.523 -21.359 1.00 97.00 347 CYS A C 1
ATOM 2738 O O . CYS A 1 347 ? 23.143 -9.140 -22.381 1.00 97.00 347 CYS A O 1
ATOM 2740 N N . HIS A 1 348 ? 22.176 -10.788 -21.228 1.00 95.44 348 HIS A N 1
ATOM 2741 C CA . HIS A 1 348 ? 22.504 -11.843 -22.198 1.00 95.44 348 HIS A CA 1
ATOM 2742 C C . HIS A 1 348 ? 21.770 -11.734 -23.546 1.00 95.44 348 HIS A C 1
ATOM 2744 O O . HIS A 1 348 ? 22.125 -12.451 -24.472 1.00 95.44 348 HIS A O 1
ATOM 2750 N N . SER A 1 349 ? 20.727 -10.912 -23.678 1.00 96.25 349 SER A N 1
ATOM 2751 C CA . SER A 1 349 ? 19.969 -10.800 -24.938 1.00 96.25 349 SER A CA 1
ATOM 2752 C C . SER A 1 349 ? 20.465 -9.686 -25.864 1.00 96.25 349 SER A C 1
ATOM 2754 O O . SER A 1 349 ? 19.999 -9.596 -26.998 1.00 96.25 349 SER A O 1
ATOM 2756 N N . ILE A 1 350 ? 21.424 -8.868 -25.420 1.00 94.12 350 ILE A N 1
ATOM 2757 C CA . ILE A 1 350 ? 22.074 -7.861 -26.265 1.00 94.12 350 ILE A CA 1
ATOM 2758 C C . ILE A 1 350 ? 23.175 -8.560 -27.069 1.00 94.12 350 ILE A C 1
ATOM 2760 O O . ILE A 1 350 ? 24.135 -9.069 -26.493 1.00 94.12 350 ILE A O 1
ATOM 2764 N N . THR A 1 351 ? 23.028 -8.604 -28.396 1.00 93.50 351 THR A N 1
ATOM 2765 C CA . THR A 1 351 ? 23.978 -9.288 -29.294 1.00 93.50 351 THR A CA 1
ATOM 2766 C C . THR A 1 351 ? 24.896 -8.341 -30.055 1.00 93.50 351 THR A C 1
ATOM 2768 O O . THR A 1 351 ? 26.030 -8.696 -30.363 1.00 93.50 351 THR A O 1
ATOM 2771 N N . SER A 1 352 ? 24.404 -7.150 -30.374 1.00 91.44 352 SER A N 1
ATOM 2772 C CA . SER A 1 352 ? 25.120 -6.089 -31.082 1.00 91.44 352 SER A CA 1
ATOM 2773 C C . SER A 1 352 ? 24.538 -4.755 -30.644 1.00 91.44 352 SER A C 1
ATOM 2775 O O . SER A 1 352 ? 23.315 -4.657 -30.527 1.00 91.44 352 SER A O 1
ATOM 2777 N N . LEU A 1 353 ? 25.377 -3.748 -30.416 1.00 91.50 353 LEU A N 1
ATOM 2778 C CA . LEU A 1 353 ? 24.926 -2.476 -29.861 1.00 91.50 353 LEU A CA 1
ATOM 2779 C C . LEU A 1 353 ? 25.671 -1.292 -30.480 1.00 91.50 353 LEU A C 1
ATOM 2781 O O . LEU A 1 353 ? 26.898 -1.282 -30.506 1.00 91.50 353 LEU A O 1
ATOM 2785 N N . SER A 1 354 ? 24.932 -0.277 -30.913 1.00 90.44 354 SER A N 1
ATOM 2786 C CA . SER A 1 354 ? 25.470 1.052 -31.208 1.00 90.44 354 SER A CA 1
ATOM 2787 C C . SER A 1 354 ? 25.236 1.962 -30.006 1.00 90.44 354 SER A C 1
ATOM 2789 O O . SER A 1 354 ? 24.104 2.092 -29.543 1.00 90.44 354 SER A O 1
ATOM 2791 N N . ILE A 1 355 ? 26.283 2.588 -29.476 1.00 89.88 355 ILE A N 1
ATOM 2792 C CA . ILE A 1 355 ? 26.166 3.527 -28.355 1.00 89.88 355 ILE A CA 1
ATOM 2793 C C . ILE A 1 355 ? 26.720 4.897 -28.717 1.00 89.88 355 ILE A C 1
ATOM 2795 O O . ILE A 1 355 ? 27.769 4.996 -29.346 1.00 89.88 355 ILE A O 1
ATOM 2799 N N . TYR A 1 356 ? 26.035 5.943 -28.265 1.00 90.19 356 TYR A N 1
ATOM 2800 C CA . TYR A 1 356 ? 26.477 7.333 -28.357 1.00 90.19 356 TYR A CA 1
ATOM 2801 C C . TYR A 1 356 ? 26.716 7.826 -26.931 1.00 90.19 356 TYR A C 1
ATOM 2803 O O . TYR A 1 356 ? 25.756 7.927 -26.165 1.00 90.19 356 TYR A O 1
ATOM 2811 N N . THR A 1 357 ? 27.975 8.052 -26.543 1.00 88.94 357 THR A N 1
ATOM 2812 C CA . THR A 1 357 ? 28.349 8.320 -25.139 1.00 88.94 357 THR A CA 1
ATOM 2813 C C . THR A 1 357 ? 29.634 9.132 -24.999 1.00 88.94 357 THR A C 1
ATOM 2815 O O . THR A 1 357 ? 30.469 9.140 -25.901 1.00 88.94 357 THR A O 1
ATOM 2818 N N . GLN A 1 358 ? 29.803 9.789 -23.849 1.00 89.81 358 GLN A N 1
ATOM 2819 C CA . GLN A 1 358 ? 31.066 10.397 -23.408 1.00 89.81 358 GLN A CA 1
ATOM 2820 C C . GLN A 1 358 ? 31.815 9.513 -22.401 1.00 89.81 358 GLN A C 1
ATOM 2822 O O . GLN A 1 358 ? 33.040 9.575 -22.325 1.00 89.81 358 GLN A O 1
ATOM 2827 N N . GLU A 1 359 ? 31.102 8.690 -21.627 1.00 90.81 359 GLU A N 1
ATOM 2828 C CA . GLU A 1 359 ? 31.687 7.902 -20.542 1.00 90.81 359 GLU A CA 1
ATOM 2829 C C . GLU A 1 359 ? 31.093 6.486 -20.482 1.00 90.81 359 GLU A C 1
ATOM 2831 O O . GLU A 1 359 ? 29.878 6.280 -20.579 1.00 90.81 359 GLU A O 1
ATOM 2836 N N . ILE A 1 360 ? 31.962 5.491 -20.282 1.00 93.62 360 ILE A N 1
ATOM 2837 C CA . ILE A 1 360 ? 31.578 4.106 -19.994 1.00 93.62 360 ILE A CA 1
ATOM 2838 C C . ILE A 1 360 ? 32.193 3.716 -18.654 1.00 93.62 360 ILE A C 1
ATOM 2840 O O . ILE A 1 360 ? 33.409 3.596 -18.514 1.00 93.62 360 ILE A O 1
ATOM 2844 N N . GLY A 1 361 ? 31.337 3.519 -17.660 1.00 93.19 361 GLY A N 1
ATOM 2845 C CA . GLY A 1 361 ? 31.717 3.113 -16.321 1.00 93.19 361 GLY A CA 1
ATOM 2846 C C . GLY A 1 361 ? 32.211 1.668 -16.266 1.00 93.19 361 GLY A C 1
ATOM 2847 O O . GLY A 1 361 ? 31.854 0.815 -17.083 1.00 93.19 361 GLY A O 1
ATOM 2848 N N . THR A 1 362 ? 33.009 1.376 -15.237 1.00 94.06 362 THR A N 1
ATOM 2849 C CA . THR A 1 362 ? 33.534 0.038 -14.935 1.00 94.06 362 THR A CA 1
ATOM 2850 C C . THR A 1 362 ? 32.471 -1.049 -15.071 1.00 94.06 362 THR A C 1
ATOM 2852 O O . THR A 1 362 ? 31.397 -0.966 -14.466 1.00 94.06 362 THR A O 1
ATOM 2855 N N . SER A 1 363 ? 32.793 -2.086 -15.845 1.00 95.56 363 SER A N 1
ATOM 2856 C CA . SER A 1 363 ? 31.968 -3.288 -15.993 1.00 95.56 363 SER A CA 1
ATOM 2857 C C . SER A 1 363 ? 30.546 -3.033 -16.518 1.00 95.56 363 SER A C 1
ATOM 2859 O O . SER A 1 363 ? 29.682 -3.884 -16.317 1.00 95.56 363 SER A O 1
ATOM 2861 N N . ALA A 1 364 ? 30.282 -1.907 -17.199 1.00 94.81 364 ALA A N 1
ATOM 2862 C CA . ALA A 1 364 ? 28.955 -1.546 -17.716 1.00 94.81 364 ALA A CA 1
ATOM 2863 C C . ALA A 1 364 ? 28.273 -2.685 -18.497 1.00 94.81 364 ALA A C 1
ATOM 2865 O O . ALA A 1 364 ? 27.098 -2.937 -18.270 1.00 94.81 364 ALA A O 1
ATOM 2866 N N . PHE A 1 365 ? 29.020 -3.420 -19.328 1.00 95.19 365 PHE A N 1
ATOM 2867 C CA . PHE A 1 365 ? 28.536 -4.559 -20.127 1.00 95.19 365 PHE A CA 1
ATOM 2868 C C . PHE A 1 365 ? 29.156 -5.905 -19.700 1.00 95.19 365 PHE A C 1
ATOM 2870 O O . PHE A 1 365 ? 29.256 -6.844 -20.492 1.00 95.19 365 PHE A O 1
ATOM 2877 N N . HIS A 1 366 ? 29.628 -6.009 -18.455 1.00 93.31 366 HIS A N 1
ATOM 2878 C CA . HIS A 1 366 ? 30.239 -7.239 -17.936 1.00 93.31 366 HIS A CA 1
ATOM 2879 C C . HIS A 1 366 ? 29.237 -8.399 -17.945 1.00 93.31 366 HIS A C 1
ATOM 2881 O O . HIS A 1 366 ? 28.064 -8.185 -17.686 1.00 93.31 366 HIS A O 1
ATOM 2887 N N . TYR A 1 367 ? 29.647 -9.634 -18.234 1.00 93.69 367 TYR A N 1
ATOM 2888 C CA . TYR A 1 367 ? 28.719 -10.777 -18.364 1.00 93.69 367 TYR A CA 1
ATOM 2889 C C . TYR A 1 367 ? 27.613 -10.640 -19.429 1.00 93.69 367 TYR A C 1
ATOM 2891 O O . TYR A 1 367 ? 26.634 -11.384 -19.404 1.00 93.69 367 TYR A O 1
ATOM 2899 N N . CYS A 1 368 ? 27.742 -9.748 -20.412 1.00 93.38 368 CYS A N 1
ATOM 2900 C CA . CYS A 1 368 ? 26.898 -9.792 -21.608 1.00 93.38 368 CYS A CA 1
ATOM 2901 C C . CYS A 1 368 ? 27.368 -10.918 -22.548 1.00 93.38 368 CYS A C 1
ATOM 2903 O O . CYS A 1 368 ? 27.950 -10.659 -23.594 1.00 93.38 368 CYS A O 1
ATOM 2905 N N . CYS A 1 369 ? 27.142 -12.182 -22.171 1.00 91.19 369 CYS A N 1
ATOM 2906 C CA . CYS A 1 369 ? 27.789 -13.348 -22.798 1.00 91.19 369 CYS A CA 1
ATOM 2907 C C . CYS A 1 369 ? 27.494 -13.551 -24.296 1.00 91.19 369 CYS A C 1
ATOM 2909 O O . CYS A 1 369 ? 28.233 -14.266 -24.962 1.00 91.19 369 CYS A O 1
ATOM 2911 N N . ASN A 1 370 ? 26.432 -12.938 -24.832 1.00 93.88 370 ASN A N 1
ATOM 2912 C CA . ASN A 1 370 ? 26.087 -13.025 -26.255 1.00 93.88 370 ASN A CA 1
ATOM 2913 C C . ASN A 1 370 ? 26.427 -11.753 -27.046 1.00 93.88 370 ASN A C 1
ATOM 2915 O O . ASN A 1 370 ? 26.108 -11.691 -28.235 1.00 93.88 370 ASN A O 1
ATOM 2919 N N . LEU A 1 371 ? 27.042 -10.750 -26.411 1.00 92.88 371 LEU A N 1
ATOM 2920 C CA . LEU A 1 371 ? 27.423 -9.497 -27.052 1.00 92.88 371 LEU A CA 1
ATOM 2921 C C . LEU A 1 371 ? 28.645 -9.724 -27.941 1.00 92.88 371 LEU A C 1
ATOM 2923 O O . LEU A 1 371 ? 29.741 -9.983 -27.452 1.00 92.88 371 LEU A O 1
ATOM 2927 N N . LYS A 1 372 ? 28.437 -9.652 -29.255 1.00 93.56 372 LYS A N 1
ATOM 2928 C CA . LYS A 1 372 ? 29.455 -9.930 -30.276 1.00 93.56 372 LYS A CA 1
ATOM 2929 C C . LYS A 1 372 ? 30.144 -8.671 -30.787 1.00 93.56 372 LYS A C 1
ATOM 2931 O O . LYS A 1 372 ? 31.283 -8.758 -31.224 1.00 93.56 372 LYS A O 1
ATOM 2936 N N . SER A 1 373 ? 29.460 -7.527 -30.771 1.00 90.25 373 SER A N 1
ATOM 2937 C CA . SER A 1 373 ? 30.012 -6.254 -31.240 1.00 90.25 373 SER A CA 1
ATOM 2938 C C . SER A 1 373 ? 29.388 -5.056 -30.525 1.00 90.25 373 SER A C 1
ATOM 2940 O O . SER A 1 373 ? 28.191 -5.046 -30.224 1.00 90.25 373 SER A O 1
ATOM 2942 N N . ILE A 1 374 ? 30.203 -4.031 -30.274 1.00 90.81 374 ILE A N 1
ATOM 2943 C CA . ILE A 1 374 ? 29.759 -2.718 -29.802 1.00 90.81 374 ILE A CA 1
ATOM 2944 C C . ILE A 1 374 ? 30.388 -1.665 -30.712 1.00 90.81 374 ILE A C 1
ATOM 2946 O O . ILE A 1 374 ? 31.609 -1.609 -30.820 1.00 90.81 374 ILE A O 1
ATOM 2950 N N . LYS A 1 375 ? 29.564 -0.821 -31.335 1.00 89.94 375 LYS A N 1
ATOM 2951 C CA . LYS A 1 375 ? 30.020 0.377 -32.047 1.00 89.94 375 LYS A CA 1
ATOM 2952 C C . LYS A 1 375 ? 29.845 1.585 -31.142 1.00 89.94 375 LYS A C 1
ATOM 2954 O O . LYS A 1 375 ? 28.753 1.804 -30.618 1.00 89.94 375 LYS A O 1
ATOM 2959 N N . ILE A 1 376 ? 30.912 2.350 -30.950 1.00 88.69 376 ILE A N 1
ATOM 2960 C CA . ILE A 1 376 ? 30.920 3.519 -30.070 1.00 88.69 376 ILE A CA 1
ATOM 2961 C C . ILE A 1 376 ? 31.045 4.763 -30.939 1.00 88.69 376 ILE A C 1
ATOM 2963 O O . ILE A 1 376 ? 32.019 4.917 -31.673 1.00 88.69 376 ILE A O 1
ATOM 2967 N N . TYR A 1 377 ? 30.061 5.645 -30.830 1.00 85.00 377 TYR A N 1
ATOM 2968 C CA . TYR A 1 377 ? 30.003 6.908 -31.543 1.00 85.00 377 TYR A CA 1
ATOM 2969 C C . TYR A 1 377 ? 30.182 8.072 -30.564 1.00 85.00 377 TYR A C 1
ATOM 2971 O O . TYR A 1 377 ? 29.648 8.027 -29.446 1.00 85.00 377 TYR A O 1
ATOM 2979 N N . PRO A 1 378 ? 30.898 9.135 -30.967 1.00 77.69 378 PRO A N 1
ATOM 2980 C CA . PRO A 1 378 ? 30.837 10.391 -30.243 1.00 77.69 378 PRO A CA 1
ATOM 2981 C C . PRO A 1 378 ? 29.406 10.936 -30.292 1.00 77.69 378 PRO A C 1
ATOM 2983 O O . PRO A 1 378 ? 28.621 10.631 -31.193 1.00 77.69 378 PRO A O 1
ATOM 2986 N N . ILE A 1 379 ? 29.056 11.746 -29.301 1.00 73.75 379 ILE A N 1
ATOM 2987 C CA . ILE A 1 379 ? 27.762 12.424 -29.284 1.00 73.75 379 ILE A CA 1
ATOM 2988 C C . ILE A 1 379 ? 27.717 13.416 -30.455 1.00 73.75 379 ILE A C 1
ATOM 2990 O O . ILE A 1 379 ? 28.695 14.146 -30.623 1.00 73.75 379 ILE A O 1
ATOM 2994 N N . PRO A 1 380 ? 26.625 13.467 -31.245 1.00 61.81 380 PRO A N 1
ATOM 2995 C CA . PRO A 1 380 ? 26.479 14.456 -32.306 1.00 61.81 380 PRO A CA 1
ATOM 2996 C C . PRO A 1 380 ? 26.596 15.863 -31.715 1.00 61.81 380 PRO A C 1
ATOM 2998 O O . PRO A 1 380 ? 25.777 16.270 -30.891 1.00 61.81 380 PRO A O 1
ATOM 3001 N N . ASP A 1 381 ? 27.641 16.589 -32.102 1.00 55.78 381 ASP A N 1
ATOM 3002 C CA . ASP A 1 381 ? 27.813 17.984 -31.720 1.00 55.78 381 ASP A CA 1
ATOM 3003 C C . ASP A 1 381 ? 26.799 18.804 -32.526 1.00 55.78 381 ASP A C 1
ATOM 3005 O O . ASP A 1 381 ? 26.785 18.731 -33.756 1.00 55.78 381 ASP A O 1
ATOM 3009 N N . SER A 1 382 ? 25.950 19.609 -31.883 1.00 51.06 382 SER A N 1
ATOM 3010 C CA . SER A 1 382 ? 24.934 20.425 -32.574 1.00 51.06 382 SER A CA 1
ATOM 3011 C C . SER A 1 382 ? 25.537 21.568 -33.412 1.00 51.06 382 SER A C 1
ATOM 3013 O O . SER A 1 382 ? 24.827 22.488 -33.815 1.00 51.06 382 SER A O 1
ATOM 3015 N N . SER A 1 383 ? 26.858 21.557 -33.617 1.00 43.19 383 SER A N 1
ATOM 3016 C CA . SER A 1 383 ? 27.657 22.651 -34.161 1.00 43.19 383 SER A CA 1
ATOM 3017 C C . SER A 1 383 ? 28.647 22.249 -35.267 1.00 43.19 383 SER A C 1
ATOM 3019 O O . SER A 1 383 ? 29.280 23.137 -35.836 1.00 43.19 383 SER A O 1
ATOM 3021 N N . SER A 1 384 ? 28.761 20.966 -35.645 1.00 41.16 384 SER A N 1
ATOM 3022 C CA . SER A 1 384 ? 29.673 20.541 -36.723 1.00 41.16 384 SER A CA 1
ATOM 3023 C C . SER A 1 384 ? 28.946 19.850 -37.885 1.00 41.16 384 SER A C 1
ATOM 3025 O O . SER A 1 384 ? 28.479 18.722 -37.788 1.00 41.16 384 SER A O 1
ATOM 3027 N N . ASN A 1 385 ? 28.889 20.539 -39.029 1.00 37.59 385 ASN A N 1
ATOM 3028 C CA . ASN A 1 385 ? 28.523 19.979 -40.337 1.00 37.59 385 ASN A CA 1
ATOM 3029 C C . ASN A 1 385 ? 29.685 19.161 -40.936 1.00 37.59 385 ASN A C 1
ATOM 3031 O O . ASN A 1 385 ? 30.069 19.376 -42.084 1.00 37.59 385 ASN A O 1
ATOM 3035 N N . GLU A 1 386 ? 30.273 18.243 -40.173 1.00 39.50 386 GLU A N 1
ATOM 3036 C CA . GLU A 1 386 ? 31.271 17.314 -40.705 1.00 39.50 386 GLU A CA 1
ATOM 3037 C C . GLU A 1 386 ? 30.924 15.885 -40.292 1.00 39.50 386 GLU A C 1
ATOM 3039 O O . GLU A 1 386 ? 30.929 15.537 -39.111 1.00 39.50 386 GLU A O 1
ATOM 3044 N N . GLU A 1 387 ? 30.628 15.054 -41.296 1.00 39.81 387 GLU A N 1
ATOM 3045 C CA . GLU A 1 387 ? 30.510 13.598 -41.199 1.00 39.81 387 GLU A CA 1
ATOM 3046 C C . GLU A 1 387 ? 31.859 12.985 -40.778 1.00 39.81 387 GLU A C 1
ATOM 3048 O O . GLU A 1 387 ? 32.556 12.346 -41.565 1.00 39.81 387 GLU A O 1
ATOM 3053 N N . ASN A 1 388 ? 32.257 13.158 -39.519 1.00 37.53 388 ASN A N 1
ATOM 3054 C CA . ASN A 1 388 ? 33.355 12.399 -38.934 1.00 37.53 388 ASN A CA 1
ATOM 3055 C C . ASN A 1 388 ? 32.845 11.005 -38.550 1.00 37.53 388 ASN A C 1
ATOM 3057 O O . ASN A 1 388 ? 32.637 10.685 -37.379 1.00 37.53 388 ASN A O 1
ATOM 3061 N N . ASN A 1 389 ? 32.669 10.161 -39.572 1.00 36.16 389 ASN A N 1
ATOM 3062 C CA . ASN A 1 389 ? 32.497 8.710 -39.468 1.00 36.16 389 ASN A CA 1
ATOM 3063 C C . ASN A 1 389 ? 33.803 8.041 -38.996 1.00 36.16 389 ASN A C 1
ATOM 3065 O O . ASN A 1 389 ? 34.352 7.166 -39.664 1.00 36.16 389 ASN A O 1
ATOM 3069 N N . ASN A 1 390 ? 34.322 8.452 -37.838 1.00 36.38 390 ASN A N 1
ATOM 3070 C CA . ASN A 1 390 ? 35.401 7.733 -37.176 1.00 36.38 390 ASN A CA 1
ATOM 3071 C C . ASN A 1 390 ? 34.788 6.522 -36.472 1.00 36.38 390 ASN A C 1
ATOM 3073 O O . ASN A 1 390 ? 34.389 6.575 -35.309 1.00 36.38 390 ASN A O 1
ATOM 3077 N N . GLU A 1 391 ? 34.661 5.437 -37.231 1.00 35.22 391 GLU A N 1
ATOM 3078 C CA . GLU A 1 391 ? 34.284 4.117 -36.743 1.00 35.22 391 GLU A CA 1
ATOM 3079 C C . GLU A 1 391 ? 35.429 3.594 -35.857 1.00 35.22 391 GLU A C 1
ATOM 3081 O O . GLU A 1 391 ? 36.392 2.990 -36.328 1.00 35.22 391 GLU A O 1
ATOM 3086 N N . TYR A 1 392 ? 35.379 3.888 -34.556 1.00 38.91 392 TYR A N 1
ATOM 3087 C CA . TYR A 1 392 ? 36.306 3.287 -33.602 1.00 38.91 392 TYR A CA 1
ATOM 3088 C C . TYR A 1 392 ? 35.821 1.874 -33.277 1.00 38.91 392 TYR A C 1
ATOM 3090 O O . TYR A 1 392 ? 34.999 1.668 -32.381 1.00 38.91 392 TYR A O 1
ATOM 3098 N N . ASP A 1 393 ? 36.331 0.896 -34.025 1.00 34.72 393 ASP A N 1
ATOM 3099 C CA . ASP A 1 393 ? 36.127 -0.529 -33.764 1.00 34.72 393 ASP A CA 1
ATOM 3100 C C . ASP A 1 393 ? 36.972 -0.944 -32.546 1.00 34.72 393 ASP A C 1
ATOM 3102 O O . ASP A 1 393 ? 38.056 -1.526 -32.642 1.00 34.72 393 ASP A O 1
ATOM 3106 N N . PHE A 1 394 ? 36.518 -0.557 -31.353 1.00 38.88 394 PHE A N 1
ATOM 3107 C CA . PHE A 1 394 ? 37.080 -1.080 -30.119 1.00 38.88 394 PHE A CA 1
ATOM 3108 C C . PHE A 1 394 ? 36.583 -2.517 -29.954 1.00 38.88 394 PHE A C 1
ATOM 3110 O O . PHE A 1 394 ? 35.529 -2.759 -29.366 1.00 38.88 394 PHE A O 1
ATOM 3117 N N . ASN A 1 395 ? 37.389 -3.480 -30.410 1.00 35.22 395 ASN A N 1
ATOM 3118 C CA . ASN A 1 395 ? 37.361 -4.857 -29.914 1.00 35.22 395 ASN A CA 1
ATOM 3119 C C . ASN A 1 395 ? 37.725 -4.843 -28.420 1.00 35.22 395 ASN A C 1
ATOM 3121 O O . ASN A 1 395 ? 38.839 -5.175 -28.011 1.00 35.22 395 ASN A O 1
ATOM 3125 N N . TYR A 1 396 ? 36.792 -4.384 -27.586 1.00 41.44 396 TYR A N 1
ATOM 3126 C CA . TYR A 1 396 ? 36.884 -4.501 -26.144 1.00 41.44 396 TYR A CA 1
ATOM 3127 C C . TYR A 1 396 ? 36.850 -5.999 -25.859 1.00 41.44 396 TYR A C 1
ATOM 3129 O O . TYR A 1 396 ? 35.828 -6.650 -26.065 1.00 41.44 396 TYR A O 1
ATOM 3137 N N . ASN A 1 397 ? 37.986 -6.563 -25.446 1.00 35.25 397 ASN A N 1
ATOM 3138 C CA . ASN A 1 397 ? 38.054 -7.939 -24.975 1.00 35.25 397 ASN A CA 1
ATOM 3139 C C . ASN A 1 397 ? 37.132 -8.051 -23.754 1.00 35.25 397 ASN A C 1
ATOM 3141 O O . ASN A 1 397 ? 37.531 -7.745 -22.629 1.00 35.25 397 ASN A O 1
ATOM 3145 N N . ILE A 1 398 ? 35.877 -8.441 -23.983 1.00 44.56 398 ILE A N 1
ATOM 3146 C CA . ILE A 1 398 ? 34.921 -8.774 -22.934 1.00 44.56 398 ILE A CA 1
ATOM 3147 C C . ILE A 1 398 ? 35.498 -10.015 -22.258 1.00 44.56 398 ILE A C 1
ATOM 3149 O O . ILE A 1 398 ? 35.392 -11.126 -22.770 1.00 44.56 398 ILE A O 1
ATOM 3153 N N . VAL A 1 399 ? 36.179 -9.832 -21.126 1.00 35.03 399 VAL A N 1
ATOM 3154 C CA . VAL A 1 399 ? 36.671 -10.945 -20.312 1.00 35.03 399 VAL A CA 1
ATOM 3155 C C . VAL A 1 399 ? 35.455 -11.614 -19.667 1.00 35.03 399 VAL A C 1
ATOM 3157 O O . VAL A 1 399 ? 35.072 -11.312 -18.537 1.00 35.03 399 VAL A O 1
ATOM 3160 N N . THR A 1 400 ? 34.814 -12.526 -20.394 1.00 34.16 400 THR A N 1
ATOM 3161 C CA . THR A 1 400 ? 33.788 -13.422 -19.861 1.00 34.16 400 THR A CA 1
ATOM 3162 C C . THR A 1 400 ? 34.480 -14.505 -19.031 1.00 34.16 400 THR A C 1
ATOM 3164 O O . THR A 1 400 ? 34.807 -15.576 -19.535 1.00 34.16 400 THR A O 1
ATOM 3167 N N . ARG A 1 401 ? 34.758 -14.232 -17.752 1.00 31.23 401 ARG A N 1
ATOM 3168 C CA . ARG A 1 401 ? 35.052 -15.298 -16.779 1.00 31.23 401 ARG A CA 1
ATOM 3169 C C . ARG A 1 401 ? 33.775 -15.664 -16.047 1.00 31.23 401 ARG A C 1
ATOM 3171 O O . ARG A 1 401 ? 33.447 -15.012 -15.056 1.00 31.23 401 ARG A O 1
ATOM 3178 N N . GLU A 1 402 ? 33.070 -16.669 -16.566 1.00 28.88 402 GLU A N 1
ATOM 3179 C CA . GLU A 1 402 ? 32.009 -17.369 -15.840 1.00 28.88 402 GLU A CA 1
ATOM 3180 C C . GLU A 1 402 ? 32.517 -17.721 -14.437 1.00 28.88 402 GLU A C 1
ATOM 3182 O O . GLU A 1 402 ? 33.512 -18.426 -14.277 1.00 28.88 402 GLU A O 1
ATOM 3187 N N . PHE A 1 403 ? 31.860 -17.172 -13.422 1.00 28.81 403 PHE A N 1
ATOM 3188 C CA . PHE A 1 403 ? 31.896 -17.723 -12.079 1.00 28.81 403 PHE A CA 1
ATOM 3189 C C . PHE A 1 403 ? 30.454 -18.079 -11.749 1.00 28.81 403 PHE A C 1
ATOM 3191 O O . PHE A 1 403 ? 29.602 -17.194 -11.659 1.00 28.81 403 PHE A O 1
ATOM 3198 N N . ASP A 1 404 ? 30.199 -19.380 -11.650 1.00 28.80 404 ASP A N 1
ATOM 3199 C CA . ASP A 1 404 ? 28.943 -19.936 -11.168 1.00 28.80 404 ASP A CA 1
ATOM 3200 C C . ASP A 1 404 ? 28.671 -19.441 -9.743 1.00 28.80 404 ASP A C 1
ATOM 3202 O O . ASP A 1 404 ? 29.480 -19.694 -8.849 1.00 28.80 404 ASP A O 1
ATOM 3206 N N . TYR A 1 405 ? 27.533 -18.770 -9.539 1.00 30.80 405 TYR A N 1
ATOM 3207 C CA . TYR A 1 405 ? 26.857 -18.649 -8.243 1.00 30.80 405 TYR A CA 1
ATOM 3208 C C . TYR A 1 405 ? 25.338 -18.639 -8.425 1.00 30.80 405 TYR A C 1
ATOM 3210 O O . TYR A 1 405 ? 24.820 -17.774 -9.175 1.00 30.80 405 TYR A O 1
#

Foldseek 3Di:
DPLPQAAEDEAADEDPDPPQAAEQAADPCLLSYQEYEYAYERHQEHEALNQDLHHQRHAYYHYPYQHAEYYHCVNALHCHQEDDDANHAYYEELPQHNNCNHAEYEYQNYQEQYALQNAQNCNHAEYHHANHQYQEHRSCANVQNHAYYHYHQHQEQYHCSQANYAHAEEEHHLNHAEQYACSHANYQHQDYHYDPNRANHEYDAQSCENYCHQEDAEDYHYHDELHHANNQNHAEYHYDLRCQEQYANNNANNCNHAEYEHANHQEQEHRSHQQNCNHAEYHYALHQEQYASSCANVQRYADEDDNSDPPNQRARHFYACSCHLNQRYEYAEHEHAELEHCRQANPCNYQEYEYAYDYYYHCSHANNVNHDFYWYDHRDDPPDPDPPPPGPRPPPVRPPDDDDD

Radius of gyration: 29.54 Å; chains: 1; bounding box: 71×43×92 Å

InterPro domains:
  IPR026906 BspA-type LRR region [PF13306] (115-223)
  IPR026906 BspA-type LRR region [PF13306] (226-301)
  IPR026906 BspA-type LRR region [PF13306] (318-376)
  IPR032675 Leucine-rich repeat domain superfamily [G3DSA:3.80.10.10] (23-200)
  IPR032675 Leucine-rich repeat domain superfamily [G3DSA:3.80.10.10] (201-265)
  IPR032675 Leucine-rich repeat domain superfamily [G3DSA:3.80.10.10] (266-398)
  IPR053139 Putative surface bspA-like protein [PTHR45661] (241-395)

Secondary structure (DSSP, 8-state):
-----BS-EEEE----S--TT-EE---GGGGGBSEEEEESSS--EEPTTTTTT--TT--EEEE-SS--EE-TTTTTT---SEEEESS--EE-TTTTTT-TT--EEEESS-SEEPTTTTTT-TT--EEEETT--EE-TTTTTT-TT--EEEESS--EE-TTTTTT----EEEE-TT--EE-TTTTTT----EEEEPTT--S-EE-TTTTTT---SEEEE-TT-EESS-STT-TT--EEEE-TT--EE-TTTTTT-TT--EEEETT--EE-TTTTTT-TT--EEEESS--EE-TTTTTT-TT-B-EE--SSSSTTSPPEE-TTTTTT-TT-EESEEE-SEE-TTTTTT-TT--EEEEE-SEE-TTTTTT-TT--EEEEE----TT--------B-------------

Sequence (405 aa):
MKEHNIKSIIIDINDNSDDSNTELESQSYYSLAEKIEIKGNFFKKIGDRCFANTDIFLKEIVISSSINEIGDEAFKSSRIEKFQSDSIMTASTNVFEDCLYLKTISMNGLSEVPNSFAYNCLQLESVIMKNATVIKPFAFYECISLSKFEFGTVTDFGLSSFQKTSLKKLTIPKECTEIGASAFQFSLLESIEFEERTTNITIKSNAFSNTQLKKIDIPDKVSIQNLFQECFILKTITLSNSISQLSEFFASKCYSLETVNAPGATVIKENAFYFCKNLKAVTFGSVTEFGSNSFAYCKNLVYEISPTTNDSTTPIMIGEKAFFYCKKIKASSIYCLKFNHYCFAGCHSITSLSIYTQEIGTSAFHYCCNLKSIKIYPIPDSSSNEENNNEYDFNYNIVTREFDY